Protein AF-0000000078834448 (afdb_homodimer)

Sequence (440 aa):
MPAIDVAEFPAFFRAYRWTNANHASRGYPGDTFPDFPWIQSLEGRGVRIAAKGVITACPTDYLREILAWGAGTNDPRMKFEAGLGNVSLLAIIQQVVAHIYEPRGAIEAALQIPGFGLTYASKLLRFLDPTMHGSLDGRIRAALLKAEMLPKIQDSYASSMIDGYVRFHSLCERLISELESQSIVRPECSMPFAASVTGWRIADVEMALFAWAAKKDLQSMPAIDVAEFPAFFRAYRWTNANHASRGYPGDTFPDFPWIQSLEGRGVRIAAKGVITACPTDYLREILAWGAGTNDPRMKFEAGLGNVSLLAIIQQVVAHIYEPRGAIEAALQIPGFGLTYASKLLRFLDPTMHGSLDGRIRAALLKAEMLPKIQDSYASSMIDGYVRFHSLCERLISELESQSIVRPECSMPFAASVTGWRIADVEMALFAWAAKKDLQS

Structure (mmCIF, N/CA/C/O backbone):
data_AF-0000000078834448-model_v1
#
loop_
_entity.id
_entity.type
_entity.pdbx_description
1 polymer '5-hmdU DNA kinase helical domain-containing protein'
#
loop_
_atom_site.group_PDB
_atom_site.id
_atom_site.type_symbol
_atom_site.label_atom_id
_atom_site.label_alt_id
_atom_site.label_comp_id
_atom_site.label_asym_id
_atom_site.label_entity_id
_atom_site.label_seq_id
_atom_site.pdbx_PDB_ins_code
_atom_site.Cartn_x
_atom_site.Cartn_y
_atom_site.Cartn_z
_atom_site.occupancy
_atom_site.B_iso_or_equiv
_atom_site.auth_seq_id
_atom_site.auth_comp_id
_atom_site.auth_asym_id
_atom_site.auth_atom_id
_atom_site.pdbx_PDB_model_num
ATOM 1 N N . MET A 1 1 ? 14.586 -34.656 -17.797 1 44.59 1 MET A N 1
ATOM 2 C CA . MET A 1 1 ? 15.195 -33.562 -17.047 1 44.59 1 MET A CA 1
ATOM 3 C C . MET A 1 1 ? 14.945 -33.719 -15.555 1 44.59 1 MET A C 1
ATOM 5 O O . MET A 1 1 ? 13.867 -34.156 -15.148 1 44.59 1 MET A O 1
ATOM 9 N N . PRO A 1 2 ? 16.047 -33.625 -14.898 1 54.56 2 PRO A N 1
ATOM 10 C CA . PRO A 1 2 ? 15.992 -34 -13.484 1 54.56 2 PRO A CA 1
ATOM 11 C C . PRO A 1 2 ? 14.914 -33.219 -12.719 1 54.56 2 PRO A C 1
ATOM 13 O O . PRO A 1 2 ? 14.609 -32.062 -13.062 1 54.56 2 PRO A O 1
ATOM 16 N N . ALA A 1 3 ? 14.062 -33.938 -11.836 1 73 3 ALA A N 1
ATOM 17 C CA . ALA A 1 3 ? 13.055 -33.531 -10.859 1 73 3 ALA A CA 1
ATOM 18 C C . ALA A 1 3 ? 13.547 -32.375 -10.008 1 73 3 ALA A C 1
ATOM 20 O O . ALA A 1 3 ? 14.75 -32.156 -9.859 1 73 3 ALA A O 1
ATOM 21 N N . ILE A 1 4 ? 12.812 -31.375 -9.836 1 88.75 4 ILE A N 1
ATOM 22 C CA . ILE A 1 4 ? 13.109 -30.297 -8.898 1 88.75 4 ILE A CA 1
ATOM 23 C C . ILE A 1 4 ? 13.547 -30.891 -7.559 1 88.75 4 ILE A C 1
ATOM 25 O O . ILE A 1 4 ? 12.859 -31.75 -6.992 1 88.75 4 ILE A O 1
ATOM 29 N N . ASP A 1 5 ? 14.82 -30.609 -7.207 1 93.75 5 ASP A N 1
ATOM 30 C CA . ASP A 1 5 ? 15.344 -31.047 -5.918 1 93.75 5 ASP A CA 1
ATOM 31 C C . ASP A 1 5 ? 14.977 -30.047 -4.812 1 93.75 5 ASP A C 1
ATOM 33 O O . ASP A 1 5 ? 15.547 -28.969 -4.734 1 93.75 5 ASP A O 1
ATOM 37 N N . VAL A 1 6 ? 14.125 -30.453 -3.898 1 96.5 6 VAL A N 1
ATOM 38 C CA . VAL A 1 6 ? 13.602 -29.547 -2.881 1 96.5 6 VAL A CA 1
ATOM 39 C C . VAL A 1 6 ? 14.719 -29.156 -1.908 1 96.5 6 VAL A C 1
ATOM 41 O O . VAL A 1 6 ? 14.609 -28.172 -1.189 1 96.5 6 VAL A O 1
ATOM 44 N N . ALA A 1 7 ? 15.773 -29.875 -1.875 1 97.31 7 ALA A N 1
ATOM 45 C CA . ALA A 1 7 ? 16.906 -29.531 -1.021 1 97.31 7 ALA A CA 1
ATOM 46 C C . ALA A 1 7 ? 17.484 -28.172 -1.396 1 97.31 7 ALA A C 1
ATOM 48 O O . ALA A 1 7 ? 18.109 -27.5 -0.565 1 97.31 7 ALA A O 1
ATOM 49 N N . GLU A 1 8 ? 17.203 -27.75 -2.615 1 97.75 8 GLU A N 1
ATOM 50 C CA . GLU A 1 8 ? 17.734 -26.5 -3.115 1 97.75 8 GLU A CA 1
ATOM 51 C C . GLU A 1 8 ? 16.766 -25.344 -2.904 1 97.75 8 GLU A C 1
ATOM 53 O O . GLU A 1 8 ? 17.094 -24.188 -3.164 1 97.75 8 GLU A O 1
ATOM 58 N N . PHE A 1 9 ? 15.617 -25.594 -2.375 1 98.25 9 PHE A N 1
ATOM 59 C CA . PHE A 1 9 ? 14.555 -24.594 -2.303 1 98.25 9 PHE A CA 1
ATOM 60 C C . PHE A 1 9 ? 14.945 -23.453 -1.383 1 98.25 9 PHE A C 1
ATOM 62 O O . PHE A 1 9 ? 14.664 -22.281 -1.676 1 98.25 9 PHE A O 1
ATOM 69 N N . PRO A 1 10 ? 15.602 -23.781 -0.213 1 98.69 10 PRO A N 1
ATOM 70 C CA . PRO A 1 10 ? 16.047 -22.641 0.595 1 98.69 10 PRO A CA 1
ATOM 71 C C . PRO A 1 10 ? 16.969 -21.688 -0.176 1 98.69 10 PRO A C 1
ATOM 73 O O . PRO A 1 10 ? 16.828 -20.469 -0.054 1 98.69 10 PRO A O 1
ATOM 76 N N . ALA A 1 11 ? 17.844 -22.266 -1.011 1 98.5 11 ALA A N 1
ATOM 77 C CA . ALA A 1 11 ? 18.75 -21.438 -1.806 1 98.5 11 ALA A CA 1
ATOM 78 C C . ALA A 1 11 ? 17.984 -20.656 -2.875 1 98.5 11 ALA A C 1
ATOM 80 O O . ALA A 1 11 ? 18.281 -19.484 -3.129 1 98.5 11 ALA A O 1
ATOM 81 N N . PHE A 1 12 ? 17.031 -21.281 -3.498 1 98.31 12 PHE A N 1
ATOM 82 C CA . PHE A 1 12 ? 16.219 -20.625 -4.5 1 98.31 12 PHE A CA 1
ATOM 83 C C . PHE A 1 12 ? 15.391 -19.5 -3.869 1 98.31 12 PHE A C 1
ATOM 85 O O . PHE A 1 12 ? 15.281 -18.406 -4.434 1 98.31 12 PHE A O 1
ATOM 92 N N . PHE A 1 13 ? 14.82 -19.812 -2.701 1 98.62 13 PHE A N 1
ATOM 93 C CA . PHE A 1 13 ? 14.031 -18.797 -2.006 1 98.62 13 PHE A CA 1
ATOM 94 C C . PHE A 1 13 ? 14.867 -17.562 -1.695 1 98.62 13 PHE A C 1
ATOM 96 O O . PHE A 1 13 ? 14.414 -16.438 -1.895 1 98.62 13 PHE A O 1
ATOM 103 N N . ARG A 1 14 ? 16.125 -17.781 -1.328 1 98.62 14 ARG A N 1
ATOM 104 C CA . ARG A 1 14 ? 17.031 -16.688 -0.989 1 98.62 14 ARG A CA 1
ATOM 105 C C . ARG A 1 14 ? 17.438 -15.906 -2.236 1 98.62 14 ARG A C 1
ATOM 107 O O . ARG A 1 14 ? 17.812 -14.734 -2.148 1 98.62 14 ARG A O 1
ATOM 114 N N . ALA A 1 15 ? 17.312 -16.531 -3.387 1 98.31 15 ALA A N 1
ATOM 115 C CA . ALA A 1 15 ? 17.75 -15.922 -4.637 1 98.31 15 ALA A CA 1
ATOM 116 C C . ALA A 1 15 ? 16.625 -15.117 -5.285 1 98.31 15 ALA A C 1
ATOM 118 O O . ALA A 1 15 ? 16.828 -14.445 -6.297 1 98.31 15 ALA A O 1
ATOM 119 N N . TYR A 1 16 ? 15.469 -15.133 -4.719 1 97.88 16 TYR A N 1
ATOM 120 C CA . TYR A 1 16 ? 14.32 -14.445 -5.309 1 97.88 16 TYR A CA 1
ATOM 121 C C . TYR A 1 16 ? 14.562 -12.945 -5.367 1 97.88 16 TYR A C 1
ATOM 123 O O . TYR A 1 16 ? 15 -12.336 -4.387 1 97.88 16 TYR A O 1
ATOM 131 N N . ARG A 1 17 ? 14.289 -12.406 -6.48 1 96.75 17 ARG A N 1
ATOM 132 C CA . ARG A 1 17 ? 14.336 -10.969 -6.723 1 96.75 17 ARG A CA 1
ATOM 133 C C . ARG A 1 17 ? 13.273 -10.555 -7.734 1 96.75 17 ARG A C 1
ATOM 135 O O . ARG A 1 17 ? 13.117 -11.188 -8.781 1 96.75 17 ARG A O 1
ATOM 142 N N . TRP A 1 18 ? 12.562 -9.523 -7.414 1 96 18 TRP A N 1
ATOM 143 C CA . TRP A 1 18 ? 11.594 -8.961 -8.352 1 96 18 TRP A CA 1
ATOM 144 C C . TRP A 1 18 ? 11.531 -7.445 -8.227 1 96 18 TRP A C 1
ATOM 146 O O . TRP A 1 18 ? 11.352 -6.914 -7.129 1 96 18 TRP A O 1
ATOM 156 N N . THR A 1 19 ? 11.758 -6.77 -9.305 1 94.88 19 THR A N 1
ATOM 157 C CA . THR A 1 19 ? 11.648 -5.316 -9.359 1 94.88 19 THR A CA 1
ATOM 158 C C . THR A 1 19 ? 11.203 -4.859 -10.742 1 94.88 19 THR A C 1
ATOM 160 O O . THR A 1 19 ? 11.461 -5.539 -11.742 1 94.88 19 THR A O 1
ATOM 163 N N . ASN A 1 20 ? 10.391 -3.869 -10.797 1 92.31 20 ASN A N 1
ATOM 164 C CA . ASN A 1 20 ? 10.047 -3.178 -12.031 1 92.31 20 ASN A CA 1
ATOM 165 C C . ASN A 1 20 ? 9.906 -1.674 -11.812 1 92.31 20 ASN A C 1
ATOM 167 O O . ASN A 1 20 ? 10.172 -1.174 -10.719 1 92.31 20 ASN A O 1
ATOM 171 N N . ALA A 1 21 ? 9.562 -0.934 -12.805 1 89.56 21 ALA A N 1
ATOM 172 C CA . ALA A 1 21 ? 9.562 0.526 -12.766 1 89.56 21 ALA A CA 1
ATOM 173 C C . ALA A 1 21 ? 8.531 1.048 -11.766 1 89.56 21 ALA A C 1
ATOM 175 O O . ALA A 1 21 ? 8.688 2.137 -11.211 1 89.56 21 ALA A O 1
ATOM 176 N N . ASN A 1 22 ? 7.504 0.253 -11.5 1 93.75 22 ASN A N 1
ATOM 177 C CA . ASN A 1 22 ? 6.43 0.702 -10.625 1 93.75 22 ASN A CA 1
ATOM 178 C C . ASN A 1 22 ? 6.859 0.695 -9.156 1 93.75 22 ASN A C 1
ATOM 180 O O . ASN A 1 22 ? 6.234 1.341 -8.32 1 93.75 22 ASN A O 1
ATOM 184 N N . HIS A 1 23 ? 7.902 -0.05 -8.812 1 94.88 23 HIS A N 1
ATOM 185 C CA . HIS A 1 23 ? 8.406 -0.057 -7.445 1 94.88 23 HIS A CA 1
ATOM 186 C C . HIS A 1 23 ? 8.82 1.343 -7 1 94.88 23 HIS A C 1
ATOM 188 O O . HIS A 1 23 ? 8.289 1.872 -6.023 1 94.88 23 HIS A O 1
ATOM 194 N N . ALA A 1 24 ? 9.602 1.916 -7.82 1 91.56 24 ALA A N 1
ATOM 195 C CA . ALA A 1 24 ? 10.086 3.254 -7.492 1 91.56 24 ALA A CA 1
ATOM 196 C C . ALA A 1 24 ? 8.945 4.266 -7.477 1 91.56 24 ALA A C 1
ATOM 198 O O . ALA A 1 24 ? 8.898 5.145 -6.609 1 91.56 24 ALA A O 1
ATOM 199 N N . SER A 1 25 ? 8.047 4.129 -8.383 1 92.81 25 SER A N 1
ATOM 200 C CA . SER A 1 25 ? 6.938 5.078 -8.484 1 92.81 25 SER A CA 1
ATOM 201 C C . SER A 1 25 ? 6.039 5.012 -7.254 1 92.81 25 SER A C 1
ATOM 203 O O . SER A 1 25 ? 5.387 6 -6.902 1 92.81 25 SER A O 1
ATOM 205 N N . ARG A 1 26 ? 6.066 3.918 -6.578 1 95.06 26 ARG A N 1
ATOM 206 C CA . ARG A 1 26 ? 5.18 3.73 -5.434 1 95.06 26 ARG A CA 1
ATOM 207 C C . ARG A 1 26 ? 5.949 3.828 -4.121 1 95.06 26 ARG A C 1
ATOM 209 O O . ARG A 1 26 ? 5.367 3.691 -3.043 1 95.06 26 ARG A O 1
ATOM 216 N N . GLY A 1 27 ? 7.25 3.994 -4.285 1 94.38 27 GLY A N 1
ATOM 217 C CA . GLY A 1 27 ? 8.078 4.188 -3.104 1 94.38 27 GLY A CA 1
ATOM 218 C C . GLY A 1 27 ? 8.516 2.883 -2.469 1 94.38 27 GLY A C 1
ATOM 219 O O . GLY A 1 27 ? 8.828 2.842 -1.276 1 94.38 27 GLY A O 1
ATOM 220 N N . TYR A 1 28 ? 8.438 1.835 -3.201 1 96.25 28 TYR A N 1
ATOM 221 C CA . TYR A 1 28 ? 8.945 0.553 -2.723 1 96.25 28 TYR A CA 1
ATOM 222 C C . TYR A 1 28 ? 10.32 0.252 -3.314 1 96.25 28 TYR A C 1
ATOM 224 O O . TYR A 1 28 ? 10.57 0.526 -4.488 1 96.25 28 TYR A O 1
ATOM 232 N N . PRO A 1 29 ? 11.211 -0.283 -2.465 1 94.69 29 PRO A N 1
ATOM 233 C CA . PRO A 1 29 ? 12.359 -0.952 -3.086 1 94.69 29 PRO A CA 1
ATOM 234 C C . PRO A 1 29 ? 11.969 -2.254 -3.785 1 94.69 29 PRO A C 1
ATOM 236 O O . PRO A 1 29 ? 10.82 -2.695 -3.688 1 94.69 29 PRO A O 1
ATOM 239 N N . GLY A 1 30 ? 12.875 -2.791 -4.535 1 95.75 30 GLY A N 1
ATOM 240 C CA . GLY A 1 30 ? 12.625 -4.113 -5.082 1 95.75 30 GLY A CA 1
ATOM 241 C C . GLY A 1 30 ? 12.344 -5.16 -4.02 1 95.75 30 GLY A C 1
ATOM 242 O O . GLY A 1 30 ? 12.828 -5.047 -2.893 1 95.75 30 GLY A O 1
ATOM 243 N N . ASP A 1 31 ? 11.492 -6.148 -4.34 1 97.69 31 ASP A N 1
ATOM 244 C CA . ASP A 1 31 ? 11.273 -7.301 -3.471 1 97.69 31 ASP A CA 1
ATOM 245 C C . ASP A 1 31 ? 12.414 -8.305 -3.605 1 97.69 31 ASP A C 1
ATOM 247 O O . ASP A 1 31 ? 12.492 -9.039 -4.594 1 97.69 31 ASP A O 1
ATOM 251 N N . THR A 1 32 ? 13.258 -8.273 -2.604 1 98 32 THR A N 1
ATOM 252 C CA . THR A 1 32 ? 14.438 -9.141 -2.592 1 98 32 THR A CA 1
ATOM 253 C C . THR A 1 32 ? 14.633 -9.766 -1.215 1 98 32 THR A C 1
ATOM 255 O O . THR A 1 32 ? 14.445 -9.109 -0.191 1 98 32 THR A O 1
ATOM 258 N N . PHE A 1 33 ? 14.977 -10.984 -1.191 1 98 33 PHE A N 1
ATOM 259 C CA . PHE A 1 33 ? 15.258 -11.648 0.079 1 98 33 PHE A CA 1
ATOM 260 C C . PHE A 1 33 ? 16.281 -10.859 0.882 1 98 33 PHE A C 1
ATOM 262 O O . PHE A 1 33 ? 17.281 -10.383 0.329 1 98 33 PHE A O 1
ATOM 269 N N . PRO A 1 34 ? 15.922 -10.656 2.154 1 98.19 34 PRO A N 1
ATOM 270 C CA . PRO A 1 34 ? 14.859 -11.25 2.969 1 98.19 34 PRO A CA 1
ATOM 271 C C . PRO A 1 34 ? 13.672 -10.312 3.172 1 98.19 34 PRO A C 1
ATOM 273 O O . PRO A 1 34 ? 12.781 -10.602 3.973 1 98.19 34 PRO A O 1
ATOM 276 N N . ASP A 1 35 ? 13.719 -9.156 2.441 1 97.25 35 ASP A N 1
ATOM 277 C CA . ASP A 1 35 ? 12.664 -8.164 2.604 1 97.25 35 ASP A CA 1
ATOM 278 C C . ASP A 1 35 ? 11.844 -8.016 1.323 1 97.25 35 ASP A C 1
ATOM 280 O O . ASP A 1 35 ? 12.391 -7.715 0.261 1 97.25 35 ASP A O 1
ATOM 284 N N . PHE A 1 36 ? 10.578 -8.18 1.445 1 98.06 36 PHE A N 1
ATOM 285 C CA . PHE A 1 36 ? 9.648 -8.094 0.326 1 98.06 36 PHE A CA 1
ATOM 286 C C . PHE A 1 36 ? 8.547 -7.082 0.615 1 98.06 36 PHE A C 1
ATOM 288 O O . PHE A 1 36 ? 7.371 -7.445 0.703 1 98.06 36 PHE A O 1
ATOM 295 N N . PRO A 1 37 ? 8.969 -5.832 0.661 1 97.38 37 PRO A N 1
ATOM 296 C CA . PRO A 1 37 ? 8.039 -4.867 1.258 1 97.38 37 PRO A CA 1
ATOM 297 C C . PRO A 1 37 ? 6.746 -4.719 0.462 1 97.38 37 PRO A C 1
ATOM 299 O O . PRO A 1 37 ? 5.672 -4.582 1.048 1 97.38 37 PRO A O 1
ATOM 302 N N . TRP A 1 38 ? 6.809 -4.66 -0.896 1 98.31 38 TRP A N 1
ATOM 303 C CA . TRP A 1 38 ? 5.578 -4.508 -1.666 1 98.31 38 TRP A CA 1
ATOM 304 C C . TRP A 1 38 ? 4.734 -5.773 -1.601 1 98.31 38 TRP A C 1
ATOM 306 O O . TRP A 1 38 ? 3.508 -5.707 -1.479 1 98.31 38 TRP A O 1
ATOM 316 N N . ILE A 1 39 ? 5.363 -6.918 -1.636 1 98.62 39 ILE A N 1
ATOM 317 C CA . ILE A 1 39 ? 4.656 -8.188 -1.485 1 98.62 39 ILE A CA 1
ATOM 318 C C . ILE A 1 39 ? 3.961 -8.227 -0.126 1 98.62 39 ILE A C 1
ATOM 320 O O . ILE A 1 39 ? 2.789 -8.602 -0.032 1 98.62 39 ILE A O 1
ATOM 324 N N . GLN A 1 40 ? 4.703 -7.863 0.867 1 97.94 40 GLN A N 1
ATOM 325 C CA . GLN A 1 40 ? 4.152 -7.867 2.219 1 97.94 40 GLN A CA 1
ATOM 326 C C . GLN A 1 40 ? 2.918 -6.977 2.314 1 97.94 40 GLN A C 1
ATOM 328 O O . GLN A 1 40 ? 1.933 -7.344 2.959 1 97.94 40 GLN A O 1
ATOM 333 N N . SER A 1 41 ? 2.998 -5.848 1.702 1 98 41 SER A N 1
ATOM 334 C CA . SER A 1 41 ? 1.866 -4.926 1.691 1 98 41 SER A CA 1
ATOM 335 C C . SER A 1 41 ? 0.663 -5.535 0.981 1 98 41 SER A C 1
ATOM 337 O O . SER A 1 41 ? -0.454 -5.508 1.503 1 98 41 SER A O 1
ATOM 339 N N . LEU A 1 42 ? 0.876 -6.09 -0.168 1 98.5 42 LEU A N 1
ATOM 340 C CA . LEU A 1 42 ? -0.197 -6.676 -0.965 1 98.5 42 LEU A CA 1
ATOM 341 C C . LEU A 1 42 ? -0.799 -7.883 -0.259 1 98.5 42 LEU A C 1
ATOM 343 O O . LEU A 1 42 ? -2.023 -8.031 -0.203 1 98.5 42 LEU A O 1
ATOM 347 N N . GLU A 1 43 ? 0.049 -8.688 0.342 1 98.56 43 GLU A N 1
ATOM 348 C CA . GLU A 1 43 ? -0.439 -9.867 1.046 1 98.56 43 GLU A CA 1
ATOM 349 C C . GLU A 1 43 ? -1.235 -9.484 2.289 1 98.56 43 GLU A C 1
ATOM 351 O O . GLU A 1 43 ? -2.283 -10.07 2.568 1 98.56 43 GLU A O 1
ATOM 356 N N . GLY A 1 44 ? -0.663 -8.586 3.031 1 97.5 44 GLY A N 1
ATOM 357 C CA . GLY A 1 44 ? -1.377 -8.156 4.223 1 97.5 44 GLY A CA 1
ATOM 358 C C . GLY A 1 44 ? -2.793 -7.695 3.938 1 97.5 44 GLY A C 1
ATOM 359 O O . GLY A 1 44 ? -3.732 -8.094 4.629 1 97.5 44 GLY A O 1
ATOM 360 N N . ARG A 1 45 ? -2.98 -6.934 2.971 1 97.88 45 ARG A N 1
ATOM 361 C CA . ARG A 1 45 ? -4.289 -6.418 2.58 1 97.88 45 ARG A CA 1
ATOM 362 C C . ARG A 1 45 ? -5.156 -7.52 1.987 1 97.88 45 ARG A C 1
ATOM 364 O O . ARG A 1 45 ? -6.344 -7.621 2.303 1 97.88 45 ARG A O 1
ATOM 371 N N . GLY A 1 46 ? -4.539 -8.336 1.155 1 98.19 46 GLY A N 1
ATOM 372 C CA . GLY A 1 46 ? -5.281 -9.438 0.556 1 98.19 46 GLY A CA 1
ATOM 373 C C . GLY A 1 46 ? -5.855 -10.398 1.58 1 98.19 46 GLY A C 1
ATOM 374 O O . GLY A 1 46 ? -7.027 -10.766 1.501 1 98.19 46 GLY A O 1
ATOM 375 N N . VAL A 1 47 ? -5.051 -10.742 2.518 1 97.69 47 VAL A N 1
ATOM 376 C CA . VAL A 1 47 ? -5.469 -11.672 3.564 1 97.69 47 VAL A CA 1
ATOM 377 C C . VAL A 1 47 ? -6.637 -11.07 4.348 1 97.69 47 VAL A C 1
ATOM 379 O O . VAL A 1 47 ? -7.586 -11.781 4.695 1 97.69 47 VAL A O 1
ATOM 382 N N . ARG A 1 48 ? -6.613 -9.797 4.578 1 95.44 48 ARG A N 1
ATOM 383 C CA . ARG A 1 48 ? -7.703 -9.133 5.285 1 95.44 48 ARG A CA 1
ATOM 384 C C . ARG A 1 48 ? -8.977 -9.133 4.449 1 95.44 48 ARG A C 1
ATOM 386 O O . ARG A 1 48 ? -10.078 -9.328 4.984 1 95.44 48 ARG A O 1
ATOM 393 N N . ILE A 1 49 ? -8.82 -8.875 3.178 1 96.38 49 ILE A N 1
ATOM 394 C CA . ILE A 1 49 ? -9.961 -8.883 2.271 1 96.38 49 ILE A CA 1
ATOM 395 C C . ILE A 1 49 ? -10.625 -10.258 2.291 1 96.38 49 ILE A C 1
ATOM 397 O O . ILE A 1 49 ? -11.844 -10.359 2.457 1 96.38 49 ILE A O 1
ATOM 401 N N . ALA A 1 50 ? -9.797 -11.258 2.141 1 96.94 50 ALA A N 1
ATOM 402 C CA . ALA A 1 50 ? -10.312 -12.625 2.1 1 96.94 50 ALA A CA 1
ATOM 403 C C . ALA A 1 50 ? -10.953 -13.008 3.432 1 96.94 50 ALA A C 1
ATOM 405 O O . ALA A 1 50 ? -11.969 -13.711 3.459 1 96.94 50 ALA A O 1
ATOM 406 N N . ALA A 1 51 ? -10.414 -12.547 4.5 1 94.38 51 ALA A N 1
ATOM 407 C CA . ALA A 1 51 ? -10.859 -12.914 5.84 1 94.38 51 ALA A CA 1
ATOM 408 C C . ALA A 1 51 ? -12.234 -12.32 6.141 1 94.38 51 ALA A C 1
ATOM 410 O O . ALA A 1 51 ? -12.969 -12.836 6.988 1 94.38 51 ALA A O 1
ATOM 411 N N . LYS A 1 52 ? -12.625 -11.312 5.492 1 91.69 52 LYS A N 1
ATOM 412 C CA . LYS A 1 52 ? -13.93 -10.688 5.711 1 91.69 52 LYS A CA 1
ATOM 413 C C . LYS A 1 52 ? -15.062 -11.602 5.27 1 91.69 52 LYS A C 1
ATOM 415 O O . LYS A 1 52 ? -16.172 -11.531 5.801 1 91.69 52 LYS A O 1
ATOM 420 N N . GLY A 1 53 ? -14.805 -12.328 4.281 1 91.19 53 GLY A N 1
ATOM 421 C CA . GLY A 1 53 ? -15.812 -13.25 3.779 1 91.19 53 GLY A CA 1
ATOM 422 C C . GLY A 1 53 ? -16.812 -12.594 2.859 1 91.19 53 GLY A C 1
ATOM 423 O O . GLY A 1 53 ? -17.188 -13.156 1.826 1 91.19 53 GLY A O 1
ATOM 424 N N . VAL A 1 54 ? -17.266 -11.398 3.297 1 90.5 54 VAL A N 1
ATOM 425 C CA . VAL A 1 54 ? -18.219 -10.641 2.496 1 90.5 54 VAL A CA 1
ATOM 426 C C . VAL A 1 54 ? -17.562 -9.328 2.037 1 90.5 54 VAL A C 1
ATOM 428 O O . VAL A 1 54 ? -17.031 -8.578 2.852 1 90.5 54 VAL A O 1
ATOM 431 N N . ILE A 1 55 ? -17.688 -9.188 0.779 1 90.5 55 ILE A N 1
ATOM 432 C CA . ILE A 1 55 ? -17.109 -7.98 0.187 1 90.5 55 ILE A CA 1
ATOM 433 C C . ILE A 1 55 ? -18.188 -6.918 0.024 1 90.5 55 ILE A C 1
ATOM 435 O O . ILE A 1 55 ? -19.141 -7.098 -0.749 1 90.5 55 ILE A O 1
ATOM 439 N N . THR A 1 56 ? -18.062 -5.836 0.745 1 88.38 56 THR A N 1
ATOM 440 C CA . THR A 1 56 ? -19.094 -4.805 0.706 1 88.38 56 THR A CA 1
ATOM 441 C C . THR A 1 56 ? -18.672 -3.656 -0.21 1 88.38 56 THR A C 1
ATOM 443 O O . THR A 1 56 ? -19.516 -2.871 -0.648 1 88.38 56 THR A O 1
ATOM 446 N N . ALA A 1 57 ? -17.438 -3.537 -0.506 1 90.44 57 ALA A N 1
ATOM 447 C CA . ALA A 1 57 ? -16.906 -2.545 -1.43 1 90.44 57 ALA A CA 1
ATOM 448 C C . ALA A 1 57 ? -15.828 -3.156 -2.322 1 90.44 57 ALA A C 1
ATOM 450 O O . ALA A 1 57 ? -14.984 -3.928 -1.853 1 90.44 57 ALA A O 1
ATOM 451 N N . CYS A 1 58 ? -15.883 -2.82 -3.559 1 91.38 58 CYS A N 1
ATOM 452 C CA . CYS A 1 58 ? -14.984 -3.443 -4.527 1 91.38 58 CYS A CA 1
ATOM 453 C C . CYS A 1 58 ? -13.562 -2.934 -4.359 1 91.38 58 CYS A C 1
ATOM 455 O O . CYS A 1 58 ? -13.32 -1.727 -4.406 1 91.38 58 CYS A O 1
ATOM 457 N N . PRO A 1 59 ? -12.664 -3.834 -4.199 1 95.38 59 PRO A N 1
ATOM 458 C CA . PRO A 1 59 ? -11.273 -3.414 -4.047 1 95.38 59 PRO A CA 1
ATOM 459 C C . PRO A 1 59 ? -10.578 -3.16 -5.387 1 95.38 59 PRO A C 1
ATOM 461 O O . PRO A 1 59 ? -9.531 -3.744 -5.664 1 95.38 59 PRO A O 1
ATOM 464 N N . THR A 1 60 ? -11.062 -2.203 -6.164 1 96 60 THR A N 1
ATOM 465 C CA . THR A 1 60 ? -10.625 -1.951 -7.531 1 96 60 THR A CA 1
ATOM 466 C C . THR A 1 60 ? -9.188 -1.459 -7.559 1 96 60 THR A C 1
ATOM 468 O O . THR A 1 60 ? -8.383 -1.904 -8.383 1 96 60 THR A O 1
ATOM 471 N N . ASP A 1 61 ? -8.859 -0.569 -6.676 1 95.81 61 ASP A N 1
ATOM 472 C CA . ASP A 1 61 ? -7.504 -0.02 -6.648 1 95.81 61 ASP A CA 1
ATOM 473 C C . ASP A 1 61 ? -6.496 -1.062 -6.172 1 95.81 61 ASP A C 1
ATOM 475 O O . ASP A 1 61 ? -5.332 -1.041 -6.574 1 95.81 61 ASP A O 1
ATOM 479 N N . TYR A 1 62 ? -6.996 -1.945 -5.289 1 97.31 62 TYR A N 1
ATOM 480 C CA . TYR A 1 62 ? -6.16 -3.07 -4.883 1 97.31 62 TYR A CA 1
ATOM 481 C C . TYR A 1 62 ? -5.797 -3.941 -6.082 1 97.31 62 TYR A C 1
ATOM 483 O O . TYR A 1 62 ? -4.641 -4.332 -6.242 1 97.31 62 TYR A O 1
ATOM 491 N N . LEU A 1 63 ? -6.746 -4.148 -6.965 1 97.25 63 LEU A N 1
ATOM 492 C CA . LEU A 1 63 ? -6.512 -4.926 -8.18 1 97.25 63 LEU A CA 1
ATOM 493 C C . LEU A 1 63 ? -5.555 -4.195 -9.117 1 97.25 63 LEU A C 1
ATOM 495 O O . LEU A 1 63 ? -4.645 -4.809 -9.68 1 97.25 63 LEU A O 1
ATOM 499 N N . ARG A 1 64 ? -5.75 -2.924 -9.234 1 95.88 64 ARG A N 1
ATOM 500 C CA . ARG A 1 64 ? -4.844 -2.115 -10.039 1 95.88 64 ARG A CA 1
ATOM 501 C C . ARG A 1 64 ? -3.412 -2.217 -9.531 1 95.88 64 ARG A C 1
ATOM 503 O O . ARG A 1 64 ? -2.465 -2.219 -10.32 1 95.88 64 ARG A O 1
ATOM 510 N N . GLU A 1 65 ? -3.316 -2.262 -8.234 1 96.75 65 GLU A N 1
ATOM 511 C CA . GLU A 1 65 ? -1.987 -2.324 -7.637 1 96.75 65 GLU A CA 1
ATOM 512 C C . GLU A 1 65 ? -1.328 -3.676 -7.895 1 96.75 65 GLU A C 1
ATOM 514 O O . GLU A 1 65 ? -0.114 -3.75 -8.102 1 96.75 65 GLU A O 1
ATOM 519 N N . ILE A 1 66 ? -2.096 -4.707 -7.902 1 97.19 66 ILE A N 1
ATOM 520 C CA . ILE A 1 66 ? -1.566 -6.023 -8.242 1 97.19 66 ILE A CA 1
ATOM 521 C C . ILE A 1 66 ? -1.046 -6.016 -9.68 1 97.19 66 ILE A C 1
ATOM 523 O O . ILE A 1 66 ? 0.031 -6.547 -9.953 1 97.19 66 ILE A O 1
ATOM 527 N N . LEU A 1 67 ? -1.784 -5.395 -10.57 1 96.06 67 LEU A N 1
ATOM 528 C CA . LEU A 1 67 ? -1.352 -5.262 -11.961 1 96.06 67 LEU A CA 1
ATOM 529 C C . LEU A 1 67 ? -0.036 -4.496 -12.047 1 96.06 67 LEU A C 1
ATOM 531 O O . LEU A 1 67 ? 0.864 -4.887 -12.797 1 96.06 67 LEU A O 1
ATOM 535 N N . ALA A 1 68 ? 0.053 -3.484 -11.242 1 95.12 68 ALA A N 1
ATOM 536 C CA . ALA A 1 68 ? 1.259 -2.66 -11.25 1 95.12 68 ALA A CA 1
ATOM 537 C C . ALA A 1 68 ? 2.461 -3.443 -10.727 1 95.12 68 ALA A C 1
ATOM 539 O O . ALA A 1 68 ? 3.564 -3.33 -11.273 1 95.12 68 ALA A O 1
ATOM 540 N N . TRP A 1 69 ? 2.238 -4.195 -9.719 1 96.5 69 TRP A N 1
ATOM 541 C CA . TRP A 1 69 ? 3.314 -4.988 -9.133 1 96.5 69 TRP A CA 1
ATOM 542 C C . TRP A 1 69 ? 3.828 -6.027 -10.125 1 96.5 69 TRP A C 1
ATOM 544 O O . TRP A 1 69 ? 5.039 -6.242 -10.234 1 96.5 69 TRP A O 1
ATOM 554 N N . GLY A 1 70 ? 2.869 -6.598 -10.828 1 94.25 70 GLY A N 1
ATOM 555 C CA . GLY A 1 70 ? 3.23 -7.68 -11.727 1 94.25 70 GLY A CA 1
ATOM 556 C C . GLY A 1 70 ? 3.725 -7.195 -13.078 1 94.25 70 GLY A C 1
ATOM 557 O O . GLY A 1 70 ? 4.121 -7.996 -13.922 1 94.25 70 GLY A O 1
ATOM 558 N N . ALA A 1 71 ? 3.568 -5.812 -13.219 1 84.19 71 ALA A N 1
ATOM 559 C CA . ALA A 1 71 ? 3.738 -5.254 -14.555 1 84.19 71 ALA A CA 1
ATOM 560 C C . ALA A 1 71 ? 5.137 -5.535 -15.094 1 84.19 71 ALA A C 1
ATOM 562 O O . ALA A 1 71 ? 6.137 -5.207 -14.445 1 84.19 71 ALA A O 1
ATOM 563 N N . GLY A 1 72 ? 5.098 -6.461 -16.016 1 67.56 72 GLY A N 1
ATOM 564 C CA . GLY A 1 72 ? 6.238 -6.727 -16.875 1 67.56 72 GLY A CA 1
ATOM 565 C C . GLY A 1 72 ? 6.047 -6.23 -18.297 1 67.56 72 GLY A C 1
ATOM 566 O O . GLY A 1 72 ? 5.484 -5.152 -18.516 1 67.56 72 GLY A O 1
ATOM 567 N N . THR A 1 73 ? 6.402 -6.832 -19.188 1 58.72 73 THR A N 1
ATOM 568 C CA . THR A 1 73 ? 6.371 -6.461 -20.609 1 58.72 73 THR A CA 1
ATOM 569 C C . THR A 1 73 ? 4.938 -6.422 -21.125 1 58.72 73 THR A C 1
ATOM 571 O O . THR A 1 73 ? 4.605 -5.605 -21.984 1 58.72 73 THR A O 1
ATOM 574 N N . ASN A 1 74 ? 4.059 -7.215 -20.547 1 62.72 74 ASN A N 1
ATOM 575 C CA . ASN A 1 74 ? 2.65 -7.281 -20.938 1 62.72 74 ASN A CA 1
ATOM 576 C C . ASN A 1 74 ? 1.747 -6.684 -19.859 1 62.72 74 ASN A C 1
ATOM 578 O O . ASN A 1 74 ? 1.412 -7.352 -18.875 1 62.72 74 ASN A O 1
ATOM 582 N N . ASP A 1 75 ? 1.408 -5.465 -20.031 1 68.81 75 ASP A N 1
ATOM 583 C CA . ASP A 1 75 ? 0.616 -4.773 -19.016 1 68.81 75 ASP A CA 1
ATOM 584 C C . ASP A 1 75 ? -0.872 -4.824 -19.359 1 68.81 75 ASP A C 1
ATOM 586 O O . ASP A 1 75 ? -1.314 -4.215 -20.328 1 68.81 75 ASP A O 1
ATOM 590 N N . PRO A 1 76 ? -1.58 -5.648 -18.594 1 81.69 76 PRO A N 1
ATOM 591 C CA . PRO A 1 76 ? -3.004 -5.824 -18.891 1 81.69 76 PRO A CA 1
ATOM 592 C C . PRO A 1 76 ? -3.857 -4.656 -18.406 1 81.69 76 PRO A C 1
ATOM 594 O O . PRO A 1 76 ? -5.086 -4.727 -18.438 1 81.69 76 PRO A O 1
ATOM 597 N N . ARG A 1 77 ? -3.355 -3.561 -18.062 1 87.56 77 ARG A N 1
ATOM 598 C CA . ARG A 1 77 ? -4.066 -2.465 -17.422 1 87.56 77 ARG A CA 1
ATOM 599 C C . ARG A 1 77 ? -5.148 -1.898 -18.328 1 87.56 77 ARG A C 1
ATOM 601 O O . ARG A 1 77 ? -6.262 -1.613 -17.875 1 87.56 77 ARG A O 1
ATOM 608 N N . MET A 1 78 ? -4.805 -1.834 -19.516 1 87.56 78 MET A N 1
ATOM 609 C CA . MET A 1 78 ? -5.762 -1.255 -20.453 1 87.56 78 MET A CA 1
ATOM 610 C C . MET A 1 78 ? -7.012 -2.123 -20.562 1 87.56 78 MET A C 1
ATOM 612 O O . MET A 1 78 ? -8.133 -1.613 -20.516 1 87.56 78 MET A O 1
ATOM 616 N N . LYS A 1 79 ? -6.754 -3.371 -20.734 1 91.25 79 LYS A N 1
ATOM 617 C CA . LYS A 1 79 ? -7.879 -4.301 -20.812 1 91.25 79 LYS A CA 1
ATOM 618 C C . LYS A 1 79 ? -8.68 -4.32 -19.516 1 91.25 79 LYS A C 1
ATOM 620 O O . LYS A 1 79 ? -9.906 -4.438 -19.547 1 91.25 79 LYS A O 1
ATOM 625 N N . PHE A 1 80 ? -8.039 -4.188 -18.438 1 94.94 80 PHE A N 1
ATOM 626 C CA . PHE A 1 80 ? -8.688 -4.137 -17.125 1 94.94 80 PHE A CA 1
ATOM 627 C C . PHE A 1 80 ? -9.609 -2.928 -17.031 1 94.94 80 PHE A C 1
ATOM 629 O O . PHE A 1 80 ? -10.805 -3.07 -16.75 1 94.94 80 PHE A O 1
ATOM 636 N N . GLU A 1 81 ? -9.078 -1.819 -17.406 1 93.88 81 GLU A N 1
ATOM 637 C CA . GLU A 1 81 ? -9.844 -0.578 -17.312 1 93.88 81 GLU A CA 1
ATOM 638 C C . GLU A 1 81 ? -11.016 -0.576 -18.281 1 93.88 81 GLU A C 1
ATOM 640 O O . GLU A 1 81 ? -12.125 -0.176 -17.922 1 93.88 81 GLU A O 1
ATOM 645 N N . ALA A 1 82 ? -10.742 -1.078 -19.406 1 92.25 82 ALA A N 1
ATOM 646 C CA . ALA A 1 82 ? -11.758 -1.072 -20.453 1 92.25 82 ALA A CA 1
ATOM 647 C C . ALA A 1 82 ? -12.914 -2.006 -20.109 1 92.25 82 ALA A C 1
ATOM 649 O O . ALA A 1 82 ? -14.047 -1.771 -20.516 1 92.25 82 ALA A O 1
ATOM 650 N N . GLY A 1 83 ? -12.633 -2.975 -19.312 1 92.81 83 GLY A N 1
ATOM 651 C CA . GLY A 1 83 ? -13.625 -4 -19.031 1 92.81 83 GLY A CA 1
ATOM 652 C C . GLY A 1 83 ? -14.414 -3.742 -17.766 1 92.81 83 GLY A C 1
ATOM 653 O O . GLY A 1 83 ? -15.414 -4.41 -17.5 1 92.81 83 GLY A O 1
ATOM 654 N N . LEU A 1 84 ? -14 -2.822 -16.953 1 90.12 84 LEU A N 1
ATOM 655 C CA . LEU A 1 84 ? -14.602 -2.586 -15.641 1 90.12 84 LEU A CA 1
ATOM 656 C C . LEU A 1 84 ? -16.078 -2.262 -15.766 1 90.12 84 LEU A C 1
ATOM 658 O O . LEU A 1 84 ? -16.891 -2.668 -14.93 1 90.12 84 LEU A O 1
ATOM 662 N N . GLY A 1 85 ? -16.5 -1.572 -16.719 1 87.38 85 GLY A N 1
ATOM 663 C CA . GLY A 1 85 ? -17.891 -1.193 -16.891 1 87.38 85 GLY A CA 1
ATOM 664 C C . GLY A 1 85 ? -18.766 -2.328 -17.406 1 87.38 85 GLY A C 1
ATOM 665 O O . GLY A 1 85 ? -19.984 -2.24 -17.375 1 87.38 85 GLY A O 1
ATOM 666 N N . ASN A 1 86 ? -18.141 -3.461 -17.703 1 88.81 86 ASN A N 1
ATOM 667 C CA . ASN A 1 86 ? -18.859 -4.547 -18.375 1 88.81 86 ASN A CA 1
ATOM 668 C C . ASN A 1 86 ? -19.156 -5.688 -17.406 1 88.81 86 ASN A C 1
ATOM 670 O O . ASN A 1 86 ? -19.812 -6.668 -17.781 1 88.81 86 ASN A O 1
ATOM 674 N N . VAL A 1 87 ? -18.672 -5.516 -16.203 1 89.31 87 VAL A N 1
ATOM 675 C CA . VAL A 1 87 ? -18.875 -6.598 -15.25 1 89.31 87 VAL A CA 1
ATOM 676 C C . VAL A 1 87 ? -19.188 -6.016 -13.875 1 89.31 87 VAL A C 1
ATOM 678 O O . VAL A 1 87 ? -18.953 -4.832 -13.625 1 89.31 87 VAL A O 1
ATOM 681 N N . SER A 1 88 ? -19.828 -6.91 -13.094 1 94 88 SER A N 1
ATOM 682 C CA . SER A 1 88 ? -19.875 -6.609 -11.672 1 94 88 SER A CA 1
ATOM 683 C C . SER A 1 88 ? -18.625 -7.109 -10.953 1 94 88 SER A C 1
ATOM 685 O O . SER A 1 88 ? -18.594 -8.242 -10.469 1 94 88 SER A O 1
ATOM 687 N N . LEU A 1 89 ? -17.688 -6.262 -10.875 1 95.94 89 LEU A N 1
ATOM 688 C CA . LEU A 1 89 ? -16.422 -6.637 -10.266 1 95.94 89 LEU A CA 1
ATOM 689 C C . LEU A 1 89 ? -16.625 -7.098 -8.828 1 95.94 89 LEU A C 1
ATOM 691 O O . LEU A 1 89 ? -15.961 -8.031 -8.367 1 95.94 89 LEU A O 1
ATOM 695 N N . LEU A 1 90 ? -17.547 -6.445 -8.156 1 95.38 90 LEU A N 1
ATOM 696 C CA . LEU A 1 90 ? -17.859 -6.809 -6.777 1 95.38 90 LEU A CA 1
ATOM 697 C C . LEU A 1 90 ? -18.328 -8.258 -6.688 1 95.38 90 LEU A C 1
ATOM 699 O O . LEU A 1 90 ? -17.891 -9 -5.805 1 95.38 90 LEU A O 1
ATOM 703 N N . ALA A 1 91 ? -19.141 -8.617 -7.566 1 96.88 91 ALA A N 1
ATOM 704 C CA . ALA A 1 91 ? -19.656 -9.984 -7.582 1 96.88 91 ALA A CA 1
ATOM 705 C C . ALA A 1 91 ? -18.547 -10.984 -7.879 1 96.88 91 ALA A C 1
ATOM 707 O O . ALA A 1 91 ? -18.5 -12.07 -7.293 1 96.88 91 ALA A O 1
ATOM 708 N N . ILE A 1 92 ? -17.688 -10.609 -8.781 1 98 92 ILE A N 1
ATOM 709 C CA . ILE A 1 92 ? -16.594 -11.5 -9.172 1 98 92 ILE A CA 1
ATOM 710 C C . ILE A 1 92 ? -15.656 -11.703 -7.984 1 98 92 ILE A C 1
ATOM 712 O O . ILE A 1 92 ? -15.312 -12.844 -7.648 1 98 92 ILE A O 1
ATOM 716 N N . ILE A 1 93 ? -15.312 -10.625 -7.316 1 97.81 93 ILE A N 1
ATOM 717 C CA . ILE A 1 93 ? -14.383 -10.719 -6.195 1 97.81 93 ILE A CA 1
ATOM 718 C C . ILE A 1 93 ? -15.031 -11.5 -5.055 1 97.81 93 ILE A C 1
ATOM 720 O O . ILE A 1 93 ? -14.359 -12.273 -4.363 1 97.81 93 ILE A O 1
ATOM 724 N N . GLN A 1 94 ? -16.328 -11.297 -4.879 1 97.94 94 GLN A N 1
ATOM 725 C CA . GLN A 1 94 ? -17.047 -12.078 -3.877 1 97.94 94 GLN A CA 1
ATOM 726 C C . GLN A 1 94 ? -16.938 -13.578 -4.164 1 97.94 94 GLN A C 1
ATOM 728 O O . GLN A 1 94 ? -16.75 -14.383 -3.244 1 97.94 94 GLN A O 1
ATOM 733 N N . GLN A 1 95 ? -17.047 -13.945 -5.402 1 98.25 95 GLN A N 1
ATOM 734 C CA . GLN A 1 95 ? -16.922 -15.344 -5.785 1 98.25 95 GLN A CA 1
ATOM 735 C C . GLN A 1 95 ? -15.5 -15.859 -5.543 1 98.25 95 GLN A C 1
ATOM 737 O O . GLN A 1 95 ? -15.312 -17 -5.109 1 98.25 95 GLN A O 1
ATOM 742 N N . VAL A 1 96 ? -14.523 -15.062 -5.867 1 98.69 96 VAL A N 1
ATOM 743 C CA . VAL A 1 96 ? -13.141 -15.453 -5.617 1 98.69 96 VAL A CA 1
ATOM 744 C C . VAL A 1 96 ? -12.945 -15.75 -4.133 1 98.69 96 VAL A C 1
ATOM 746 O O . VAL A 1 96 ? -12.414 -16.797 -3.77 1 98.69 96 VAL A O 1
ATOM 749 N N . VAL A 1 97 ? -13.43 -14.836 -3.305 1 98.31 97 VAL A N 1
ATOM 750 C CA . VAL A 1 97 ? -13.258 -14.961 -1.859 1 98.31 97 VAL A CA 1
ATOM 751 C C . VAL A 1 97 ? -14.039 -16.172 -1.351 1 98.31 97 VAL A C 1
ATOM 753 O O . VAL A 1 97 ? -13.555 -16.922 -0.504 1 98.31 97 VAL A O 1
ATOM 756 N N . ALA A 1 98 ? -15.195 -16.375 -1.904 1 98.06 98 ALA A N 1
ATOM 757 C CA . ALA A 1 98 ? -16.031 -17.5 -1.485 1 98.06 98 ALA A CA 1
ATOM 758 C C . ALA A 1 98 ? -15.367 -18.828 -1.787 1 98.06 98 ALA A C 1
ATOM 760 O O . ALA A 1 98 ? -15.562 -19.812 -1.063 1 98.06 98 ALA A O 1
ATOM 761 N N . HIS A 1 99 ? -14.539 -18.859 -2.799 1 98.19 99 HIS A N 1
ATOM 762 C CA . HIS A 1 99 ? -13.945 -20.125 -3.244 1 98.19 99 HIS A CA 1
ATOM 763 C C . HIS A 1 99 ? -12.453 -20.172 -2.93 1 98.19 99 HIS A C 1
ATOM 765 O O . HIS A 1 99 ? -11.727 -21.016 -3.463 1 98.19 99 HIS A O 1
ATOM 771 N N . ILE A 1 100 ? -11.977 -19.297 -2.07 1 98.38 100 ILE A N 1
ATOM 772 C CA . ILE A 1 100 ? -10.539 -19.094 -1.917 1 98.38 100 ILE A CA 1
ATOM 773 C C . ILE A 1 100 ? -9.883 -20.391 -1.434 1 98.38 100 ILE A C 1
ATOM 775 O O . ILE A 1 100 ? -8.695 -20.625 -1.695 1 98.38 100 ILE A O 1
ATOM 779 N N . TYR A 1 101 ? -10.672 -21.312 -0.854 1 97.5 101 TYR A N 1
ATOM 780 C CA . TYR A 1 101 ? -10.102 -22.547 -0.33 1 97.5 101 TYR A CA 1
ATOM 781 C C . TYR A 1 101 ? -10.273 -23.703 -1.322 1 97.5 101 TYR A C 1
ATOM 783 O O . TYR A 1 101 ? -9.891 -24.828 -1.041 1 97.5 101 TYR A O 1
ATOM 791 N N . GLU A 1 102 ? -10.828 -23.391 -2.471 1 98 102 GLU A N 1
ATOM 792 C CA . GLU A 1 102 ? -11.008 -24.312 -3.582 1 98 102 GLU A CA 1
ATOM 793 C C . GLU A 1 102 ? -10.305 -23.812 -4.84 1 98 102 GLU A C 1
ATOM 795 O O . GLU A 1 102 ? -10.906 -23.109 -5.652 1 98 102 GLU A O 1
ATOM 800 N N . PRO A 1 103 ? -9.141 -24.328 -5.09 1 98.31 103 PRO A N 1
ATOM 801 C CA . PRO A 1 103 ? -8.297 -23.766 -6.152 1 98.31 103 PRO A CA 1
ATOM 802 C C . PRO A 1 103 ? -9.016 -23.688 -7.496 1 98.31 103 PRO A C 1
ATOM 804 O O . PRO A 1 103 ? -8.898 -22.688 -8.203 1 98.31 103 PRO A O 1
ATOM 807 N N . ARG A 1 104 ? -9.781 -24.703 -7.801 1 98.75 104 ARG A N 1
ATOM 808 C CA . ARG A 1 104 ? -10.484 -24.703 -9.086 1 98.75 104 ARG A CA 1
ATOM 809 C C . ARG A 1 104 ? -11.5 -23.562 -9.148 1 98.75 104 ARG A C 1
ATOM 811 O O . ARG A 1 104 ? -11.5 -22.781 -10.102 1 98.75 104 ARG A O 1
ATOM 818 N N . GLY A 1 105 ? -12.344 -23.5 -8.125 1 98.69 105 GLY A N 1
ATOM 819 C CA . GLY A 1 105 ? -13.352 -22.438 -8.086 1 98.69 105 GLY A CA 1
ATOM 820 C C . GLY A 1 105 ? -12.758 -21.047 -7.996 1 98.69 105 GLY A C 1
ATOM 821 O O . GLY A 1 105 ? -13.273 -20.109 -8.609 1 98.69 105 GLY A O 1
ATOM 822 N N . ALA A 1 106 ? -11.711 -20.906 -7.246 1 98.81 106 ALA A N 1
ATOM 823 C CA . ALA A 1 106 ? -11.07 -19.609 -7.031 1 98.81 106 ALA A CA 1
ATOM 824 C C . ALA A 1 106 ? -10.492 -19.062 -8.336 1 98.81 106 ALA A C 1
ATOM 826 O O . ALA A 1 106 ? -10.719 -17.906 -8.688 1 98.81 106 ALA A O 1
ATOM 827 N N . ILE A 1 107 ? -9.742 -19.938 -9.055 1 98.94 107 ILE A N 1
ATOM 828 C CA . ILE A 1 107 ? -9.094 -19.484 -10.281 1 98.94 107 ILE A CA 1
ATOM 829 C C . ILE A 1 107 ? -10.141 -19.234 -11.359 1 98.94 107 ILE A C 1
ATOM 831 O O . ILE A 1 107 ? -10.008 -18.328 -12.18 1 98.94 107 ILE A O 1
ATOM 835 N N . GLU A 1 108 ? -11.164 -20.031 -11.383 1 98.81 108 GLU A N 1
ATOM 836 C CA . GLU A 1 108 ? -12.266 -19.828 -12.32 1 98.81 108 GLU A CA 1
ATOM 837 C C . GLU A 1 108 ? -12.906 -18.453 -12.133 1 98.81 108 GLU A C 1
ATOM 839 O O . GLU A 1 108 ? -13.164 -17.75 -13.102 1 98.81 108 GLU A O 1
ATOM 844 N N . ALA A 1 109 ? -13.141 -18.141 -10.914 1 98.75 109 ALA A N 1
ATOM 845 C CA . ALA A 1 109 ? -13.734 -16.844 -10.602 1 98.75 109 ALA A CA 1
ATOM 846 C C . ALA A 1 109 ? -12.781 -15.703 -10.953 1 98.75 109 ALA A C 1
ATOM 848 O O . ALA A 1 109 ? -13.188 -14.703 -11.547 1 98.75 109 ALA A O 1
ATOM 849 N N . ALA A 1 110 ? -11.523 -15.852 -10.641 1 98.69 110 ALA A N 1
ATOM 850 C CA . ALA A 1 110 ? -10.531 -14.797 -10.859 1 98.69 110 ALA A CA 1
ATOM 851 C C . ALA A 1 110 ? -10.336 -14.523 -12.344 1 98.69 110 ALA A C 1
ATOM 853 O O . ALA A 1 110 ? -10.07 -13.383 -12.742 1 98.69 110 ALA A O 1
ATOM 854 N N . LEU A 1 111 ? -10.5 -15.5 -13.156 1 98.19 111 LEU A N 1
ATOM 855 C CA . LEU A 1 111 ? -10.312 -15.375 -14.594 1 98.19 111 LEU A CA 1
ATOM 856 C C . LEU A 1 111 ? -11.43 -14.555 -15.227 1 98.19 111 LEU A C 1
ATOM 858 O O . LEU A 1 111 ? -11.328 -14.133 -16.375 1 98.19 111 LEU A O 1
ATOM 862 N N . GLN A 1 112 ? -12.445 -14.273 -14.43 1 97.62 112 GLN A N 1
ATOM 863 C CA . GLN A 1 112 ? -13.547 -13.469 -14.945 1 97.62 112 GLN A CA 1
ATOM 864 C C . GLN A 1 112 ? -13.234 -11.984 -14.836 1 97.62 112 GLN A C 1
ATOM 866 O O . GLN A 1 112 ? -13.953 -11.148 -15.406 1 97.62 112 GLN A O 1
ATOM 871 N N . ILE A 1 113 ? -12.211 -11.656 -14.117 1 97.25 113 ILE A N 1
ATOM 872 C CA . ILE A 1 113 ? -11.828 -10.258 -14.008 1 97.25 113 ILE A CA 1
ATOM 873 C C . ILE A 1 113 ? -11.258 -9.773 -15.336 1 97.25 113 ILE A C 1
ATOM 875 O O . ILE A 1 113 ? -10.305 -10.352 -15.867 1 97.25 113 ILE A O 1
ATOM 879 N N . PRO A 1 114 ? -11.766 -8.68 -15.867 1 95.38 114 PRO A N 1
ATOM 880 C CA . PRO A 1 114 ? -11.258 -8.188 -17.156 1 95.38 114 PRO A CA 1
ATOM 881 C C . PRO A 1 114 ? -9.758 -7.914 -17.125 1 95.38 114 PRO A C 1
ATOM 883 O O . PRO A 1 114 ? -9.25 -7.285 -16.188 1 95.38 114 PRO A O 1
ATOM 886 N N . GLY A 1 115 ? -9.133 -8.477 -18.125 1 92.75 115 GLY A N 1
ATOM 887 C CA . GLY A 1 115 ? -7.703 -8.227 -18.25 1 92.75 115 GLY A CA 1
ATOM 888 C C . GLY A 1 115 ? -6.852 -9.234 -17.5 1 92.75 115 GLY A C 1
ATOM 889 O O . GLY A 1 115 ? -5.648 -9.344 -17.75 1 92.75 115 GLY A O 1
ATOM 890 N N . PHE A 1 116 ? -7.523 -9.953 -16.594 1 94.94 116 PHE A N 1
ATOM 891 C CA . PHE A 1 116 ? -6.77 -10.945 -15.844 1 94.94 116 PHE A CA 1
ATOM 892 C C . PHE A 1 116 ? -6.68 -12.258 -16.609 1 94.94 116 PHE A C 1
ATOM 894 O O . PHE A 1 116 ? -7.664 -12.984 -16.719 1 94.94 116 PHE A O 1
ATOM 901 N N . GLY A 1 117 ? -5.527 -12.438 -17.25 1 94.94 117 GLY A N 1
ATOM 902 C CA . GLY A 1 117 ? -5.227 -13.797 -17.656 1 94.94 117 GLY A CA 1
ATOM 903 C C . GLY A 1 117 ? -4.754 -14.664 -16.5 1 94.94 117 GLY A C 1
ATOM 904 O O . GLY A 1 117 ? -4.879 -14.281 -15.336 1 94.94 117 GLY A O 1
ATOM 905 N N . LEU A 1 118 ? -4.207 -15.773 -16.844 1 96.62 118 LEU A N 1
ATOM 906 C CA . LEU A 1 118 ? -3.824 -16.766 -15.836 1 96.62 118 LEU A CA 1
ATOM 907 C C . LEU A 1 118 ? -2.779 -16.188 -14.891 1 96.62 118 LEU A C 1
ATOM 909 O O . LEU A 1 118 ? -2.844 -16.406 -13.68 1 96.62 118 LEU A O 1
ATOM 913 N N . THR A 1 119 ? -1.863 -15.398 -15.414 1 95.75 119 THR A N 1
ATOM 914 C CA . THR A 1 119 ? -0.79 -14.82 -14.617 1 95.75 119 THR A CA 1
ATOM 915 C C . THR A 1 119 ? -1.355 -13.914 -13.531 1 95.75 119 THR A C 1
ATOM 917 O O . THR A 1 119 ? -1.078 -14.109 -12.344 1 95.75 119 THR A O 1
ATOM 920 N N . TYR A 1 120 ? -2.26 -13.078 -13.875 1 96.44 120 TYR A N 1
ATOM 921 C CA . TYR A 1 120 ? -2.742 -12.086 -12.922 1 96.44 120 TYR A CA 1
ATOM 922 C C . TYR A 1 120 ? -3.869 -12.656 -12.07 1 96.44 120 TYR A C 1
ATOM 924 O O . TYR A 1 120 ? -4.008 -12.297 -10.891 1 96.44 120 TYR A O 1
ATOM 932 N N . ALA A 1 121 ? -4.598 -13.57 -12.633 1 97.88 121 ALA A N 1
ATOM 933 C CA . ALA A 1 121 ? -5.602 -14.258 -11.82 1 97.88 121 ALA A CA 1
ATOM 934 C C . ALA A 1 121 ? -4.945 -15.039 -10.688 1 97.88 121 ALA A C 1
ATOM 936 O O . ALA A 1 121 ? -5.414 -14.992 -9.547 1 97.88 121 ALA A O 1
ATOM 937 N N . SER A 1 122 ? -3.873 -15.688 -11.016 1 98.69 122 SER A N 1
ATOM 938 C CA . SER A 1 122 ? -3.184 -16.469 -10 1 98.69 122 SER A CA 1
ATOM 939 C C . SER A 1 122 ? -2.469 -15.57 -9 1 98.69 122 SER A C 1
ATOM 941 O O . SER A 1 122 ? -2.348 -15.914 -7.82 1 98.69 122 SER A O 1
ATOM 943 N N . LYS A 1 123 ? -2.033 -14.406 -9.43 1 98.12 123 LYS A N 1
ATOM 944 C CA . LYS A 1 123 ? -1.443 -13.43 -8.516 1 98.12 123 LYS A CA 1
ATOM 945 C C . LYS A 1 123 ? -2.467 -12.953 -7.488 1 98.12 123 LYS A C 1
ATOM 947 O O . LYS A 1 123 ? -2.143 -12.789 -6.312 1 98.12 123 LYS A O 1
ATOM 952 N N . LEU A 1 124 ? -3.646 -12.719 -7.98 1 98.69 124 LEU A N 1
ATOM 953 C CA . LEU A 1 124 ? -4.699 -12.32 -7.055 1 98.69 124 LEU A CA 1
ATOM 954 C C . LEU A 1 124 ? -4.902 -13.375 -5.973 1 98.69 124 LEU A C 1
ATOM 956 O O . LEU A 1 124 ? -4.953 -13.047 -4.781 1 98.69 124 LEU A O 1
ATOM 960 N N . LEU A 1 125 ? -4.965 -14.594 -6.367 1 98.94 125 LEU A N 1
ATOM 961 C CA . LEU A 1 125 ? -5.176 -15.672 -5.398 1 98.94 125 LEU A CA 1
ATOM 962 C C . LEU A 1 125 ? -4.02 -15.742 -4.406 1 98.94 125 LEU A C 1
ATOM 964 O O . LEU A 1 125 ? -4.238 -15.875 -3.201 1 98.94 125 LEU A O 1
ATOM 968 N N . ARG A 1 126 ? -2.836 -15.602 -4.98 1 98.81 126 ARG A N 1
ATOM 969 C CA . ARG A 1 126 ? -1.625 -15.641 -4.168 1 98.81 126 ARG A CA 1
ATOM 970 C C . ARG A 1 126 ? -1.656 -14.555 -3.092 1 98.81 126 ARG A C 1
ATOM 972 O O . ARG A 1 126 ? -1.289 -14.812 -1.942 1 98.81 126 ARG A O 1
ATOM 979 N N . PHE A 1 127 ? -2.098 -13.391 -3.434 1 98.81 127 PHE A N 1
ATOM 980 C CA . PHE A 1 127 ? -2.08 -12.281 -2.49 1 98.81 127 PHE A CA 1
ATOM 981 C C . PHE A 1 127 ? -3.248 -12.375 -1.516 1 98.81 127 PHE A C 1
ATOM 983 O O . PHE A 1 127 ? -3.139 -11.953 -0.364 1 98.81 127 PHE A O 1
ATOM 990 N N . LEU A 1 128 ? -4.359 -13.023 -1.924 1 98.75 128 LEU A N 1
ATOM 991 C CA . LEU A 1 128 ? -5.508 -13.188 -1.04 1 98.75 128 LEU A CA 1
ATOM 992 C C . LEU A 1 128 ? -5.23 -14.25 0.016 1 98.75 128 LEU A C 1
ATOM 994 O O . LEU A 1 128 ? -5.703 -14.148 1.15 1 98.75 128 LEU A O 1
ATOM 998 N N . ASP A 1 129 ? -4.48 -15.266 -0.369 1 98.62 129 ASP A N 1
ATOM 999 C CA . ASP A 1 129 ? -4.113 -16.328 0.555 1 98.62 129 ASP A CA 1
ATOM 1000 C C . ASP A 1 129 ? -2.768 -16.953 0.18 1 98.62 129 ASP A C 1
ATOM 1002 O O . ASP A 1 129 ? -2.715 -18.016 -0.438 1 98.62 129 ASP A O 1
ATOM 1006 N N . PRO A 1 130 ? -1.711 -16.391 0.689 1 98.69 130 PRO A N 1
ATOM 1007 C CA . PRO A 1 130 ? -0.37 -16.844 0.314 1 98.69 130 PRO A CA 1
ATOM 1008 C C . PRO A 1 130 ? -0.047 -18.234 0.853 1 98.69 130 PRO A C 1
ATOM 1010 O O . PRO A 1 130 ? 0.88 -18.891 0.368 1 98.69 130 PRO A O 1
ATOM 1013 N N . THR A 1 131 ? -0.768 -18.656 1.871 1 98.12 131 THR A N 1
ATOM 1014 C CA . THR A 1 131 ? -0.54 -20 2.412 1 98.12 131 THR A CA 1
ATOM 1015 C C . THR A 1 131 ? -1.039 -21.062 1.445 1 98.12 131 THR A C 1
ATOM 1017 O O . THR A 1 131 ? -0.426 -22.125 1.313 1 98.12 131 THR A O 1
ATOM 1020 N N . MET A 1 132 ? -2.033 -20.672 0.658 1 97.75 132 MET A N 1
ATOM 1021 C CA . MET A 1 132 ? -2.732 -21.703 -0.119 1 97.75 132 MET A CA 1
ATOM 1022 C C . MET A 1 132 ? -2.473 -21.516 -1.611 1 97.75 132 MET A C 1
ATOM 1024 O O . MET A 1 132 ? -2.719 -22.438 -2.402 1 97.75 132 MET A O 1
ATOM 1028 N N . HIS A 1 133 ? -2.037 -20.391 -1.964 1 98.75 133 HIS A N 1
ATOM 1029 C CA . HIS A 1 133 ? -1.963 -20.141 -3.4 1 98.75 133 HIS A CA 1
ATOM 1030 C C . HIS A 1 133 ? -0.604 -19.578 -3.791 1 98.75 133 HIS A C 1
ATOM 1032 O O . HIS A 1 133 ? 0.048 -18.906 -2.986 1 98.75 133 HIS A O 1
ATOM 1038 N N . GLY A 1 134 ? -0.181 -19.891 -5.035 1 98.69 134 GLY A N 1
ATOM 1039 C CA . GLY A 1 134 ? 0.966 -19.297 -5.703 1 98.69 134 GLY A CA 1
ATOM 1040 C C . GLY A 1 134 ? 0.632 -18.719 -7.066 1 98.69 134 GLY A C 1
ATOM 1041 O O . GLY A 1 134 ? -0.359 -19.125 -7.688 1 98.69 134 GLY A O 1
ATOM 1042 N N . SER A 1 135 ? 1.413 -17.797 -7.457 1 98.44 135 SER A N 1
ATOM 1043 C CA . SER A 1 135 ? 1.256 -17.203 -8.781 1 98.44 135 SER A CA 1
ATOM 1044 C C . SER A 1 135 ? 1.904 -18.078 -9.859 1 98.44 135 SER A C 1
ATOM 1046 O O . SER A 1 135 ? 3.068 -18.453 -9.734 1 98.44 135 SER A O 1
ATOM 1048 N N . LEU A 1 136 ? 1.169 -18.359 -10.859 1 98.06 136 LEU A N 1
ATOM 1049 C CA . LEU A 1 136 ? 1.723 -19.062 -12.016 1 98.06 136 LEU A CA 1
ATOM 1050 C C . LEU A 1 136 ? 2.055 -18.078 -13.133 1 98.06 136 LEU A C 1
ATOM 1052 O O . LEU A 1 136 ? 1.277 -17.922 -14.078 1 98.06 136 LEU A O 1
ATOM 1056 N N . ASP A 1 137 ? 3.221 -17.5 -13.047 1 93.56 137 ASP A N 1
ATOM 1057 C CA . ASP A 1 137 ? 3.613 -16.531 -14.07 1 93.56 137 ASP A CA 1
ATOM 1058 C C . ASP A 1 137 ? 4.215 -17.234 -15.281 1 93.56 137 ASP A C 1
ATOM 1060 O O . ASP A 1 137 ? 4.402 -18.453 -15.273 1 93.56 137 ASP A O 1
ATOM 1064 N N . GLY A 1 138 ? 4.508 -16.5 -16.297 1 92.56 138 GLY A N 1
ATOM 1065 C CA . GLY A 1 138 ? 4.992 -17.047 -17.547 1 92.56 138 GLY A CA 1
ATOM 1066 C C . GLY A 1 138 ? 6.32 -17.781 -17.406 1 92.56 138 GLY A C 1
ATOM 1067 O O . GLY A 1 138 ? 6.539 -18.812 -18.047 1 92.56 138 GLY A O 1
ATOM 1068 N N . ARG A 1 139 ? 7.188 -17.266 -16.531 1 92.62 139 ARG A N 1
ATOM 1069 C CA . ARG A 1 139 ? 8.508 -17.859 -16.344 1 92.62 139 ARG A CA 1
ATOM 1070 C C . ARG A 1 139 ? 8.406 -19.25 -15.711 1 92.62 139 ARG A C 1
ATOM 1072 O O . ARG A 1 139 ? 9.031 -20.203 -16.172 1 92.62 139 ARG A O 1
ATOM 1079 N N . ILE A 1 140 ? 7.648 -19.312 -14.672 1 96.69 140 ILE A N 1
ATOM 1080 C CA . ILE A 1 140 ? 7.457 -20.594 -13.984 1 96.69 140 ILE A CA 1
ATOM 1081 C C . ILE A 1 140 ? 6.777 -21.578 -14.922 1 96.69 140 ILE A C 1
ATOM 1083 O O . ILE A 1 140 ? 7.199 -22.734 -15.023 1 96.69 140 ILE A O 1
ATOM 1087 N N . ARG A 1 141 ? 5.797 -21.094 -15.586 1 96.19 141 ARG A N 1
ATOM 1088 C CA . ARG A 1 141 ? 5.023 -21.922 -16.5 1 96.19 141 ARG A CA 1
ATOM 1089 C C . ARG A 1 141 ? 5.918 -22.531 -17.578 1 96.19 141 ARG A C 1
ATOM 1091 O O . ARG A 1 141 ? 5.855 -23.734 -17.844 1 96.19 141 ARG A O 1
ATOM 1098 N N . ALA A 1 142 ? 6.723 -21.734 -18.156 1 95.5 142 ALA A N 1
ATOM 1099 C CA . ALA A 1 142 ? 7.617 -22.188 -19.234 1 95.5 142 ALA A CA 1
ATOM 1100 C C . ALA A 1 142 ? 8.625 -23.203 -18.719 1 95.5 142 ALA A C 1
ATOM 1102 O O . ALA A 1 142 ? 8.883 -24.219 -19.375 1 95.5 142 ALA A O 1
ATOM 1103 N N . ALA A 1 143 ? 9.195 -22.922 -17.578 1 96.19 143 ALA A N 1
ATOM 1104 C CA . ALA A 1 143 ? 10.203 -23.797 -17.016 1 96.19 143 ALA A CA 1
ATOM 1105 C C . ALA A 1 143 ? 9.602 -25.156 -16.641 1 96.19 143 ALA A C 1
ATOM 1107 O O . ALA A 1 143 ? 10.219 -26.203 -16.859 1 96.19 143 ALA A O 1
ATOM 1108 N N . LEU A 1 144 ? 8.391 -25.141 -16.094 1 96.81 144 LEU A N 1
ATOM 1109 C CA . LEU A 1 144 ? 7.75 -26.375 -15.664 1 96.81 144 LEU A CA 1
ATOM 1110 C C . LEU A 1 144 ? 7.305 -27.203 -16.875 1 96.81 144 LEU A C 1
ATOM 1112 O O . LEU A 1 144 ? 7.312 -28.438 -16.828 1 96.81 144 LEU A O 1
ATOM 1116 N N . LEU A 1 145 ? 6.883 -26.453 -17.938 1 96 145 LEU A N 1
ATOM 1117 C CA . LEU A 1 145 ? 6.57 -27.156 -19.172 1 96 145 LEU A CA 1
ATOM 1118 C C . LEU A 1 145 ? 7.805 -27.859 -19.719 1 96 145 LEU A C 1
ATOM 1120 O O . LEU A 1 145 ? 7.738 -29.047 -20.078 1 96 145 LEU A O 1
ATOM 1124 N N . LYS A 1 146 ? 8.891 -27.141 -19.781 1 94.12 146 LYS A N 1
ATOM 1125 C CA . LYS A 1 146 ? 10.148 -27.703 -20.281 1 94.12 146 LYS A CA 1
ATOM 1126 C C . LYS A 1 146 ? 10.594 -28.906 -19.438 1 94.12 146 LYS A C 1
ATOM 1128 O O . LYS A 1 146 ? 11.172 -29.844 -19.969 1 94.12 146 LYS A O 1
ATOM 1133 N N . ALA A 1 147 ? 10.297 -28.828 -18.188 1 94.06 147 ALA A N 1
ATOM 1134 C CA . ALA A 1 147 ? 10.672 -29.891 -17.266 1 94.06 147 ALA A CA 1
ATOM 1135 C C . ALA A 1 147 ? 9.625 -31 -17.266 1 94.06 147 ALA A C 1
ATOM 1137 O O . ALA A 1 147 ? 9.727 -31.938 -16.469 1 94.06 147 ALA A O 1
ATOM 1138 N N . GLU A 1 148 ? 8.547 -30.859 -18.031 1 93.81 148 GLU A N 1
ATOM 1139 C CA . GLU A 1 148 ? 7.473 -31.828 -18.172 1 93.81 148 GLU A CA 1
AT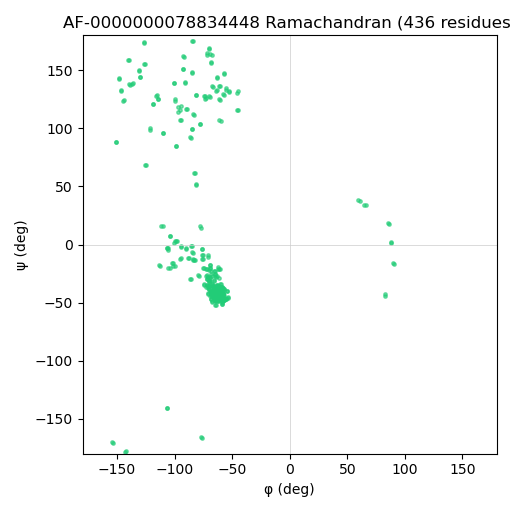OM 1140 C C . GLU A 1 148 ? 6.715 -32.031 -16.859 1 93.81 148 GLU A C 1
ATOM 1142 O O . GLU A 1 148 ? 6.289 -33.125 -16.547 1 93.81 148 GLU A O 1
ATOM 1147 N N . MET A 1 149 ? 6.637 -30.969 -16.156 1 95.31 149 MET A N 1
ATOM 1148 C CA . MET A 1 149 ? 5.945 -31.016 -14.867 1 95.31 149 MET A CA 1
ATOM 1149 C C . MET A 1 149 ? 4.566 -30.359 -14.969 1 95.31 149 MET A C 1
ATOM 1151 O O . MET A 1 149 ? 3.717 -30.578 -14.102 1 95.31 149 MET A O 1
ATOM 1155 N N . LEU A 1 150 ? 4.43 -29.578 -15.945 1 96.31 150 LEU A N 1
ATOM 1156 C CA . LEU A 1 150 ? 3.133 -29 -16.297 1 96.31 150 LEU A CA 1
ATOM 1157 C C . LEU A 1 150 ? 2.844 -29.188 -17.781 1 96.31 150 LEU A C 1
ATOM 1159 O O . LEU A 1 150 ? 3.764 -29.172 -18.609 1 96.31 150 LEU A O 1
ATOM 1163 N N . PRO A 1 151 ? 1.565 -29.422 -18.125 1 95.81 151 PRO A N 1
ATOM 1164 C CA . PRO A 1 151 ? 1.221 -29.438 -19.547 1 95.81 151 PRO A CA 1
ATOM 1165 C C . PRO A 1 151 ? 1.249 -28.062 -20.188 1 95.81 151 PRO A C 1
ATOM 1167 O O . PRO A 1 151 ? 1.296 -27.047 -19.484 1 95.81 151 PRO A O 1
ATOM 1170 N N . LYS A 1 152 ? 1.261 -28.094 -21.484 1 97.06 152 LYS A N 1
ATOM 1171 C CA . LYS A 1 152 ? 1.073 -26.828 -22.172 1 97.06 152 LYS A CA 1
ATOM 1172 C C . LYS A 1 152 ? -0.288 -26.219 -21.844 1 97.06 152 LYS A C 1
ATOM 1174 O O . LYS A 1 152 ? -1.317 -26.891 -21.969 1 97.06 152 LYS A O 1
ATOM 1179 N N . ILE A 1 153 ? -0.23 -25.016 -21.375 1 97.62 153 ILE A N 1
ATOM 1180 C CA . ILE A 1 153 ? -1.457 -24.297 -21.047 1 97.62 153 ILE A CA 1
ATOM 1181 C C . ILE A 1 153 ? -1.819 -23.328 -22.172 1 97.62 153 ILE A C 1
ATOM 1183 O O . ILE A 1 153 ? -1.008 -22.484 -22.562 1 97.62 153 ILE A O 1
ATOM 1187 N N . GLN A 1 154 ? -3.014 -23.5 -22.688 1 96.31 154 GLN A N 1
ATOM 1188 C CA . GLN A 1 154 ? -3.51 -22.625 -23.75 1 96.31 154 GLN A CA 1
ATOM 1189 C C . GLN A 1 154 ? -4.344 -21.484 -23.188 1 96.31 154 GLN A C 1
ATOM 1191 O O . GLN A 1 154 ? -5.453 -21.703 -22.688 1 96.31 154 GLN A O 1
ATOM 1196 N N . ASP A 1 155 ? -3.961 -20.281 -23.391 1 94.12 155 ASP A N 1
ATOM 1197 C CA . ASP A 1 155 ? -4.582 -19.109 -22.766 1 94.12 155 ASP A CA 1
ATOM 1198 C C . ASP A 1 155 ? -5.918 -18.781 -23.438 1 94.12 155 ASP A C 1
ATOM 1200 O O . ASP A 1 155 ? -6.719 -18.016 -22.891 1 94.12 155 ASP A O 1
ATOM 1204 N N . SER A 1 156 ? -6.16 -19.375 -24.547 1 93.31 156 SER A N 1
ATOM 1205 C CA . SER A 1 156 ? -7.395 -19.109 -25.266 1 93.31 156 SER A CA 1
ATOM 1206 C C . SER A 1 156 ? -8.555 -19.938 -24.719 1 93.31 156 SER A C 1
ATOM 1208 O O . SER A 1 156 ? -9.719 -19.656 -25.016 1 93.31 156 SER A O 1
ATOM 1210 N N . TYR A 1 157 ? -8.211 -20.938 -23.891 1 94.5 157 TYR A N 1
ATOM 1211 C CA . TYR A 1 157 ? -9.234 -21.828 -23.359 1 94.5 157 TYR A CA 1
ATOM 1212 C C . TYR A 1 157 ? -9.281 -21.75 -21.844 1 94.5 157 TYR A C 1
ATOM 1214 O O . TYR A 1 157 ? -8.32 -22.109 -21.156 1 94.5 157 TYR A O 1
ATOM 1222 N N . ALA A 1 158 ? -10.414 -21.391 -21.359 1 95.38 158 ALA A N 1
ATOM 1223 C CA . ALA A 1 158 ? -10.586 -21.25 -19.922 1 95.38 158 ALA A CA 1
ATOM 1224 C C . ALA A 1 158 ? -10.312 -22.562 -19.203 1 95.38 158 ALA A C 1
ATOM 1226 O O . ALA A 1 158 ? -9.672 -22.578 -18.141 1 95.38 158 ALA A O 1
ATOM 1227 N N . SER A 1 159 ? -10.773 -23.609 -19.766 1 97.12 159 SER A N 1
ATOM 1228 C CA . SER A 1 159 ? -10.586 -24.922 -19.156 1 97.12 159 SER A CA 1
ATOM 1229 C C . SER A 1 159 ? -9.109 -25.281 -19.047 1 97.12 159 SER A C 1
ATOM 1231 O O . SER A 1 159 ? -8.672 -25.859 -18.047 1 97.12 159 SER A O 1
ATOM 1233 N N . SER A 1 160 ? -8.359 -24.938 -20.062 1 98.06 160 SER A N 1
ATOM 1234 C CA . SER A 1 160 ? -6.922 -25.203 -20.047 1 98.06 160 SER A CA 1
ATOM 1235 C C . SER A 1 160 ? -6.219 -24.406 -18.953 1 98.06 160 SER A C 1
ATOM 1237 O O . SER A 1 160 ? -5.363 -24.938 -18.25 1 98.06 160 SER A O 1
ATOM 1239 N N . MET A 1 161 ? -6.617 -23.203 -18.812 1 98.31 161 MET A N 1
ATOM 1240 C CA . MET A 1 161 ? -6.031 -22.344 -17.781 1 98.31 161 MET A CA 1
ATOM 1241 C C . MET A 1 161 ? -6.375 -22.844 -16.391 1 98.31 161 MET A C 1
ATOM 1243 O O . MET A 1 161 ? -5.508 -22.922 -15.523 1 98.31 161 MET A O 1
ATOM 1247 N N . ILE A 1 162 ? -7.613 -23.203 -16.219 1 98.69 162 ILE A N 1
ATOM 1248 C CA . ILE A 1 162 ? -8.086 -23.672 -14.922 1 98.69 162 ILE A CA 1
ATOM 1249 C C . ILE A 1 162 ? -7.375 -24.969 -14.562 1 98.69 162 ILE A C 1
ATOM 1251 O O . ILE A 1 162 ? -6.824 -25.109 -13.469 1 98.69 162 ILE A O 1
ATOM 1255 N N . ASP A 1 163 ? -7.348 -25.859 -15.523 1 98.5 163 ASP A N 1
ATOM 1256 C CA . ASP A 1 163 ? -6.691 -27.156 -15.289 1 98.5 163 ASP A CA 1
ATOM 1257 C C . ASP A 1 163 ? -5.199 -26.969 -15.023 1 98.5 163 ASP A C 1
ATOM 1259 O O . ASP A 1 163 ? -4.633 -27.625 -14.148 1 98.5 163 ASP A O 1
ATOM 1263 N N . GLY A 1 164 ? -4.617 -26.141 -15.812 1 98.56 164 GLY A N 1
ATOM 1264 C CA . GLY A 1 164 ? -3.205 -25.859 -15.625 1 98.56 164 GLY A CA 1
ATOM 1265 C C . GLY A 1 164 ? -2.887 -25.312 -14.242 1 98.56 164 GLY A C 1
ATOM 1266 O O . GLY A 1 164 ? -1.914 -25.75 -13.617 1 98.56 164 GLY A O 1
ATOM 1267 N N . TYR A 1 165 ? -3.705 -24.453 -13.758 1 98.81 165 TYR A N 1
ATOM 1268 C CA . TYR A 1 165 ? -3.471 -23.875 -12.438 1 98.81 165 TYR A CA 1
ATOM 1269 C C . TYR A 1 165 ? -3.664 -24.922 -11.352 1 98.81 165 TYR A C 1
ATOM 1271 O O . TYR A 1 165 ? -2.904 -24.953 -10.375 1 98.81 165 TYR A O 1
ATOM 1279 N N . VAL A 1 166 ? -4.691 -25.688 -11.469 1 98.75 166 VAL A N 1
ATOM 1280 C CA . VAL A 1 166 ? -4.961 -26.719 -10.469 1 98.75 166 VAL A CA 1
ATOM 1281 C C . VAL A 1 166 ? -3.789 -27.688 -10.398 1 98.75 166 VAL A C 1
ATOM 1283 O O . VAL A 1 166 ? -3.4 -28.125 -9.312 1 98.75 166 VAL A O 1
ATOM 1286 N N . ARG A 1 167 ? -3.209 -28.016 -11.531 1 98.5 167 ARG A N 1
ATOM 1287 C CA . ARG A 1 167 ? -2.043 -28.891 -11.555 1 98.5 167 ARG A CA 1
ATOM 1288 C C . ARG A 1 167 ? -0.839 -28.219 -10.906 1 98.5 167 ARG A C 1
ATOM 1290 O O . ARG A 1 167 ? -0.08 -28.859 -10.18 1 98.5 167 ARG A O 1
ATOM 1297 N N . PHE A 1 168 ? -0.665 -27 -11.234 1 98.75 168 PHE A N 1
ATOM 1298 C CA . PHE A 1 168 ? 0.399 -26.219 -10.602 1 98.75 168 PHE A CA 1
ATOM 1299 C C . PHE A 1 168 ? 0.225 -26.203 -9.086 1 98.75 168 PHE A C 1
ATOM 1301 O O . PHE A 1 168 ? 1.188 -26.406 -8.344 1 98.75 168 PHE A O 1
ATOM 1308 N N . HIS A 1 169 ? -0.996 -25.922 -8.648 1 98.69 169 HIS A N 1
ATOM 1309 C CA . HIS A 1 169 ? -1.323 -25.922 -7.223 1 98.69 169 HIS A CA 1
ATOM 1310 C C . HIS A 1 169 ? -0.971 -27.25 -6.574 1 98.69 169 HIS A C 1
ATOM 1312 O O . HIS A 1 169 ? -0.342 -27.281 -5.512 1 98.69 169 HIS A O 1
ATOM 1318 N N . SER A 1 170 ? -1.344 -28.328 -7.223 1 98.25 170 SER A N 1
ATOM 1319 C CA . SER A 1 170 ? -1.051 -29.656 -6.727 1 98.25 170 SER A CA 1
ATOM 1320 C C . SER A 1 170 ? 0.453 -29.906 -6.645 1 98.25 170 SER A C 1
ATOM 1322 O O . SER A 1 170 ? 0.932 -30.562 -5.719 1 98.25 170 SER A O 1
ATOM 1324 N N . LEU A 1 171 ? 1.117 -29.438 -7.672 1 98.06 171 LEU A N 1
ATOM 1325 C CA . LEU A 1 171 ? 2.572 -29.547 -7.66 1 98.06 171 LEU A CA 1
ATOM 1326 C C . LEU A 1 171 ? 3.158 -28.828 -6.445 1 98.06 171 LEU A C 1
ATOM 1328 O O . LEU A 1 171 ? 4.035 -29.359 -5.766 1 98.06 171 LEU A O 1
ATOM 1332 N N . CYS A 1 172 ? 2.695 -27.656 -6.16 1 98.38 172 CYS A N 1
ATOM 1333 C CA . CYS A 1 172 ? 3.188 -26.891 -5.02 1 98.38 172 CYS A CA 1
ATOM 1334 C C . CYS A 1 172 ? 2.914 -27.609 -3.711 1 98.38 172 CYS A C 1
ATOM 1336 O O . CYS A 1 172 ? 3.77 -27.656 -2.826 1 98.38 172 CYS A O 1
ATOM 1338 N N . GLU A 1 173 ? 1.735 -28.188 -3.613 1 97.81 173 GLU A N 1
ATOM 1339 C CA . GLU A 1 173 ? 1.396 -28.953 -2.422 1 97.81 173 GLU A CA 1
ATOM 1340 C C . GLU A 1 173 ? 2.344 -30.141 -2.244 1 97.81 173 GLU A C 1
ATOM 1342 O O . GLU A 1 173 ? 2.768 -30.438 -1.127 1 97.81 173 GLU A O 1
ATOM 1347 N N . ARG A 1 174 ? 2.625 -30.781 -3.34 1 97.56 174 ARG A N 1
ATOM 1348 C CA . ARG A 1 174 ? 3.539 -31.922 -3.299 1 97.56 174 ARG A CA 1
ATOM 1349 C C . ARG A 1 174 ? 4.934 -31.484 -2.867 1 97.56 174 ARG A C 1
ATOM 1351 O O . ARG A 1 174 ? 5.598 -32.188 -2.098 1 97.56 174 ARG A O 1
ATOM 1358 N N . LEU A 1 175 ? 5.367 -30.406 -3.391 1 97.81 175 LEU A N 1
ATOM 1359 C CA . LEU A 1 175 ? 6.684 -29.875 -3.031 1 97.81 175 LEU A CA 1
ATOM 1360 C C . LEU A 1 175 ? 6.742 -29.531 -1.549 1 97.81 175 LEU A C 1
ATOM 1362 O O . LEU A 1 175 ? 7.746 -29.797 -0.884 1 97.81 175 LEU A O 1
ATOM 1366 N N . ILE A 1 176 ? 5.684 -28.953 -0.996 1 97.94 176 ILE A N 1
ATOM 1367 C CA . ILE A 1 176 ? 5.617 -28.641 0.429 1 97.94 176 ILE A CA 1
ATOM 1368 C C . ILE A 1 176 ? 5.715 -29.938 1.24 1 97.94 176 ILE A C 1
ATOM 1370 O O . ILE A 1 176 ? 6.441 -30 2.234 1 97.94 176 ILE A O 1
ATOM 1374 N N . SER A 1 177 ? 4.988 -30.938 0.783 1 97.31 177 SER A N 1
ATOM 1375 C CA . SER A 1 177 ? 5.023 -32.219 1.461 1 97.31 177 SER A CA 1
ATOM 1376 C C . SER A 1 177 ? 6.434 -32.812 1.474 1 97.31 177 SER A C 1
ATOM 1378 O O . SER A 1 177 ? 6.867 -33.375 2.477 1 97.31 177 SER A O 1
ATOM 1380 N N . GLU A 1 178 ? 7.105 -32.719 0.378 1 97.38 178 GLU A N 1
ATOM 1381 C CA . GLU A 1 178 ? 8.477 -33.188 0.286 1 97.38 178 GLU A CA 1
ATOM 1382 C C . GLU A 1 178 ? 9.406 -32.406 1.21 1 97.38 178 GLU A C 1
ATOM 1384 O O . GLU A 1 178 ? 10.281 -33 1.858 1 97.38 178 GLU A O 1
ATOM 1389 N N . LEU A 1 179 ? 9.234 -31.125 1.269 1 98.31 179 LEU A N 1
ATOM 1390 C CA . LEU A 1 179 ? 10.016 -30.297 2.172 1 98.31 179 LEU A CA 1
ATOM 1391 C C . LEU A 1 179 ? 9.789 -30.703 3.623 1 98.31 179 LEU A C 1
ATOM 1393 O O . LEU A 1 179 ? 10.742 -30.797 4.402 1 98.31 179 LEU A O 1
ATOM 1397 N N . GLU A 1 180 ? 8.586 -30.953 3.949 1 97.56 180 GLU A N 1
ATOM 1398 C CA . GLU A 1 180 ? 8.242 -31.391 5.301 1 97.56 180 GLU A CA 1
ATOM 1399 C C . GLU A 1 180 ? 8.844 -32.75 5.617 1 97.56 180 GLU A C 1
ATOM 1401 O O . GLU A 1 180 ? 9.391 -32.969 6.703 1 97.56 180 GLU A O 1
ATOM 1406 N N . SER A 1 181 ? 8.711 -33.656 4.652 1 97.31 181 SER A N 1
ATOM 1407 C CA . SER A 1 181 ? 9.211 -35 4.863 1 97.31 181 SER A CA 1
ATOM 1408 C C . SER A 1 181 ? 10.719 -35 5.086 1 97.31 181 SER A C 1
ATOM 1410 O O . SER A 1 181 ? 11.25 -35.875 5.797 1 97.31 181 SER A O 1
ATOM 1412 N N . GLN A 1 182 ? 11.352 -34.031 4.512 1 97.69 182 GLN A N 1
ATOM 1413 C CA . GLN A 1 182 ? 12.805 -33.969 4.617 1 97.69 182 GLN A CA 1
ATOM 1414 C C . GLN A 1 182 ? 13.219 -32.969 5.695 1 97.69 182 GLN A C 1
ATOM 1416 O O . GLN A 1 182 ? 14.406 -32.656 5.84 1 97.69 182 GLN A O 1
ATOM 1421 N N . SER A 1 183 ? 12.328 -32.375 6.391 1 97.94 183 SER A N 1
ATOM 1422 C CA . SER A 1 183 ? 12.531 -31.438 7.5 1 97.94 183 SER A CA 1
ATOM 1423 C C . SER A 1 183 ? 13.328 -30.219 7.062 1 97.94 183 SER A C 1
ATOM 1425 O O . SER A 1 183 ? 14.227 -29.781 7.773 1 97.94 183 SER A O 1
ATOM 1427 N N . ILE A 1 184 ? 13.016 -29.797 5.855 1 98.5 184 ILE A N 1
ATOM 1428 C CA . ILE A 1 184 ? 13.664 -28.594 5.34 1 98.5 184 ILE A CA 1
ATOM 1429 C C . ILE A 1 184 ? 12.852 -27.359 5.715 1 98.5 184 ILE A C 1
ATOM 1431 O O . ILE A 1 184 ? 11.742 -27.156 5.207 1 98.5 184 ILE A O 1
ATOM 1435 N N . VAL A 1 185 ? 13.43 -26.5 6.508 1 98.44 185 VAL A N 1
ATOM 1436 C CA . VAL A 1 185 ? 12.719 -25.359 7.086 1 98.44 185 VAL A CA 1
ATOM 1437 C C . VAL A 1 185 ? 12.859 -24.156 6.168 1 98.44 185 VAL A C 1
ATOM 1439 O O . VAL A 1 185 ? 13.922 -23.906 5.598 1 98.44 185 VAL A O 1
ATOM 1442 N N . ARG A 1 186 ? 11.859 -23.422 6 1 98.5 186 ARG A N 1
ATOM 1443 C CA . ARG A 1 186 ? 11.891 -22.188 5.238 1 98.5 186 ARG A CA 1
ATOM 1444 C C . ARG A 1 186 ? 12.859 -21.188 5.855 1 98.5 186 ARG A C 1
ATOM 1446 O O . ARG A 1 186 ? 12.844 -20.969 7.07 1 98.5 186 ARG A O 1
ATOM 1453 N N . PRO A 1 187 ? 13.672 -20.516 5.039 1 98.62 187 PRO A N 1
ATOM 1454 C CA . PRO A 1 187 ? 14.531 -19.469 5.586 1 98.62 187 PRO A CA 1
ATOM 1455 C C . PRO A 1 187 ? 13.742 -18.297 6.191 1 98.62 187 PRO A C 1
ATOM 1457 O O . PRO A 1 187 ? 12.688 -17.938 5.672 1 98.62 187 PRO A O 1
ATOM 1460 N N . GLU A 1 188 ? 14.297 -17.781 7.266 1 97.81 188 GLU A N 1
ATOM 1461 C CA . GLU A 1 188 ? 13.656 -16.641 7.926 1 97.81 188 GLU A CA 1
ATOM 1462 C C . GLU A 1 188 ? 13.688 -15.398 7.043 1 97.81 188 GLU A C 1
ATOM 1464 O O . GLU A 1 188 ? 14.695 -15.117 6.391 1 97.81 188 GLU A O 1
ATOM 1469 N N . CYS A 1 189 ? 12.555 -14.719 6.98 1 97.81 189 CYS A N 1
ATOM 1470 C CA . CYS A 1 189 ? 12.422 -13.461 6.254 1 97.81 189 CYS A CA 1
ATOM 1471 C C . CYS A 1 189 ? 11.305 -12.609 6.84 1 97.81 189 CYS A C 1
ATOM 1473 O O . CYS A 1 189 ? 10.82 -12.883 7.938 1 97.81 189 CYS A O 1
ATOM 1475 N N . SER A 1 190 ? 10.969 -11.539 6.156 1 95.31 190 SER A N 1
ATOM 1476 C CA . SER A 1 190 ? 9.984 -10.578 6.66 1 95.31 190 SER A CA 1
ATOM 1477 C C . SER A 1 190 ? 8.57 -11.125 6.539 1 95.31 190 SER A C 1
ATOM 1479 O O . SER A 1 190 ? 7.629 -10.555 7.09 1 95.31 190 SER A O 1
ATOM 1481 N N . MET A 1 191 ? 8.375 -12.219 5.875 1 96.5 191 MET A N 1
ATOM 1482 C CA . MET A 1 191 ? 7.055 -12.789 5.633 1 96.5 191 MET A CA 1
ATOM 1483 C C . MET A 1 191 ? 6.688 -13.797 6.715 1 96.5 191 MET A C 1
ATOM 1485 O O . MET A 1 191 ? 7.566 -14.445 7.285 1 96.5 191 MET A O 1
ATOM 1489 N N . PRO A 1 192 ? 5.461 -13.977 7 1 95.88 192 PRO A N 1
ATOM 1490 C CA . PRO A 1 192 ? 5.051 -14.945 8.023 1 95.88 192 PRO A CA 1
ATOM 1491 C C . PRO A 1 192 ? 5.301 -16.391 7.605 1 95.88 192 PRO A C 1
ATOM 1493 O O . PRO A 1 192 ? 5.32 -16.703 6.41 1 95.88 192 PRO A O 1
ATOM 1496 N N . PHE A 1 193 ? 5.406 -17.203 8.578 1 95.44 193 PHE A N 1
ATOM 1497 C CA . PHE A 1 193 ? 5.477 -18.641 8.383 1 95.44 193 PHE A CA 1
ATOM 1498 C C . PHE A 1 193 ? 4.082 -19.25 8.273 1 95.44 193 PHE A C 1
ATOM 1500 O O . PHE A 1 193 ? 3.123 -18.703 8.82 1 95.44 193 PHE A O 1
ATOM 1507 N N . ALA A 1 194 ? 4.016 -20.312 7.488 1 94.38 194 ALA A N 1
ATOM 1508 C CA . ALA A 1 194 ? 2.822 -21.141 7.605 1 94.38 194 ALA A CA 1
ATOM 1509 C C . ALA A 1 194 ? 2.791 -21.875 8.953 1 94.38 194 ALA A C 1
ATOM 1511 O O . ALA A 1 194 ? 3.812 -21.969 9.633 1 94.38 194 ALA A O 1
ATOM 1512 N N . ALA A 1 195 ? 1.491 -22.375 9.234 1 90.75 195 ALA A N 1
ATOM 1513 C CA . ALA A 1 195 ? 1.328 -23.156 10.453 1 90.75 195 ALA A CA 1
ATOM 1514 C C . ALA A 1 195 ? 1.776 -24.594 10.25 1 90.75 195 ALA A C 1
ATOM 1516 O O . ALA A 1 195 ? 0.954 -25.516 10.266 1 90.75 195 ALA A O 1
ATOM 1517 N N . SER A 1 196 ? 2.9 -24.891 9.758 1 90.12 196 SER A N 1
ATOM 1518 C CA . SER A 1 196 ? 3.469 -26.219 9.578 1 90.12 196 SER A CA 1
ATOM 1519 C C . SER A 1 196 ? 4.852 -26.328 10.211 1 90.12 196 SER A C 1
ATOM 1521 O O . SER A 1 196 ? 5.434 -25.328 10.609 1 90.12 196 SER A O 1
ATOM 1523 N N . VAL A 1 197 ? 5.371 -27.484 10.227 1 92 197 VAL A N 1
ATOM 1524 C CA . VAL A 1 197 ? 6.621 -27.75 10.93 1 92 197 VAL A CA 1
ATOM 1525 C C . VAL A 1 197 ? 7.777 -27.062 10.211 1 92 197 VAL A C 1
ATOM 1527 O O . VAL A 1 197 ? 8.742 -26.641 10.852 1 92 197 VAL A O 1
ATOM 1530 N N . THR A 1 198 ? 7.656 -26.953 8.898 1 97.44 198 THR A N 1
ATOM 1531 C CA . THR A 1 198 ? 8.781 -26.391 8.164 1 97.44 198 THR A CA 1
ATOM 1532 C C . THR A 1 198 ? 8.516 -24.938 7.797 1 97.44 198 THR A C 1
ATOM 1534 O O . THR A 1 198 ? 9.43 -24.219 7.371 1 97.44 198 THR A O 1
ATOM 1537 N N . GLY A 1 199 ? 7.254 -24.453 7.867 1 98.38 199 GLY A N 1
ATOM 1538 C CA . GLY A 1 199 ? 6.926 -23.031 7.777 1 98.38 199 GLY A CA 1
ATOM 1539 C C . GLY A 1 199 ? 6.719 -22.562 6.352 1 98.38 199 GLY A C 1
ATOM 1540 O O . GLY A 1 199 ? 6.48 -21.375 6.113 1 98.38 199 GLY A O 1
ATOM 1541 N N . TRP A 1 200 ? 6.816 -23.484 5.328 1 98.69 200 TRP A N 1
ATOM 1542 C CA . TRP A 1 200 ? 6.672 -23.094 3.932 1 98.69 200 TRP A CA 1
ATOM 1543 C C . TRP A 1 200 ? 5.215 -22.797 3.6 1 98.69 200 TRP A C 1
ATOM 1545 O O . TRP A 1 200 ? 4.324 -23.578 3.926 1 98.69 200 TRP A O 1
ATOM 1555 N N . ARG A 1 201 ? 5.008 -21.688 3.062 1 98.62 201 ARG A N 1
ATOM 1556 C CA . ARG A 1 201 ? 3.748 -21.391 2.393 1 98.62 201 ARG A CA 1
ATOM 1557 C C . ARG A 1 201 ? 3.824 -21.719 0.906 1 98.62 201 ARG A C 1
ATOM 1559 O O . ARG A 1 201 ? 4.914 -21.797 0.338 1 98.62 201 ARG A O 1
ATOM 1566 N N . ILE A 1 202 ? 2.697 -21.844 0.255 1 98.69 202 ILE A N 1
ATOM 1567 C CA . ILE A 1 202 ? 2.707 -22.094 -1.185 1 98.69 202 ILE A CA 1
ATOM 1568 C C . ILE A 1 202 ? 3.34 -20.906 -1.901 1 98.69 202 ILE A C 1
ATOM 1570 O O . ILE A 1 202 ? 4.082 -21.078 -2.871 1 98.69 202 ILE A O 1
ATOM 1574 N N . ALA A 1 203 ? 3.078 -19.672 -1.41 1 98.81 203 ALA A N 1
ATOM 1575 C CA . ALA A 1 203 ? 3.672 -18.484 -2.006 1 98.81 203 ALA A CA 1
ATOM 1576 C C . ALA A 1 203 ? 5.195 -18.531 -1.923 1 98.81 203 ALA A C 1
ATOM 1578 O O . ALA A 1 203 ? 5.887 -18.047 -2.824 1 98.81 203 ALA A O 1
ATOM 1579 N N . ASP A 1 204 ? 5.699 -19.062 -0.852 1 98.75 204 ASP A N 1
ATOM 1580 C CA . ASP A 1 204 ? 7.145 -19.188 -0.698 1 98.75 204 ASP A CA 1
ATOM 1581 C C . ASP A 1 204 ? 7.719 -20.188 -1.702 1 98.75 204 ASP A C 1
ATOM 1583 O O . ASP A 1 204 ? 8.781 -19.953 -2.283 1 98.75 204 ASP A O 1
ATOM 1587 N N . VAL A 1 205 ? 7.055 -21.281 -1.856 1 98.62 205 VAL A N 1
ATOM 1588 C CA . VAL A 1 205 ? 7.449 -22.281 -2.826 1 98.62 205 VAL A CA 1
ATOM 1589 C C . VAL A 1 205 ? 7.434 -21.688 -4.234 1 98.62 205 VAL A C 1
ATOM 1591 O O . VAL A 1 205 ? 8.352 -21.922 -5.02 1 98.62 205 VAL A O 1
ATOM 1594 N N . GLU A 1 206 ? 6.406 -20.938 -4.527 1 98.62 206 GLU A N 1
ATOM 1595 C CA . GLU A 1 206 ? 6.305 -20.25 -5.809 1 98.62 206 GLU A CA 1
ATOM 1596 C C . GLU A 1 206 ? 7.496 -19.312 -6.027 1 98.62 206 GLU A C 1
ATOM 1598 O O . GLU A 1 206 ? 8.047 -19.25 -7.129 1 98.62 206 GLU A O 1
ATOM 1603 N N . MET A 1 207 ? 7.879 -18.578 -5.012 1 98.44 207 MET A N 1
ATOM 1604 C CA . MET A 1 207 ? 9.023 -17.688 -5.113 1 98.44 207 MET A CA 1
ATOM 1605 C C . MET A 1 207 ? 10.305 -18.469 -5.383 1 98.44 207 MET A C 1
ATOM 1607 O O . MET A 1 207 ? 11.141 -18.047 -6.191 1 98.44 207 MET A O 1
ATOM 1611 N N . ALA A 1 208 ? 10.445 -19.562 -4.746 1 98.5 208 ALA A N 1
ATOM 1612 C CA . ALA A 1 208 ? 11.586 -20.438 -5.008 1 98.5 208 ALA A CA 1
ATOM 1613 C C . ALA A 1 208 ? 11.562 -20.969 -6.438 1 98.5 208 ALA A C 1
ATOM 1615 O O . ALA A 1 208 ? 12.594 -21 -7.113 1 98.5 208 ALA A O 1
ATOM 1616 N N . LEU A 1 209 ? 10.398 -21.359 -6.871 1 98.25 209 LEU A N 1
ATOM 1617 C CA . LEU A 1 209 ? 10.242 -21.844 -8.234 1 98.25 209 LEU A CA 1
ATOM 1618 C C . LEU A 1 209 ? 10.586 -20.75 -9.242 1 98.25 209 LEU A C 1
ATOM 1620 O O . LEU A 1 209 ? 11.125 -21.047 -10.312 1 98.25 209 LEU A O 1
ATOM 1624 N N . PHE A 1 210 ? 10.211 -19.562 -8.914 1 97.88 210 PHE A N 1
ATOM 1625 C CA . PHE A 1 210 ? 10.523 -18.438 -9.781 1 97.88 210 PHE A CA 1
ATOM 1626 C C . PHE A 1 210 ? 12.031 -18.297 -9.977 1 97.88 210 PHE A C 1
ATOM 1628 O O . PHE A 1 210 ? 12.508 -18.109 -11.102 1 97.88 210 PHE A O 1
ATOM 1635 N N . ALA A 1 211 ? 12.742 -18.391 -8.891 1 97.44 211 ALA A N 1
ATOM 1636 C CA . ALA A 1 211 ? 14.203 -18.312 -8.945 1 97.44 211 ALA A CA 1
ATOM 1637 C C . ALA A 1 211 ? 14.789 -19.531 -9.656 1 97.44 211 ALA A C 1
ATOM 1639 O O . ALA A 1 211 ? 15.75 -19.406 -10.414 1 97.44 211 ALA A O 1
ATOM 1640 N N . TRP A 1 212 ? 14.234 -20.672 -9.359 1 97.06 212 TRP A N 1
ATOM 1641 C CA . TRP A 1 212 ? 14.625 -21.891 -10.055 1 97.06 212 TRP A CA 1
ATOM 1642 C C . TRP A 1 212 ? 14.461 -21.734 -11.562 1 97.06 212 TRP A C 1
ATOM 1644 O O . TRP A 1 212 ? 15.359 -22.094 -12.336 1 97.06 212 TRP A O 1
ATOM 1654 N N . ALA A 1 213 ? 13.344 -21.219 -11.977 1 96.44 213 ALA A N 1
ATOM 1655 C CA . ALA A 1 213 ? 13.047 -21.016 -13.391 1 96.44 213 ALA A CA 1
ATOM 1656 C C . ALA A 1 213 ? 14.031 -20.031 -14.023 1 96.44 213 ALA A C 1
ATOM 1658 O O . ALA A 1 213 ? 14.43 -20.203 -15.18 1 96.44 213 ALA A O 1
ATOM 1659 N N . ALA A 1 214 ? 14.383 -19.016 -13.305 1 93.06 214 ALA A N 1
ATOM 1660 C CA . ALA A 1 214 ? 15.344 -18.016 -13.789 1 93.06 214 ALA A CA 1
ATOM 1661 C C . ALA A 1 214 ? 16.703 -18.656 -14.055 1 93.06 214 ALA A C 1
ATOM 1663 O O . ALA A 1 214 ? 17.375 -18.328 -15.031 1 93.06 214 ALA A O 1
ATOM 1664 N N . LYS A 1 215 ? 17.078 -19.516 -13.211 1 89.44 215 LYS A N 1
ATOM 1665 C CA . LYS A 1 215 ? 18.344 -20.234 -13.359 1 89.44 215 LYS A CA 1
ATOM 1666 C C . LYS A 1 215 ? 18.312 -21.156 -14.578 1 89.44 215 LYS A C 1
ATOM 1668 O O . LYS A 1 215 ? 19.297 -21.266 -15.297 1 89.44 215 LYS A O 1
ATOM 1673 N N . LYS A 1 216 ? 17.25 -21.703 -14.836 1 85 216 LYS A N 1
ATOM 1674 C CA . LYS A 1 216 ? 17.109 -22.625 -15.961 1 85 216 LYS A CA 1
ATOM 1675 C C . LYS A 1 216 ? 17.125 -21.859 -17.297 1 85 216 LYS A C 1
ATOM 1677 O O . LYS A 1 216 ? 17.594 -22.391 -18.297 1 85 216 LYS A O 1
ATOM 1682 N N . ASP A 1 217 ? 16.547 -20.703 -17.297 1 80.31 217 ASP A N 1
ATOM 1683 C CA . ASP A 1 217 ? 16.531 -19.859 -18.5 1 80.31 217 ASP A CA 1
ATOM 1684 C C . ASP A 1 217 ? 17.953 -19.438 -18.875 1 80.31 217 ASP A C 1
ATOM 1686 O O . ASP A 1 217 ? 18.281 -19.344 -20.062 1 80.31 217 ASP A O 1
ATOM 1690 N N . LEU A 1 218 ? 18.672 -19.234 -17.828 1 71.81 218 LEU A N 1
ATOM 1691 C CA . LEU A 1 218 ? 20.047 -18.828 -18.078 1 71.81 218 LEU A CA 1
ATOM 1692 C C . LEU A 1 218 ? 20.875 -20 -18.594 1 71.81 218 LEU A C 1
ATOM 1694 O O . LEU A 1 218 ? 21.859 -19.797 -19.312 1 71.81 218 LEU A O 1
ATOM 1698 N N . GLN A 1 219 ? 20.531 -21.141 -18.266 1 68.75 219 GLN A N 1
ATOM 1699 C CA . GLN A 1 219 ? 21.297 -22.328 -18.656 1 68.75 219 GLN A CA 1
ATOM 1700 C C . GLN A 1 219 ? 20.844 -22.828 -20.016 1 68.75 219 GLN A C 1
ATOM 1702 O O . GLN A 1 219 ? 21.547 -23.641 -20.641 1 68.75 219 GLN A O 1
ATOM 1707 N N . SER A 1 220 ? 19.75 -22.328 -20.531 1 64.19 220 SER A N 1
ATOM 1708 C CA . SER A 1 220 ? 19.297 -22.766 -21.844 1 64.19 220 SER A CA 1
ATOM 1709 C C . SER A 1 220 ? 19.734 -21.781 -22.938 1 64.19 220 SER A C 1
ATOM 1711 O O . SER A 1 220 ? 20.047 -22.172 -24.047 1 64.19 220 SER A O 1
ATOM 1713 N N . M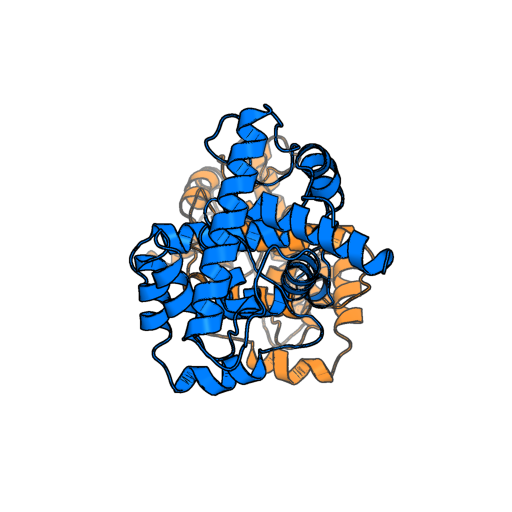ET B 1 1 ? -10.102 31.453 25.031 1 44.5 1 MET B N 1
ATOM 1714 C CA . MET B 1 1 ? -10.43 30.047 24.922 1 44.5 1 MET B CA 1
ATOM 1715 C C . MET B 1 1 ? -9.281 29.172 25.438 1 44.5 1 MET B C 1
ATOM 1717 O O . MET B 1 1 ? -8.117 29.5 25.234 1 44.5 1 MET B O 1
ATOM 1721 N N . PRO B 1 2 ? -9.719 28.312 26.312 1 54.72 2 PRO B N 1
ATOM 1722 C CA . PRO B 1 2 ? -8.703 27.594 27.078 1 54.72 2 PRO B CA 1
ATOM 1723 C C . PRO B 1 2 ? -7.688 26.859 26.188 1 54.72 2 PRO B C 1
ATOM 1725 O O . PRO B 1 2 ? -8.031 26.422 25.094 1 54.72 2 PRO B O 1
ATOM 1728 N N . ALA B 1 3 ? -6.297 27 26.484 1 73.31 3 ALA B N 1
ATOM 1729 C CA . ALA B 1 3 ? -5.078 26.391 25.969 1 73.31 3 ALA B CA 1
ATOM 1730 C C . ALA B 1 3 ? -5.238 24.875 25.844 1 73.31 3 ALA B C 1
ATOM 1732 O O . ALA B 1 3 ? -6.07 24.281 26.531 1 73.31 3 ALA B O 1
ATOM 1733 N N . ILE B 1 4 ? -4.934 24.312 24.781 1 88.94 4 ILE B N 1
ATOM 1734 C CA . I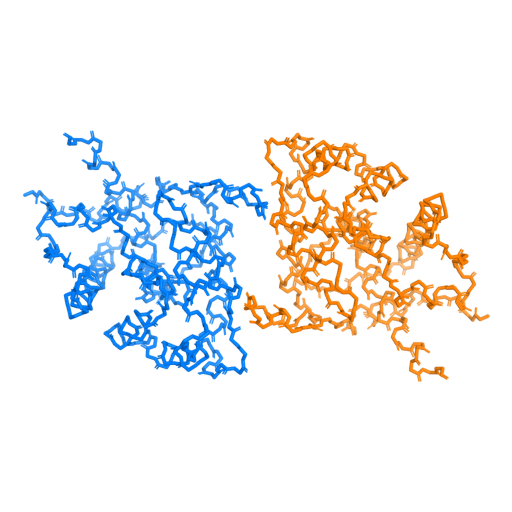LE B 1 4 ? -4.875 22.875 24.625 1 88.94 4 ILE B CA 1
ATOM 1735 C C . ILE B 1 4 ? -4.152 22.25 25.828 1 88.94 4 ILE B C 1
ATOM 1737 O O . ILE B 1 4 ? -3.045 22.672 26.172 1 88.94 4 ILE B O 1
ATOM 1741 N N . ASP B 1 5 ? -4.91 21.438 26.609 1 93.62 5 ASP B N 1
ATOM 1742 C CA . ASP B 1 5 ? -4.324 20.719 27.734 1 93.62 5 ASP B CA 1
ATOM 1743 C C . ASP B 1 5 ? -3.666 19.422 27.266 1 93.62 5 ASP B C 1
ATOM 1745 O O . ASP B 1 5 ? -4.352 18.453 26.922 1 93.62 5 ASP B O 1
ATOM 1749 N N . VAL B 1 6 ? -2.355 19.359 27.344 1 96.56 6 VAL B N 1
ATOM 1750 C CA . VAL B 1 6 ? -1.612 18.234 26.797 1 96.56 6 VAL B CA 1
ATOM 1751 C C . VAL B 1 6 ? -1.896 16.984 27.641 1 96.56 6 VAL B C 1
ATOM 1753 O O . VAL B 1 6 ? -1.667 15.859 27.172 1 96.56 6 VAL B O 1
ATOM 1756 N N . ALA B 1 7 ? -2.4 17.141 28.812 1 97.25 7 ALA B N 1
ATOM 1757 C CA . ALA B 1 7 ? -2.762 16 29.641 1 97.25 7 ALA B CA 1
ATOM 1758 C C . ALA B 1 7 ? -3.82 15.133 28.953 1 97.25 7 ALA B C 1
ATOM 1760 O O . ALA B 1 7 ? -3.934 13.938 29.234 1 97.25 7 ALA B O 1
ATOM 1761 N N . GLU B 1 8 ? -4.527 15.742 28 1 97.69 8 GLU B N 1
ATOM 1762 C CA . GLU B 1 8 ? -5.609 15.039 27.312 1 97.69 8 GLU B CA 1
ATOM 1763 C C . GLU B 1 8 ? -5.125 14.414 26.016 1 97.69 8 GLU B C 1
ATOM 1765 O O . GLU B 1 8 ? -5.875 13.688 25.359 1 97.69 8 GLU B O 1
ATOM 1770 N N . PHE B 1 9 ? -3.902 14.562 25.656 1 98.25 9 PHE B N 1
ATOM 1771 C CA . PHE B 1 9 ? -3.402 14.156 24.359 1 98.25 9 PHE B CA 1
ATOM 1772 C C . PHE B 1 9 ? -3.443 12.641 24.219 1 98.25 9 PHE B C 1
ATOM 1774 O O . PHE B 1 9 ? -3.777 12.125 23.141 1 98.25 9 PHE B O 1
ATOM 1781 N N . PRO B 1 10 ? -3.053 11.906 25.312 1 98.69 10 PRO B N 1
ATOM 1782 C CA . PRO B 1 10 ? -3.195 10.453 25.156 1 98.69 10 PRO B CA 1
ATOM 1783 C C . PRO B 1 10 ? -4.621 10.031 24.812 1 98.69 10 PRO B C 1
ATOM 1785 O O . PRO B 1 10 ? -4.82 9.156 23.969 1 98.69 10 PRO B O 1
ATOM 1788 N N . ALA B 1 11 ? -5.613 10.695 25.422 1 98.5 11 ALA B N 1
ATOM 1789 C CA . ALA B 1 11 ? -7.012 10.375 25.125 1 98.5 11 ALA B CA 1
ATOM 1790 C C . ALA B 1 11 ? -7.391 10.781 23.703 1 98.5 11 ALA B C 1
ATOM 1792 O O . ALA B 1 11 ? -8.109 10.055 23.016 1 98.5 11 ALA B O 1
ATOM 1793 N N . PHE B 1 12 ? -6.93 11.93 23.281 1 98.31 12 PHE B N 1
ATOM 1794 C CA . PHE B 1 12 ? -7.188 12.383 21.906 1 98.31 12 PHE B CA 1
ATOM 1795 C C . PHE B 1 12 ? -6.539 11.445 20.891 1 98.31 12 PHE B C 1
ATOM 1797 O O . PHE B 1 12 ? -7.152 11.102 19.891 1 98.31 12 PHE B O 1
ATOM 1804 N N . PHE B 1 13 ? -5.297 11.055 21.203 1 98.62 13 PHE B N 1
ATOM 1805 C CA . PHE B 1 13 ? -4.594 10.148 20.297 1 98.62 13 PHE B CA 1
ATOM 1806 C C . PHE B 1 13 ? -5.355 8.836 20.141 1 98.62 13 PHE B C 1
ATOM 1808 O O . PHE B 1 13 ? -5.5 8.328 19.031 1 98.62 13 PHE B O 1
ATOM 1815 N N . ARG B 1 14 ? -5.953 8.367 21.234 1 98.62 14 ARG B N 1
ATOM 1816 C CA . ARG B 1 14 ? -6.707 7.113 21.219 1 98.62 14 ARG B CA 1
ATOM 1817 C C . ARG B 1 14 ? -8.031 7.277 20.469 1 98.62 14 ARG B C 1
ATOM 1819 O O . ARG B 1 14 ? -8.586 6.301 19.969 1 98.62 14 ARG B O 1
ATOM 1826 N N . ALA B 1 15 ? -8.469 8.5 20.359 1 98.31 15 ALA B N 1
ATOM 1827 C CA . ALA B 1 15 ? -9.766 8.773 19.734 1 98.31 15 ALA B CA 1
ATOM 1828 C C . ALA B 1 15 ? -9.625 8.992 18.234 1 98.31 15 ALA B C 1
ATOM 1830 O O . ALA B 1 15 ? -10.617 9.141 17.531 1 98.31 15 ALA B O 1
ATOM 1831 N N . TYR B 1 16 ? -8.445 8.984 17.719 1 97.88 16 TYR B N 1
ATOM 1832 C CA . TYR B 1 16 ? -8.219 9.25 16.312 1 97.88 16 TYR B CA 1
ATOM 1833 C C . TYR B 1 16 ? -8.875 8.18 15.438 1 97.88 16 TYR B C 1
ATOM 1835 O O . TYR B 1 16 ? -8.734 6.984 15.703 1 97.88 16 TYR B O 1
ATOM 1843 N N . ARG B 1 17 ? -9.555 8.641 14.477 1 96.81 17 ARG B N 1
ATOM 1844 C CA . ARG B 1 17 ? -10.18 7.801 13.461 1 96.81 17 ARG B CA 1
ATOM 1845 C C . ARG B 1 17 ? -10.203 8.508 12.109 1 96.81 17 ARG B C 1
ATOM 1847 O O . ARG B 1 17 ? -10.57 9.688 12.023 1 96.81 17 ARG B O 1
ATOM 1854 N N . TRP B 1 18 ? -9.805 7.824 11.102 1 96 18 TRP B N 1
ATOM 1855 C CA . TRP B 1 18 ? -9.898 8.359 9.742 1 96 18 TRP B CA 1
ATOM 1856 C C . TRP B 1 18 ? -10.234 7.254 8.75 1 96 18 TRP B C 1
ATOM 1858 O O . TRP B 1 18 ? -9.578 6.215 8.719 1 96 18 TRP B O 1
ATOM 1868 N N . THR B 1 19 ? -11.289 7.434 8.016 1 94.81 19 THR B N 1
ATOM 1869 C CA . THR B 1 19 ? -11.68 6.512 6.957 1 94.81 19 THR B CA 1
ATOM 1870 C C . THR B 1 19 ? -12.383 7.258 5.824 1 94.81 19 THR B C 1
ATOM 1872 O O . THR B 1 19 ? -12.984 8.312 6.047 1 94.81 19 THR B O 1
ATOM 1875 N N . ASN B 1 20 ? -12.148 6.848 4.637 1 92.31 20 ASN B N 1
ATOM 1876 C CA . ASN B 1 20 ? -12.898 7.305 3.475 1 92.31 20 ASN B CA 1
ATOM 1877 C C . ASN B 1 20 ? -13.117 6.176 2.471 1 92.31 20 ASN B C 1
ATOM 1879 O O . ASN B 1 20 ? -12.766 5.023 2.738 1 92.31 20 ASN B O 1
ATOM 1883 N N . ALA B 1 21 ? -13.742 6.441 1.375 1 89.56 21 ALA B N 1
ATOM 1884 C CA . ALA B 1 21 ? -14.164 5.422 0.42 1 89.56 21 ALA B CA 1
ATOM 1885 C C . ALA B 1 21 ? -12.961 4.715 -0.198 1 89.56 21 ALA B C 1
ATOM 1887 O O . ALA B 1 21 ? -13.055 3.555 -0.606 1 89.56 21 ALA B O 1
ATOM 1888 N N . ASN B 1 22 ? -11.82 5.391 -0.222 1 93.75 22 ASN B N 1
ATOM 1889 C CA . ASN B 1 22 ? -10.641 4.824 -0.863 1 93.75 22 ASN B CA 1
ATOM 1890 C C . ASN B 1 22 ? -10.008 3.729 -0.009 1 93.75 22 ASN B C 1
ATOM 1892 O O . ASN B 1 22 ? -9.227 2.92 -0.51 1 93.75 22 ASN B O 1
ATOM 1896 N N . HIS B 1 23 ? -10.289 3.691 1.29 1 94.81 23 HIS B N 1
ATOM 1897 C CA . HIS B 1 23 ? -9.766 2.637 2.152 1 94.81 23 HIS B CA 1
ATOM 1898 C C . HIS B 1 23 ? -10.203 1.259 1.664 1 94.81 23 HIS B C 1
ATOM 1900 O O . HIS B 1 23 ? -9.367 0.411 1.354 1 94.81 23 HIS B O 1
ATOM 1906 N N . ALA B 1 24 ? -11.461 1.171 1.466 1 91.69 24 ALA B N 1
ATOM 1907 C CA . ALA B 1 24 ? -12 -0.11 1.021 1 91.69 24 ALA B CA 1
ATOM 1908 C C . ALA B 1 24 ? -11.492 -0.467 -0.372 1 91.69 24 ALA B C 1
ATOM 1910 O O . ALA B 1 24 ? -11.164 -1.626 -0.644 1 91.69 24 ALA B O 1
ATOM 1911 N N . SER B 1 25 ? -11.391 0.498 -1.219 1 92.94 25 SER B N 1
ATOM 1912 C CA . SER B 1 25 ? -10.969 0.252 -2.592 1 92.94 25 SER B CA 1
ATOM 1913 C C . SER B 1 25 ? -9.523 -0.243 -2.643 1 92.94 25 SER B C 1
ATOM 1915 O O . SER B 1 25 ? -9.141 -0.958 -3.57 1 92.94 25 SER B O 1
ATOM 1917 N N . ARG B 1 26 ? -8.773 0.048 -1.639 1 95.19 26 ARG B N 1
ATOM 1918 C CA . ARG B 1 26 ? -7.355 -0.309 -1.639 1 95.19 26 ARG B CA 1
ATOM 1919 C C . ARG B 1 26 ? -7.086 -1.477 -0.695 1 95.19 26 ARG B C 1
ATOM 1921 O O . ARG B 1 26 ? -5.945 -1.917 -0.555 1 95.19 26 ARG B O 1
ATOM 1928 N N . GLY B 1 27 ? -8.156 -1.875 -0.035 1 94.38 27 GLY B N 1
ATOM 1929 C CA . GLY B 1 27 ? -8.039 -3.041 0.826 1 94.38 27 GLY B CA 1
ATOM 1930 C C . GLY B 1 27 ? -7.551 -2.705 2.223 1 94.38 27 GLY B C 1
ATOM 1931 O O . GLY B 1 27 ? -6.996 -3.561 2.914 1 94.38 27 GLY B O 1
ATOM 1932 N N . TYR B 1 28 ? -7.648 -1.479 2.582 1 96.25 28 TYR B N 1
ATOM 1933 C CA . TYR B 1 28 ? -7.305 -1.072 3.941 1 96.25 28 TYR B CA 1
ATOM 1934 C C . TYR B 1 28 ? -8.562 -0.894 4.789 1 96.25 28 TYR B C 1
ATOM 1936 O O . TYR B 1 28 ? -9.57 -0.376 4.309 1 96.25 28 TYR B O 1
ATOM 1944 N N . PRO B 1 29 ? -8.484 -1.367 6.051 1 94.5 29 PRO B N 1
ATOM 1945 C CA . PRO B 1 29 ? -9.484 -0.849 6.984 1 94.5 29 PRO B CA 1
ATOM 1946 C C . PRO B 1 29 ? -9.266 0.624 7.328 1 94.5 29 PRO B C 1
ATOM 1948 O O . PRO B 1 29 ? -8.258 1.212 6.926 1 94.5 29 PRO B O 1
ATOM 1951 N N . GLY B 1 30 ? -10.234 1.215 7.953 1 95.75 30 GLY B N 1
ATOM 1952 C CA . GLY B 1 30 ? -10.008 2.561 8.453 1 95.75 30 GLY B CA 1
ATOM 1953 C C . GLY B 1 30 ? -8.82 2.656 9.391 1 95.75 30 GLY B C 1
ATOM 1954 O O . GLY B 1 30 ? -8.477 1.688 10.07 1 95.75 30 GLY B O 1
ATOM 1955 N N . ASP B 1 31 ? -8.109 3.797 9.383 1 97.69 31 ASP B N 1
ATOM 1956 C CA . ASP B 1 31 ? -7.059 4.078 10.352 1 97.69 31 ASP B CA 1
ATOM 1957 C C . ASP B 1 31 ? -7.645 4.508 11.695 1 97.69 31 ASP B C 1
ATOM 1959 O O . ASP B 1 31 ? -8.117 5.641 11.836 1 97.69 31 ASP B O 1
ATOM 1963 N N . THR B 1 32 ? -7.605 3.576 12.602 1 98 32 THR B N 1
ATOM 1964 C CA . THR B 1 32 ? -8.172 3.795 13.93 1 98 32 THR B CA 1
ATOM 1965 C C . THR B 1 32 ? -7.238 3.256 15.016 1 98 32 THR B C 1
ATOM 1967 O O . THR B 1 32 ? -6.648 2.184 14.859 1 98 32 THR B O 1
ATOM 1970 N N . PHE B 1 33 ? -7.094 3.977 16.047 1 97.94 33 PHE B N 1
ATOM 1971 C CA . PHE B 1 33 ? -6.273 3.504 17.156 1 97.94 33 PHE B CA 1
ATOM 1972 C C . PHE B 1 33 ? -6.719 2.119 17.609 1 97.94 33 PHE B C 1
ATOM 1974 O O . PHE B 1 33 ? -7.918 1.848 17.719 1 97.94 33 PHE B O 1
ATOM 1981 N N . PRO B 1 34 ? -5.715 1.241 17.75 1 98.12 34 PRO B N 1
ATOM 1982 C CA . PRO B 1 34 ? -4.262 1.438 17.781 1 98.12 34 PRO B CA 1
ATOM 1983 C C . PRO B 1 34 ? -3.58 1.019 16.484 1 98.12 34 PRO B C 1
ATOM 1985 O O . PRO B 1 34 ? -2.35 0.969 16.406 1 98.12 34 PRO B O 1
ATOM 1988 N N . ASP B 1 35 ? -4.441 0.69 15.461 1 97.19 35 ASP B N 1
ATOM 1989 C CA . ASP B 1 35 ? -3.893 0.226 14.195 1 97.19 35 ASP B CA 1
ATOM 1990 C C . ASP B 1 35 ? -4.18 1.224 13.07 1 97.19 35 ASP B C 1
ATOM 1992 O O . ASP B 1 35 ? -5.336 1.549 12.805 1 97.19 35 ASP B O 1
ATOM 1996 N N . PHE B 1 36 ? -3.156 1.646 12.414 1 98.06 36 PHE B N 1
ATOM 1997 C CA . PHE B 1 36 ? -3.242 2.611 11.328 1 98.06 36 PHE B CA 1
ATOM 1998 C C . PHE B 1 36 ? -2.586 2.061 10.062 1 98.06 36 PHE B C 1
ATOM 2000 O O . PHE B 1 36 ? -1.593 2.611 9.586 1 98.06 36 PHE B O 1
ATOM 2007 N N . PRO B 1 37 ? -3.234 1.051 9.516 1 97.31 37 PRO B N 1
ATOM 2008 C CA . PRO B 1 37 ? -2.496 0.275 8.516 1 97.31 37 PRO B CA 1
ATOM 2009 C C . PRO B 1 37 ? -2.131 1.097 7.281 1 97.31 37 PRO B C 1
ATOM 2011 O O . PRO B 1 37 ? -1.036 0.94 6.73 1 97.31 37 PRO B O 1
ATOM 2014 N N . TRP B 1 38 ? -3.055 1.939 6.762 1 98.31 38 TRP B N 1
ATOM 2015 C CA . TRP B 1 38 ? -2.723 2.719 5.574 1 98.31 38 TRP B CA 1
ATOM 2016 C C . TRP B 1 38 ? -1.699 3.801 5.902 1 98.31 38 TRP B C 1
ATOM 2018 O O . TRP B 1 38 ? -0.775 4.047 5.125 1 98.31 38 TRP B O 1
ATOM 2028 N N . ILE B 1 39 ? -1.818 4.414 7.047 1 98.62 39 ILE B N 1
ATOM 2029 C CA . ILE B 1 39 ? -0.835 5.395 7.496 1 98.62 39 ILE B CA 1
ATOM 2030 C C . ILE B 1 39 ? 0.536 4.734 7.613 1 98.62 39 ILE B C 1
ATOM 2032 O O . ILE B 1 39 ? 1.539 5.285 7.156 1 98.62 39 ILE B O 1
ATOM 2036 N N . GLN B 1 40 ? 0.535 3.594 8.234 1 97.94 40 GLN B N 1
ATOM 2037 C CA . GLN B 1 40 ? 1.786 2.867 8.422 1 97.94 40 GLN B CA 1
ATOM 2038 C C . GLN B 1 40 ? 2.451 2.57 7.078 1 97.94 40 GLN B C 1
ATOM 2040 O O . GLN B 1 40 ? 3.672 2.691 6.945 1 97.94 40 GLN B O 1
ATOM 2045 N N . SER B 1 41 ? 1.665 2.18 6.137 1 98 41 SER B N 1
ATOM 2046 C CA . SER B 1 41 ? 2.178 1.898 4.801 1 98 41 SER B CA 1
ATOM 2047 C C . SER B 1 41 ? 2.764 3.152 4.16 1 98 41 SER B C 1
ATOM 2049 O O . SER B 1 41 ? 3.877 3.123 3.631 1 98 41 SER B O 1
ATOM 2051 N N . LEU B 1 42 ? 2.045 4.23 4.211 1 98.5 42 LEU B N 1
ATOM 2052 C CA . LEU B 1 42 ? 2.475 5.488 3.602 1 98.5 42 LEU B CA 1
ATOM 2053 C C . LEU B 1 42 ? 3.717 6.031 4.297 1 98.5 42 LEU B C 1
ATOM 2055 O O . LEU B 1 42 ? 4.66 6.473 3.637 1 98.5 42 LEU B O 1
ATOM 2059 N N . GLU B 1 43 ? 3.744 5.918 5.609 1 98.56 43 GLU B N 1
ATOM 2060 C CA . GLU B 1 43 ? 4.895 6.41 6.359 1 98.56 43 GLU B CA 1
ATOM 2061 C C . GLU B 1 43 ? 6.137 5.562 6.086 1 98.56 43 GLU B C 1
ATOM 2063 O O . GLU B 1 43 ? 7.234 6.098 5.918 1 98.56 43 GLU B O 1
ATOM 2068 N N . GLY B 1 44 ? 5.93 4.285 6.148 1 97.5 44 GLY B N 1
ATOM 2069 C CA . GLY B 1 44 ? 7.062 3.42 5.875 1 97.5 44 GLY B CA 1
ATOM 2070 C C . GLY B 1 44 ? 7.742 3.723 4.551 1 97.5 44 GLY B C 1
ATOM 2071 O O . GLY B 1 44 ? 8.969 3.826 4.488 1 97.5 44 GLY B O 1
ATOM 2072 N N . ARG B 1 45 ? 7.031 3.893 3.547 1 97.94 45 ARG B N 1
ATOM 2073 C CA . ARG B 1 45 ? 7.551 4.191 2.217 1 97.94 45 ARG B CA 1
ATOM 2074 C C . ARG B 1 45 ? 8.117 5.605 2.158 1 97.94 45 ARG B C 1
ATOM 2076 O O . ARG B 1 45 ? 9.188 5.828 1.586 1 97.94 45 ARG B O 1
ATOM 2083 N N . GLY B 1 46 ? 7.402 6.531 2.773 1 98.19 46 GLY B N 1
ATOM 2084 C CA . GLY B 1 46 ? 7.875 7.906 2.793 1 98.19 46 GLY B CA 1
ATOM 2085 C C . GLY B 1 46 ? 9.227 8.062 3.463 1 98.19 46 GLY B C 1
ATOM 2086 O O . GLY B 1 46 ? 10.117 8.719 2.926 1 98.19 46 GLY B O 1
ATOM 2087 N N . VAL B 1 47 ? 9.359 7.438 4.566 1 97.75 47 VAL B N 1
ATOM 2088 C CA . VAL B 1 47 ? 10.609 7.504 5.324 1 97.75 47 VAL B CA 1
ATOM 2089 C C . VAL B 1 47 ? 11.75 6.93 4.492 1 97.75 47 VAL B C 1
ATOM 2091 O O . VAL B 1 47 ? 12.859 7.469 4.492 1 97.75 47 VAL B O 1
ATOM 2094 N N . ARG B 1 48 ? 11.484 5.898 3.752 1 95.56 48 ARG B N 1
ATOM 2095 C CA . ARG B 1 48 ? 12.508 5.305 2.896 1 95.56 48 ARG B CA 1
ATOM 2096 C C . ARG B 1 48 ? 12.883 6.246 1.755 1 95.56 48 ARG B C 1
ATOM 2098 O O . ARG B 1 48 ? 14.055 6.355 1.393 1 95.56 48 ARG B O 1
ATOM 2105 N N . ILE B 1 49 ? 11.883 6.855 1.189 1 96.44 49 ILE B N 1
ATOM 2106 C CA . ILE B 1 49 ? 12.117 7.809 0.111 1 96.44 49 ILE B CA 1
ATOM 2107 C C . ILE B 1 49 ? 13.016 8.938 0.607 1 96.44 49 ILE B C 1
ATOM 2109 O O . ILE B 1 49 ? 14.016 9.273 -0.034 1 96.44 49 ILE B O 1
ATOM 2113 N N . ALA B 1 50 ? 12.648 9.477 1.728 1 96.94 50 ALA B N 1
ATOM 2114 C CA . ALA B 1 50 ? 13.398 10.594 2.285 1 96.94 50 ALA B CA 1
ATOM 2115 C C . ALA B 1 50 ? 14.82 10.172 2.654 1 96.94 50 ALA B C 1
ATOM 2117 O O . ALA B 1 50 ? 15.766 10.938 2.477 1 96.94 50 ALA B O 1
ATOM 2118 N N . ALA B 1 51 ? 14.977 8.992 3.125 1 94.44 51 ALA B N 1
ATOM 2119 C CA . ALA B 1 51 ? 16.266 8.484 3.611 1 94.44 51 ALA B CA 1
ATOM 2120 C C . ALA B 1 51 ? 17.25 8.297 2.461 1 94.44 51 ALA B C 1
ATOM 2122 O O . ALA B 1 51 ? 18.453 8.312 2.668 1 94.44 51 ALA B O 1
ATOM 2123 N N . LYS B 1 52 ? 16.797 8.148 1.295 1 91.81 52 LYS B N 1
ATOM 2124 C CA . LYS B 1 52 ? 17.672 7.969 0.136 1 91.81 52 LYS B CA 1
ATOM 2125 C C . LYS B 1 52 ? 18.469 9.234 -0.157 1 91.81 52 LYS B C 1
ATOM 2127 O O . LYS B 1 52 ? 19.562 9.172 -0.699 1 91.81 52 LYS B O 1
ATOM 2132 N N . GLY B 1 53 ? 17.859 10.312 0.093 1 91.19 53 GLY B N 1
ATOM 2133 C CA . GLY B 1 53 ? 18.531 11.586 -0.133 1 91.19 53 GLY B CA 1
ATOM 2134 C C . GLY B 1 53 ? 18.469 12.047 -1.576 1 91.19 53 GLY B C 1
ATOM 2135 O O . GLY B 1 53 ? 18.234 13.227 -1.846 1 91.19 53 GLY B O 1
ATOM 2136 N N . VAL B 1 54 ? 18.688 11.07 -2.486 1 90.62 54 VAL B N 1
ATOM 2137 C CA . VAL B 1 54 ? 18.625 11.367 -3.914 1 90.62 54 VAL B CA 1
ATOM 2138 C C . VAL B 1 54 ? 17.484 10.586 -4.551 1 90.62 54 VAL B C 1
ATOM 2140 O O . VAL B 1 54 ? 17.391 9.367 -4.395 1 90.62 54 VAL B O 1
ATOM 2143 N N . ILE B 1 55 ? 16.719 11.359 -5.215 1 90.69 55 ILE B N 1
ATOM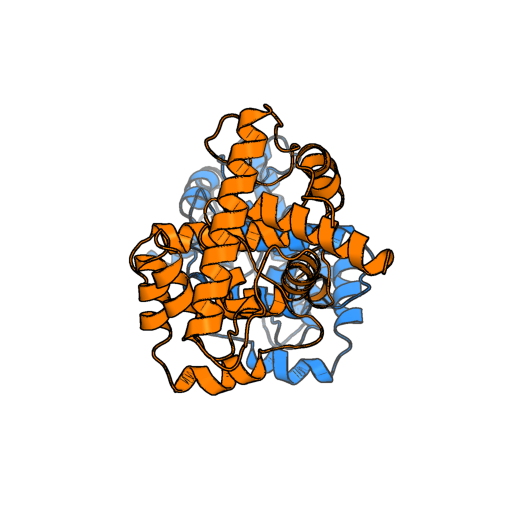 2144 C CA . ILE B 1 55 ? 15.57 10.75 -5.879 1 90.69 55 ILE B CA 1
ATOM 2145 C C . ILE B 1 55 ? 15.922 10.445 -7.336 1 90.69 55 ILE B C 1
ATOM 2147 O O . ILE B 1 55 ? 16.172 11.359 -8.125 1 90.69 55 ILE B O 1
ATOM 2151 N N . THR B 1 56 ? 15.938 9.18 -7.68 1 88.44 56 THR B N 1
ATOM 2152 C CA . THR B 1 56 ? 16.328 8.805 -9.031 1 88.44 56 THR B CA 1
ATOM 2153 C C . THR B 1 56 ? 15.109 8.492 -9.883 1 88.44 56 THR B C 1
ATOM 2155 O O . THR B 1 56 ? 15.188 8.477 -11.117 1 88.44 56 THR B O 1
ATOM 2158 N N . ALA B 1 57 ? 14.008 8.242 -9.297 1 90.19 57 ALA B N 1
ATOM 2159 C CA . ALA B 1 57 ? 12.734 8.008 -9.969 1 90.19 57 ALA B CA 1
ATOM 2160 C C . ALA B 1 57 ? 11.594 8.688 -9.227 1 90.19 57 ALA B C 1
ATOM 2162 O O . ALA B 1 57 ? 11.531 8.656 -7.992 1 90.19 57 ALA B O 1
ATOM 2163 N N . CYS B 1 58 ? 10.734 9.281 -9.969 1 91.25 58 CYS B N 1
ATOM 2164 C CA . CYS B 1 58 ? 9.68 10.086 -9.367 1 91.25 58 CYS B CA 1
ATOM 2165 C C . CYS B 1 58 ? 8.617 9.195 -8.727 1 91.25 58 CYS B C 1
ATOM 2167 O O . CYS B 1 58 ? 8.047 8.328 -9.383 1 91.25 58 CYS B O 1
ATOM 2169 N N . PRO B 1 59 ? 8.375 9.445 -7.496 1 95.25 59 PRO B N 1
ATOM 2170 C CA . PRO B 1 59 ? 7.355 8.641 -6.82 1 95.25 59 PRO B CA 1
ATOM 2171 C C . PRO B 1 59 ? 5.938 9.141 -7.078 1 95.25 59 PRO B C 1
ATOM 2173 O O . PRO B 1 59 ? 5.188 9.398 -6.133 1 95.25 59 PRO B O 1
ATOM 2176 N N . THR B 1 60 ? 5.5 9.141 -8.328 1 95.94 60 THR B N 1
ATOM 2177 C CA . THR B 1 60 ? 4.242 9.734 -8.758 1 95.94 60 THR B CA 1
ATOM 2178 C C . THR B 1 60 ? 3.055 8.977 -8.172 1 95.94 60 THR B C 1
ATOM 2180 O O . THR B 1 60 ? 2.1 9.594 -7.691 1 95.94 60 THR B O 1
ATOM 2183 N N . ASP B 1 61 ? 3.102 7.695 -8.203 1 95.75 61 ASP B N 1
ATOM 2184 C CA . ASP B 1 61 ? 1.993 6.895 -7.691 1 95.75 61 ASP B CA 1
ATOM 2185 C C . ASP B 1 61 ? 1.903 6.984 -6.172 1 95.75 61 ASP B C 1
ATOM 2187 O O . ASP B 1 61 ? 0.814 6.891 -5.602 1 95.75 61 ASP B O 1
ATOM 2191 N N . TYR B 1 62 ? 3.092 7.156 -5.559 1 97.31 62 TYR B N 1
ATOM 2192 C CA . TYR B 1 62 ? 3.1 7.406 -4.121 1 97.31 62 TYR B CA 1
ATOM 2193 C C . TYR B 1 62 ? 2.342 8.688 -3.787 1 97.31 62 TYR B C 1
ATOM 2195 O O . TYR B 1 62 ? 1.538 8.711 -2.852 1 97.31 62 TYR B O 1
ATOM 2203 N N . LEU B 1 63 ? 2.514 9.703 -4.598 1 97.31 63 LEU B N 1
ATOM 2204 C CA . LEU B 1 63 ? 1.811 10.969 -4.41 1 97.31 63 LEU B CA 1
ATOM 2205 C C . LEU B 1 63 ? 0.315 10.797 -4.652 1 97.31 63 LEU B C 1
ATOM 2207 O O . LEU B 1 63 ? -0.504 11.312 -3.891 1 97.31 63 LEU B O 1
ATOM 2211 N N . ARG B 1 64 ? -0.017 10.055 -5.672 1 95.88 64 ARG B N 1
ATOM 2212 C CA . ARG B 1 64 ? -1.419 9.766 -5.949 1 95.88 64 ARG B CA 1
ATOM 2213 C C . ARG B 1 64 ? -2.076 9.062 -4.766 1 95.88 64 ARG B C 1
ATOM 2215 O O . ARG B 1 64 ? -3.25 9.297 -4.469 1 95.88 64 ARG B O 1
ATOM 2222 N N . GLU B 1 65 ? -1.295 8.227 -4.156 1 96.69 65 GLU B N 1
ATOM 2223 C CA . GLU B 1 65 ? -1.835 7.469 -3.031 1 96.69 65 GLU B CA 1
ATOM 2224 C C . GLU B 1 65 ? -2.061 8.367 -1.818 1 96.69 65 GLU B C 1
ATOM 2226 O O . GLU B 1 65 ? -3.027 8.188 -1.075 1 96.69 65 GLU B O 1
ATOM 2231 N N . ILE B 1 66 ? -1.21 9.305 -1.633 1 97.19 66 ILE B N 1
ATOM 2232 C CA . ILE B 1 66 ? -1.406 10.273 -0.558 1 97.19 66 ILE B CA 1
ATOM 2233 C C . ILE B 1 66 ? -2.693 11.062 -0.798 1 97.19 66 ILE B C 1
ATOM 2235 O O . ILE B 1 66 ? -3.475 11.281 0.13 1 97.19 66 ILE B O 1
ATOM 2239 N N . LEU B 1 67 ? -2.93 11.445 -2.043 1 96.12 67 LEU B N 1
ATOM 2240 C CA . LEU B 1 67 ? -4.164 12.141 -2.4 1 96.12 67 LEU B CA 1
ATOM 2241 C C . LEU B 1 67 ? -5.383 11.273 -2.102 1 96.12 67 LEU B C 1
ATOM 2243 O O . LEU B 1 67 ? -6.379 11.758 -1.564 1 96.12 67 LEU B O 1
ATOM 2247 N N . ALA B 1 68 ? -5.242 10.016 -2.396 1 95.06 68 ALA B N 1
ATOM 2248 C CA . ALA B 1 68 ? -6.348 9.086 -2.174 1 95.06 68 ALA B CA 1
ATOM 2249 C C . ALA B 1 68 ? -6.629 8.922 -0.684 1 95.06 68 ALA B C 1
ATOM 2251 O O . ALA B 1 68 ? -7.789 8.867 -0.267 1 95.06 68 ALA B O 1
ATOM 2252 N N . TRP B 1 69 ? -5.602 8.828 0.068 1 96.5 69 TRP B N 1
ATOM 2253 C CA . TRP B 1 69 ? -5.75 8.664 1.51 1 96.5 69 TRP B CA 1
ATOM 2254 C C . TRP B 1 69 ? -6.43 9.875 2.135 1 96.5 69 TRP B C 1
ATOM 2256 O O . TRP B 1 69 ? -7.293 9.727 3.006 1 96.5 69 TRP B O 1
ATOM 2266 N N . GLY B 1 70 ? -6.027 11.023 1.618 1 94.31 70 GLY B N 1
ATOM 2267 C CA . GLY B 1 70 ? -6.527 12.25 2.211 1 94.31 70 GLY B CA 1
ATOM 2268 C C . GLY B 1 70 ? -7.879 12.672 1.662 1 94.31 70 GLY B C 1
ATOM 2269 O O . GLY B 1 70 ? -8.453 13.664 2.107 1 94.31 70 GLY B O 1
ATOM 2270 N N . ALA B 1 71 ? -8.289 11.875 0.614 1 84.44 71 ALA B N 1
ATOM 2271 C CA . ALA B 1 71 ? -9.422 12.336 -0.176 1 84.44 71 ALA B CA 1
ATOM 2272 C C . ALA B 1 71 ? -10.672 12.461 0.687 1 84.44 71 ALA B C 1
ATOM 2274 O O . ALA B 1 71 ? -11.062 11.516 1.374 1 84.44 71 ALA B O 1
ATOM 2275 N N . GLY B 1 72 ? -10.945 13.703 0.886 1 68 72 GLY B N 1
ATOM 2276 C CA . GLY B 1 72 ? -12.227 14.102 1.444 1 68 72 GLY B CA 1
ATOM 2277 C C . GLY B 1 72 ? -13.156 14.734 0.423 1 68 72 GLY B C 1
ATOM 2278 O O . GLY B 1 72 ? -13.219 14.289 -0.726 1 68 72 GLY B O 1
ATOM 2279 N N . THR B 1 73 ? -13.812 15.633 0.695 1 59.09 73 THR B N 1
ATOM 2280 C CA . THR B 1 73 ? -14.805 16.297 -0.141 1 59.09 73 THR B CA 1
ATOM 2281 C C . THR B 1 73 ? -14.125 17.047 -1.283 1 59.09 73 THR B C 1
ATOM 2283 O O . THR B 1 73 ? -14.688 17.156 -2.377 1 59.09 73 THR B O 1
ATOM 2286 N N . ASN B 1 74 ? -12.906 17.484 -1.086 1 62.53 74 ASN B N 1
ATOM 2287 C CA . ASN B 1 74 ? -12.141 18.219 -2.088 1 62.53 74 ASN B CA 1
ATOM 2288 C C . ASN B 1 74 ? -10.984 17.375 -2.635 1 62.53 74 ASN B C 1
ATOM 2290 O O . ASN B 1 74 ? -9.906 17.344 -2.043 1 62.53 74 ASN B O 1
ATOM 2294 N N . ASP B 1 75 ? -11.242 16.766 -3.725 1 69.12 75 ASP B N 1
ATOM 2295 C CA . ASP B 1 75 ? -10.242 15.859 -4.293 1 69.12 75 ASP B CA 1
ATOM 2296 C C . ASP B 1 75 ? -9.383 16.578 -5.328 1 69.12 75 ASP B C 1
ATOM 2298 O O . ASP B 1 75 ? -9.867 16.953 -6.398 1 69.12 75 ASP B O 1
ATOM 2302 N N . PRO B 1 76 ? -8.125 16.844 -4.922 1 81.19 76 PRO B N 1
ATOM 2303 C CA . PRO B 1 76 ? -7.25 17.594 -5.824 1 81.19 76 PRO B CA 1
ATOM 2304 C C . PRO B 1 76 ? -6.68 16.719 -6.949 1 81.19 76 PRO B C 1
ATOM 2306 O O . PRO B 1 76 ? -5.812 17.172 -7.699 1 81.19 76 PRO B O 1
ATOM 2309 N N . ARG B 1 77 ? -7.16 15.609 -7.23 1 87.56 77 ARG B N 1
ATOM 2310 C CA . ARG B 1 77 ? -6.57 14.641 -8.156 1 87.56 77 ARG B CA 1
ATOM 2311 C C . ARG B 1 77 ? -6.551 15.188 -9.578 1 87.56 77 ARG B C 1
ATOM 2313 O O . ARG B 1 77 ? -5.562 15.023 -10.297 1 87.56 77 ARG B O 1
ATOM 2320 N N . MET B 1 78 ? -7.566 15.812 -9.875 1 87.5 78 MET B N 1
ATOM 2321 C CA . MET B 1 78 ? -7.66 16.328 -11.234 1 87.5 78 MET B CA 1
ATOM 2322 C C . MET B 1 78 ? -6.582 17.375 -11.5 1 87.5 78 MET B C 1
ATOM 2324 O O . MET B 1 78 ? -5.91 17.328 -12.531 1 87.5 78 MET B O 1
ATOM 2328 N N . LYS B 1 79 ? -6.48 18.266 -10.578 1 91.19 79 LYS B N 1
ATOM 2329 C CA . LYS B 1 79 ? -5.461 19.312 -10.711 1 91.19 79 LYS B CA 1
ATOM 2330 C C . LYS B 1 79 ? -4.059 18.703 -10.695 1 91.19 79 LYS B C 1
ATOM 2332 O O . LYS B 1 79 ? -3.17 19.172 -11.414 1 91.19 79 LYS B O 1
ATOM 2337 N N . PHE B 1 80 ? -3.867 17.688 -9.945 1 94.94 80 PHE B N 1
ATOM 2338 C CA . PHE B 1 80 ? -2.592 16.984 -9.875 1 94.94 80 PHE B CA 1
ATOM 2339 C C . PHE B 1 80 ? -2.234 16.359 -11.219 1 94.94 80 PHE B C 1
ATOM 2341 O O . PHE B 1 80 ? -1.164 16.641 -11.766 1 94.94 80 PHE B O 1
ATOM 2348 N N . GLU B 1 81 ? -3.189 15.711 -11.773 1 93.88 81 GLU B N 1
ATOM 2349 C CA . GLU B 1 81 ? -2.961 15.023 -13.039 1 93.88 81 GLU B CA 1
ATOM 2350 C C . GLU B 1 81 ? -2.738 16.016 -14.172 1 93.88 81 GLU B C 1
ATOM 2352 O O . GLU B 1 81 ? -1.845 15.836 -15 1 93.88 81 GLU B O 1
ATOM 2357 N N . ALA B 1 82 ? -3.502 17.016 -14.109 1 92.19 82 ALA B N 1
ATOM 2358 C CA . ALA B 1 82 ? -3.449 18.016 -15.172 1 92.19 82 ALA B CA 1
ATOM 2359 C C . ALA B 1 82 ? -2.123 18.766 -15.148 1 92.19 82 ALA B C 1
ATOM 2361 O O . ALA B 1 82 ? -1.642 19.219 -16.188 1 92.19 82 ALA B O 1
ATOM 2362 N N . GLY B 1 83 ? -1.522 18.844 -14 1 92.69 83 GLY B N 1
ATOM 2363 C CA . GLY B 1 83 ? -0.327 19.656 -13.852 1 92.69 83 GLY B CA 1
ATOM 2364 C C . GLY B 1 83 ? 0.958 18.875 -14.023 1 92.69 83 GLY B C 1
ATOM 2365 O O . GLY B 1 83 ? 2.039 19.453 -14.125 1 92.69 83 GLY B O 1
ATOM 2366 N N . LEU B 1 84 ? 0.908 17.562 -14.047 1 90.06 84 LEU B N 1
ATOM 2367 C CA . LEU B 1 84 ? 2.09 16.703 -14.078 1 90.06 84 LEU B CA 1
ATOM 2368 C C . LEU B 1 84 ? 2.953 17.016 -15.297 1 90.06 84 LEU B C 1
ATOM 2370 O O . LEU B 1 84 ? 4.184 16.969 -15.219 1 90.06 84 LEU B O 1
ATOM 2374 N N . GLY B 1 85 ? 2.434 17.312 -16.391 1 87.25 85 GLY B N 1
ATOM 2375 C CA . GLY B 1 85 ? 3.191 17.594 -17.594 1 87.25 85 GLY B CA 1
ATOM 2376 C C . GLY B 1 85 ? 3.826 18.969 -17.609 1 87.25 85 GLY B C 1
ATOM 2377 O O . GLY B 1 85 ? 4.688 19.25 -18.438 1 87.25 85 GLY B O 1
ATOM 2378 N N . ASN B 1 86 ? 3.541 19.75 -16.578 1 88.75 86 ASN B N 1
ATOM 2379 C CA . ASN B 1 86 ? 3.957 21.156 -16.578 1 88.75 86 ASN B CA 1
ATOM 2380 C C . ASN B 1 86 ? 5.141 21.391 -15.648 1 88.75 86 ASN B C 1
ATOM 2382 O O . ASN B 1 86 ? 5.664 22.5 -15.562 1 88.75 86 ASN B O 1
ATOM 2386 N N . VAL B 1 87 ? 5.492 20.344 -14.969 1 89 87 VAL B N 1
ATOM 2387 C CA . VAL B 1 87 ? 6.57 20.516 -14 1 89 87 VAL B CA 1
ATOM 2388 C C . VAL B 1 87 ? 7.496 19.297 -14.039 1 89 87 VAL B C 1
ATOM 2390 O O . VAL B 1 87 ? 7.129 18.25 -14.57 1 89 87 VAL B O 1
ATOM 2393 N N . SER B 1 88 ? 8.695 19.594 -13.547 1 93.94 88 SER B N 1
ATOM 2394 C CA . SER B 1 88 ? 9.547 18.453 -13.211 1 93.94 88 SER B CA 1
ATOM 2395 C C . SER B 1 88 ? 9.266 17.953 -11.797 1 93.94 88 SER B C 1
ATOM 2397 O O . SER B 1 88 ? 9.891 18.406 -10.836 1 93.94 88 SER B O 1
ATOM 2399 N N . LEU B 1 89 ? 8.406 17.031 -11.727 1 95.88 89 LEU B N 1
ATOM 2400 C CA . LEU B 1 89 ? 8.016 16.5 -10.422 1 95.88 89 LEU B CA 1
ATOM 2401 C C . LEU B 1 89 ? 9.219 15.922 -9.68 1 95.88 89 LEU B C 1
ATOM 2403 O O . LEU B 1 89 ? 9.32 16.062 -8.461 1 95.88 89 LEU B O 1
ATOM 2407 N N . LEU B 1 90 ? 10.094 15.32 -10.438 1 95.31 90 LEU B N 1
ATOM 2408 C CA . LEU B 1 90 ? 11.305 14.758 -9.859 1 95.31 90 LEU B CA 1
ATOM 2409 C C . LEU B 1 90 ? 12.125 15.836 -9.164 1 95.31 90 LEU B C 1
ATOM 2411 O O . LEU B 1 90 ? 12.617 15.625 -8.047 1 95.31 90 LEU B O 1
ATOM 2415 N N . ALA B 1 91 ? 12.258 16.922 -9.797 1 96.88 91 ALA B N 1
ATOM 2416 C CA . ALA B 1 91 ? 13.031 18.031 -9.227 1 96.88 91 ALA B CA 1
ATOM 2417 C C . ALA B 1 91 ? 12.352 18.578 -7.973 1 96.88 91 ALA B C 1
ATOM 2419 O O . ALA B 1 91 ? 13.023 18.922 -6.996 1 96.88 91 ALA B O 1
ATOM 2420 N N . ILE B 1 92 ? 11.062 18.656 -8.031 1 98 92 ILE B N 1
ATOM 2421 C CA . ILE B 1 92 ? 10.32 19.188 -6.898 1 98 92 ILE B CA 1
ATOM 2422 C C . ILE B 1 92 ? 10.469 18.266 -5.691 1 98 92 ILE B C 1
ATOM 2424 O O . ILE B 1 92 ? 10.773 18.719 -4.586 1 98 92 ILE B O 1
ATOM 2428 N N . ILE B 1 93 ? 10.32 16.969 -5.926 1 97.81 93 ILE B N 1
ATOM 2429 C CA . ILE B 1 93 ? 10.406 16.016 -4.832 1 97.81 93 ILE B CA 1
ATOM 2430 C C . ILE B 1 93 ? 11.828 15.992 -4.277 1 97.81 93 ILE B C 1
ATOM 2432 O O . ILE B 1 93 ? 12.031 15.867 -3.066 1 97.81 93 ILE B O 1
ATOM 2436 N N . GLN B 1 94 ? 12.805 16.141 -5.16 1 97.94 94 GLN B N 1
ATOM 2437 C CA . GLN B 1 94 ? 14.188 16.234 -4.707 1 97.94 94 GLN B CA 1
ATOM 2438 C C . GLN B 1 94 ? 14.375 17.406 -3.76 1 97.94 94 GLN B C 1
ATOM 2440 O O . GLN B 1 94 ? 15.078 17.297 -2.756 1 97.94 94 GLN B O 1
ATOM 2445 N N . GLN B 1 95 ? 13.766 18.5 -4.082 1 98.25 95 GLN B N 1
ATOM 2446 C CA . GLN B 1 95 ? 13.859 19.672 -3.225 1 98.25 95 GLN B CA 1
ATOM 2447 C C . GLN B 1 95 ? 13.164 19.438 -1.887 1 98.25 95 GLN B C 1
ATOM 2449 O O . GLN B 1 95 ? 13.648 19.891 -0.843 1 98.25 95 GLN B O 1
ATOM 2454 N N . VAL B 1 96 ? 12.016 18.828 -1.915 1 98.69 96 VAL B N 1
ATOM 2455 C CA . VAL B 1 96 ? 11.312 18.516 -0.677 1 98.69 96 VAL B CA 1
ATOM 2456 C C . VAL B 1 96 ? 12.211 17.672 0.231 1 98.69 96 VAL B C 1
ATOM 2458 O O . VAL B 1 96 ? 12.383 18 1.41 1 98.69 96 VAL B O 1
ATOM 2461 N N . VAL B 1 97 ? 12.812 16.641 -0.351 1 98.25 97 VAL B N 1
ATOM 2462 C CA . VAL B 1 97 ? 13.648 15.719 0.406 1 98.25 97 VAL B CA 1
ATOM 2463 C C . VAL B 1 97 ? 14.898 16.438 0.909 1 98.25 97 VAL B C 1
ATOM 2465 O O . VAL B 1 97 ? 15.32 16.25 2.053 1 98.25 97 VAL B O 1
ATOM 2468 N N . ALA B 1 98 ? 15.43 17.312 0.088 1 98.06 98 ALA B N 1
ATOM 2469 C CA . ALA B 1 98 ? 16.625 18.047 0.454 1 98.06 98 ALA B CA 1
ATOM 2470 C C . ALA B 1 98 ? 16.359 18.969 1.648 1 98.06 98 ALA B C 1
ATOM 2472 O O . ALA B 1 98 ? 17.266 19.219 2.455 1 98.06 98 ALA B O 1
ATOM 2473 N N . HIS B 1 99 ? 15.133 19.391 1.809 1 98.19 99 HIS B N 1
ATOM 2474 C CA . HIS B 1 99 ? 14.812 20.375 2.842 1 98.19 99 HIS B CA 1
ATOM 2475 C C . HIS B 1 99 ? 13.969 19.75 3.947 1 98.19 99 HIS B C 1
ATOM 2477 O O . HIS B 1 99 ? 13.367 20.453 4.754 1 98.19 99 HIS B O 1
ATOM 2483 N N . ILE B 1 100 ? 13.922 18.438 4.016 1 98.38 100 ILE B N 1
ATOM 2484 C CA . ILE B 1 100 ? 12.938 17.75 4.852 1 98.38 100 ILE B CA 1
ATOM 2485 C C . ILE B 1 100 ? 13.164 18.125 6.316 1 98.38 100 ILE B C 1
ATOM 2487 O O . ILE B 1 100 ? 12.227 18.094 7.121 1 98.38 100 ILE B O 1
ATOM 2491 N N . TYR B 1 101 ? 14.375 18.609 6.672 1 97.44 101 TYR B N 1
ATOM 2492 C CA . TYR B 1 101 ? 14.672 18.938 8.062 1 97.44 101 TYR B CA 1
ATOM 2493 C C . TYR B 1 101 ? 14.508 20.438 8.312 1 97.44 101 TYR B C 1
ATOM 2495 O O . TYR B 1 101 ? 14.758 20.906 9.43 1 97.44 101 TYR B O 1
ATOM 2503 N N . GLU B 1 102 ? 14.078 21.156 7.297 1 98 102 GLU B N 1
ATOM 2504 C CA . GLU B 1 102 ? 13.781 22.578 7.363 1 98 1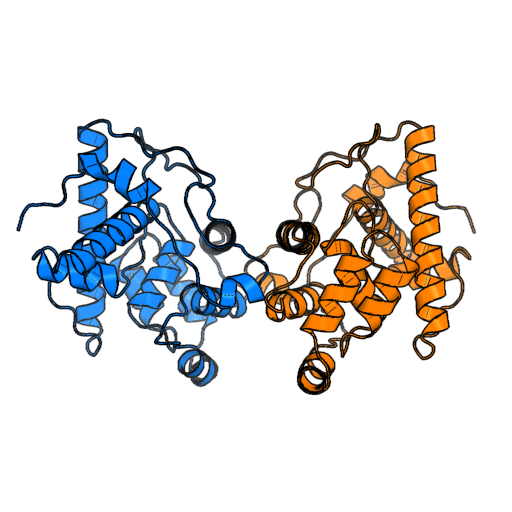02 GLU B CA 1
ATOM 2505 C C . GLU B 1 102 ? 12.328 22.859 6.984 1 98 102 GLU B C 1
ATOM 2507 O O . GLU B 1 102 ? 12.023 23.094 5.812 1 98 102 GLU B O 1
ATOM 2512 N N . PRO B 1 103 ? 11.492 23.047 7.965 1 98.31 103 PRO B N 1
ATOM 2513 C CA . PRO B 1 103 ? 10.055 23.109 7.715 1 98.31 103 PRO B CA 1
ATOM 2514 C C . PRO B 1 103 ? 9.68 24.156 6.668 1 98.31 103 PRO B C 1
ATOM 2516 O O . PRO B 1 103 ? 8.836 23.891 5.809 1 98.31 103 PRO B O 1
ATOM 2519 N N . ARG B 1 104 ? 10.344 25.281 6.727 1 98.75 104 ARG B N 1
ATOM 2520 C CA . ARG B 1 104 ? 10.023 26.344 5.773 1 98.75 104 ARG B CA 1
ATOM 2521 C C . ARG B 1 104 ? 10.359 25.906 4.348 1 98.75 104 ARG B C 1
ATOM 2523 O O . ARG B 1 104 ? 9.523 26 3.451 1 98.75 104 ARG B O 1
ATOM 2530 N N . GLY B 1 105 ? 11.594 25.438 4.172 1 98.69 105 GLY B N 1
ATOM 2531 C CA . GLY B 1 105 ? 12.016 25 2.852 1 98.69 105 GLY B CA 1
ATOM 2532 C C . GLY B 1 105 ? 11.234 23.797 2.342 1 98.69 105 GLY B C 1
ATOM 2533 O O . GLY B 1 105 ? 10.922 23.719 1.153 1 98.69 105 GLY B O 1
ATOM 2534 N N . ALA B 1 106 ? 10.922 22.891 3.217 1 98.81 106 ALA B N 1
ATOM 2535 C CA . ALA B 1 106 ? 10.211 21.672 2.848 1 98.81 106 ALA B CA 1
ATOM 2536 C C . ALA B 1 106 ? 8.805 21.984 2.344 1 98.81 106 ALA B C 1
ATOM 2538 O O . ALA B 1 106 ? 8.391 21.484 1.291 1 98.81 106 ALA B O 1
ATOM 2539 N N . ILE B 1 107 ? 8.07 22.828 3.111 1 98.88 107 ILE B N 1
ATOM 2540 C CA . ILE B 1 107 ? 6.691 23.125 2.738 1 98.88 107 ILE B CA 1
ATOM 2541 C C . ILE B 1 107 ? 6.676 23.984 1.481 1 98.88 107 ILE B C 1
ATOM 2543 O O . ILE B 1 107 ? 5.777 23.859 0.646 1 98.88 107 ILE B O 1
ATOM 2547 N N . GLU B 1 108 ? 7.637 24.859 1.352 1 98.81 108 GLU B N 1
ATOM 2548 C CA . GLU B 1 108 ? 7.754 25.672 0.146 1 98.81 108 GLU B CA 1
ATOM 2549 C C . GLU B 1 108 ? 7.918 24.797 -1.096 1 98.81 108 GLU B C 1
ATOM 2551 O O . GLU B 1 108 ? 7.266 25.031 -2.115 1 98.81 108 GLU B O 1
ATOM 2556 N N . ALA B 1 109 ? 8.766 23.844 -0.981 1 98.75 109 ALA B N 1
ATOM 2557 C CA . ALA B 1 109 ? 8.992 22.938 -2.096 1 98.75 109 ALA B CA 1
ATOM 2558 C C . ALA B 1 109 ? 7.746 22.094 -2.379 1 98.75 109 ALA B C 1
ATOM 2560 O O . ALA B 1 109 ? 7.355 21.938 -3.537 1 98.75 109 ALA B O 1
ATOM 2561 N N . ALA B 1 110 ? 7.094 21.609 -1.359 1 98.69 110 ALA B N 1
ATOM 2562 C CA . ALA B 1 110 ? 5.938 20.719 -1.509 1 98.69 110 ALA B CA 1
ATOM 2563 C C . ALA B 1 110 ? 4.77 21.453 -2.16 1 98.69 110 ALA B C 1
ATOM 2565 O O . ALA B 1 110 ? 3.988 20.859 -2.902 1 98.69 110 ALA B O 1
ATOM 2566 N N . LEU B 1 111 ? 4.66 22.719 -1.932 1 98.19 111 LEU B N 1
ATOM 2567 C CA . LEU B 1 111 ? 3.568 23.531 -2.461 1 98.19 111 LEU B CA 1
ATOM 2568 C C . LEU B 1 111 ? 3.715 23.719 -3.965 1 98.19 111 LEU B C 1
ATOM 2570 O O . LEU B 1 111 ? 2.777 24.172 -4.633 1 98.19 111 LEU B O 1
ATOM 2574 N N . GLN B 1 112 ? 4.859 23.328 -4.488 1 97.62 112 GLN B N 1
ATOM 2575 C CA . GLN B 1 112 ? 5.07 23.438 -5.926 1 97.62 112 GLN B CA 1
ATOM 2576 C C . GLN B 1 112 ? 4.469 22.266 -6.676 1 97.62 112 GLN B C 1
ATOM 2578 O O . GLN B 1 112 ? 4.359 22.281 -7.902 1 97.62 112 GLN B O 1
ATOM 2583 N N . ILE B 1 113 ? 4.105 21.234 -5.945 1 97.25 113 ILE B N 1
ATOM 2584 C CA . ILE B 1 113 ? 3.477 20.094 -6.582 1 97.25 113 ILE B CA 1
ATOM 2585 C C . ILE B 1 113 ? 2.078 20.469 -7.066 1 97.25 113 ILE B C 1
ATOM 2587 O O . ILE B 1 113 ? 1.245 20.922 -6.281 1 97.25 113 ILE B O 1
ATOM 2591 N N . PRO B 1 114 ? 1.771 20.234 -8.32 1 95.38 114 PRO B N 1
ATOM 2592 C CA . PRO B 1 114 ? 0.442 20.578 -8.828 1 95.38 114 PRO B CA 1
ATOM 2593 C C . PRO B 1 114 ? -0.683 19.906 -8.047 1 95.38 114 PRO B C 1
ATOM 2595 O O . PRO B 1 114 ? -0.622 18.703 -7.77 1 95.38 114 PRO B O 1
ATOM 2598 N N . GLY B 1 115 ? -1.598 20.766 -7.66 1 92.69 115 GLY B N 1
ATOM 2599 C CA . GLY B 1 115 ? -2.76 20.234 -6.965 1 92.69 115 GLY B CA 1
ATOM 2600 C C . GLY B 1 115 ? -2.58 20.172 -5.461 1 92.69 115 GLY B C 1
ATOM 2601 O O . GLY B 1 115 ? -3.553 20.016 -4.719 1 92.69 115 GLY B O 1
ATOM 2602 N N . PHE B 1 116 ? -1.319 20.266 -5.055 1 95 116 PHE B N 1
ATOM 2603 C CA . PHE B 1 116 ? -1.072 20.219 -3.617 1 95 116 PHE B CA 1
ATOM 2604 C C . PHE B 1 116 ? -1.229 21.609 -2.998 1 95 116 PHE B C 1
ATOM 2606 O O . PHE B 1 116 ? -0.365 22.469 -3.166 1 95 116 PHE B O 1
ATOM 2613 N N . GLY B 1 117 ? -2.404 21.812 -2.404 1 94.94 117 GLY B N 1
ATOM 2614 C CA . GLY B 1 117 ? -2.459 22.922 -1.468 1 94.94 117 GLY B CA 1
ATOM 2615 C C . GLY B 1 117 ? -1.805 22.609 -0.135 1 94.94 117 GLY B C 1
ATOM 2616 O O . GLY B 1 117 ? -1.087 21.625 -0.006 1 94.94 117 GLY B O 1
ATOM 2617 N N . LEU B 1 118 ? -2.078 23.453 0.811 1 96.62 118 LEU B N 1
ATOM 2618 C CA . LEU B 1 118 ? -1.412 23.344 2.104 1 96.62 118 LEU B CA 1
ATOM 2619 C C . LEU B 1 118 ? -1.715 22 2.762 1 96.62 118 LEU B C 1
ATOM 2621 O O . LEU B 1 118 ? -0.826 21.375 3.346 1 96.62 118 LEU B O 1
ATOM 2625 N N . THR B 1 119 ? -2.934 21.531 2.625 1 95.81 119 THR B N 1
ATOM 2626 C CA . THR B 1 119 ? -3.355 20.281 3.242 1 95.81 119 THR B CA 1
ATOM 2627 C C . THR B 1 119 ? -2.535 19.109 2.707 1 95.81 119 THR B C 1
ATOM 2629 O O . THR B 1 119 ? -1.916 18.375 3.479 1 95.81 119 THR B O 1
ATOM 2632 N N . TYR B 1 120 ? -2.373 19.031 1.439 1 96.5 120 TYR B N 1
ATOM 2633 C CA . TYR B 1 120 ? -1.722 17.875 0.848 1 96.5 120 TYR B CA 1
ATOM 2634 C C . TYR B 1 120 ? -0.207 18.031 0.846 1 96.5 120 TYR B C 1
ATOM 2636 O O . TYR B 1 120 ? 0.531 17.062 0.98 1 96.5 120 TYR B O 1
ATOM 2644 N N . ALA B 1 121 ? 0.218 19.266 0.77 1 97.88 121 ALA B N 1
ATOM 2645 C CA . ALA B 1 121 ? 1.651 19.5 0.908 1 97.88 121 ALA B CA 1
ATOM 2646 C C . ALA B 1 121 ? 2.148 19.094 2.289 1 97.88 121 ALA B C 1
ATOM 2648 O O . ALA B 1 121 ? 3.195 18.453 2.41 1 97.88 121 ALA B O 1
ATOM 2649 N N . SER B 1 122 ? 1.378 19.438 3.275 1 98.69 122 SER B N 1
ATOM 2650 C CA . SER B 1 122 ? 1.777 19.094 4.637 1 98.69 122 SER B CA 1
ATOM 2651 C C . SER B 1 122 ? 1.64 17.594 4.887 1 98.69 122 SER B C 1
ATOM 2653 O O . SER B 1 122 ? 2.408 17.016 5.656 1 98.69 122 SER B O 1
ATOM 2655 N N . LYS B 1 123 ? 0.707 16.938 4.219 1 98.12 123 LYS B N 1
ATOM 2656 C CA . LYS B 1 123 ? 0.584 15.484 4.312 1 98.12 123 LYS B CA 1
ATOM 2657 C C . LYS B 1 123 ? 1.819 14.789 3.748 1 98.12 123 LYS B C 1
ATOM 2659 O O . LYS B 1 123 ? 2.291 13.797 4.309 1 98.12 123 LYS B O 1
ATOM 2664 N N . LEU B 1 124 ? 2.26 15.312 2.65 1 98.69 124 LEU B N 1
ATOM 2665 C CA . LEU B 1 124 ? 3.475 14.742 2.076 1 98.69 124 LEU B CA 1
ATOM 2666 C C . LEU B 1 124 ? 4.629 14.812 3.07 1 98.69 124 LEU B C 1
ATOM 2668 O O . LEU B 1 124 ? 5.328 13.82 3.289 1 98.69 124 LEU B O 1
ATOM 2672 N N . LEU B 1 125 ? 4.793 15.945 3.686 1 98.94 125 LEU B N 1
ATOM 2673 C CA . LEU B 1 125 ? 5.883 16.109 4.641 1 98.94 125 LEU B CA 1
ATOM 2674 C C . LEU B 1 125 ? 5.719 15.148 5.82 1 98.94 125 LEU B C 1
ATOM 2676 O O . LEU B 1 125 ? 6.688 14.516 6.246 1 98.94 125 LEU B O 1
ATOM 2680 N N . ARG B 1 126 ? 4.473 15.07 6.25 1 98.88 126 ARG B N 1
ATOM 2681 C CA . ARG B 1 126 ? 4.148 14.188 7.367 1 98.88 126 ARG B CA 1
ATOM 2682 C C . ARG B 1 126 ? 4.539 12.75 7.055 1 98.88 126 ARG B C 1
ATOM 2684 O O . ARG B 1 126 ? 5.102 12.055 7.906 1 98.88 126 ARG B O 1
ATOM 2691 N N . PHE B 1 127 ? 4.277 12.297 5.871 1 98.81 127 PHE B N 1
ATOM 2692 C CA . PHE B 1 127 ? 4.535 10.898 5.52 1 98.81 127 PHE B CA 1
ATOM 2693 C C . PHE B 1 127 ? 6.012 10.68 5.227 1 98.81 127 PHE B C 1
ATOM 2695 O O . PHE B 1 127 ? 6.547 9.594 5.469 1 98.81 127 PHE B O 1
ATOM 2702 N N . LEU B 1 128 ? 6.727 11.742 4.773 1 98.75 128 LEU B N 1
ATOM 2703 C CA . LEU B 1 128 ? 8.156 11.617 4.5 1 98.75 128 LEU B CA 1
ATOM 2704 C C . LEU B 1 128 ? 8.953 11.562 5.797 1 98.75 128 LEU B C 1
ATOM 2706 O O . LEU B 1 128 ? 9.984 10.891 5.871 1 98.75 128 LEU B O 1
ATOM 2710 N N . ASP B 1 129 ? 8.477 12.289 6.805 1 98.62 129 ASP B N 1
ATOM 2711 C CA . ASP B 1 129 ? 9.133 12.305 8.109 1 98.62 129 ASP B CA 1
ATOM 2712 C C . ASP B 1 129 ? 8.133 12.562 9.227 1 98.62 129 ASP B C 1
ATOM 2714 O O . ASP B 1 129 ? 8.016 13.68 9.727 1 98.62 129 ASP B O 1
ATOM 2718 N N . PRO B 1 130 ? 7.543 11.508 9.727 1 98.69 130 PRO B N 1
ATOM 2719 C CA . PRO B 1 130 ? 6.492 11.656 10.727 1 98.69 130 PRO B CA 1
ATOM 2720 C C . PRO B 1 130 ? 7.023 12.156 12.07 1 98.69 130 PRO B C 1
ATOM 2722 O O . PRO B 1 130 ? 6.258 12.641 12.906 1 98.69 130 PRO B O 1
ATOM 2725 N N . THR B 1 131 ? 8.305 12 12.305 1 98.12 131 THR B N 1
ATOM 2726 C CA . THR B 1 131 ? 8.891 12.484 13.547 1 98.12 131 THR B CA 1
ATOM 2727 C C . THR B 1 131 ? 8.953 14.008 13.562 1 98.12 131 THR B C 1
ATOM 2729 O O . THR B 1 131 ? 8.766 14.633 14.602 1 98.12 131 THR B O 1
ATOM 2732 N N . MET B 1 132 ? 9.047 14.57 12.359 1 97.75 132 MET B N 1
ATOM 2733 C CA . MET B 1 132 ? 9.352 15.992 12.281 1 97.75 132 MET B CA 1
ATOM 2734 C C . MET B 1 132 ? 8.164 16.781 11.742 1 97.75 132 MET B C 1
ATOM 2736 O O . MET B 1 132 ? 8.102 18 11.875 1 97.75 132 MET B O 1
ATOM 2740 N N . HIS B 1 133 ? 7.289 16.109 11.117 1 98.75 133 HIS B N 1
ATOM 2741 C CA . HIS B 1 133 ? 6.242 16.859 10.438 1 98.75 133 HIS B CA 1
ATOM 2742 C C . HIS B 1 133 ? 4.859 16.312 10.773 1 98.75 133 HIS B C 1
ATOM 2744 O O . HIS B 1 133 ? 4.711 15.125 11.055 1 98.75 133 HIS B O 1
ATOM 2750 N N . GLY B 1 134 ? 3.859 17.219 10.758 1 98.75 134 GLY B N 1
ATOM 2751 C CA . GLY B 1 134 ? 2.443 16.906 10.836 1 98.75 134 GLY B CA 1
ATOM 2752 C C . GLY B 1 134 ? 1.634 17.516 9.711 1 98.75 134 GLY B C 1
ATOM 2753 O O . GLY B 1 134 ? 2.061 18.5 9.094 1 98.75 134 GLY B O 1
ATOM 2754 N N . SER B 1 135 ? 0.541 16.906 9.43 1 98.44 135 SER B N 1
ATOM 2755 C CA . SER B 1 135 ? -0.372 17.422 8.414 1 98.44 135 SER B CA 1
ATOM 2756 C C . SER B 1 135 ? -1.255 18.531 8.984 1 98.44 135 SER B C 1
ATOM 2758 O O . SER B 1 135 ? -1.876 18.359 10.031 1 98.44 135 SER B O 1
ATOM 2760 N N . LEU B 1 136 ? -1.294 19.625 8.32 1 98.06 136 LEU B N 1
ATOM 2761 C CA . LEU B 1 136 ? -2.215 20.688 8.68 1 98.06 136 LEU B CA 1
ATOM 2762 C C . LEU B 1 136 ? -3.457 20.672 7.797 1 98.06 136 LEU B C 1
ATOM 2764 O O . LEU B 1 136 ? -3.547 21.406 6.82 1 98.06 136 LEU B O 1
ATOM 2768 N N . ASP B 1 137 ? -4.406 19.859 8.195 1 93.62 137 ASP B N 1
ATOM 2769 C CA . ASP B 1 137 ? -5.629 19.75 7.402 1 93.62 137 ASP B CA 1
ATOM 2770 C C . ASP B 1 137 ? -6.617 20.859 7.77 1 93.62 137 ASP B C 1
ATOM 2772 O O . ASP B 1 137 ? -6.375 21.641 8.695 1 93.62 137 ASP B O 1
ATOM 2776 N N . GLY B 1 138 ? -7.699 20.922 7.062 1 92.62 138 GLY B N 1
ATOM 2777 C CA . GLY B 1 138 ? -8.672 21.984 7.25 1 92.62 138 GLY B CA 1
ATOM 2778 C C . GLY B 1 138 ? -9.305 21.984 8.633 1 92.62 138 GLY B C 1
ATOM 2779 O O . GLY B 1 138 ? -9.562 23.047 9.203 1 92.62 138 GLY B O 1
ATOM 2780 N N . ARG B 1 139 ? -9.516 20.812 9.195 1 92.69 139 ARG B N 1
ATOM 2781 C CA . ARG B 1 139 ? -10.148 20.688 10.5 1 92.69 139 ARG B CA 1
ATOM 2782 C C . ARG B 1 139 ? -9.25 21.25 11.602 1 92.69 139 ARG B C 1
ATOM 2784 O O . ARG B 1 139 ? -9.703 22.016 12.445 1 92.69 139 ARG B O 1
ATOM 2791 N N . ILE B 1 140 ? -8.023 20.828 11.57 1 96.75 140 ILE B N 1
ATOM 2792 C CA . ILE B 1 140 ? -7.062 21.312 12.562 1 96.75 140 ILE B CA 1
ATOM 2793 C C . ILE B 1 140 ? -6.879 22.812 12.414 1 96.75 140 ILE B C 1
ATOM 2795 O O . ILE B 1 140 ? -6.895 23.547 13.406 1 96.75 140 ILE B O 1
ATOM 2799 N N . ARG B 1 141 ? -6.762 23.219 11.211 1 96.19 141 ARG B N 1
ATOM 2800 C CA . ARG B 1 141 ? -6.555 24.625 10.906 1 96.19 141 ARG B CA 1
ATOM 2801 C C . ARG B 1 141 ? -7.688 25.484 11.461 1 96.19 141 ARG B C 1
ATOM 2803 O O . ARG B 1 141 ? -7.445 26.5 12.117 1 96.19 141 ARG B O 1
ATOM 2810 N N . ALA B 1 142 ? -8.859 25.094 11.227 1 95.5 142 ALA B N 1
ATOM 2811 C CA . ALA B 1 142 ? -10.039 25.828 11.672 1 95.5 142 ALA B CA 1
ATOM 2812 C C . ALA B 1 142 ? -10.117 25.875 13.195 1 95.5 142 ALA B C 1
ATOM 2814 O O . ALA B 1 142 ? -10.414 26.922 13.773 1 95.5 142 ALA B O 1
ATOM 2815 N N . ALA B 1 143 ? -9.883 24.75 13.805 1 96.25 143 ALA B N 1
ATOM 2816 C CA . ALA B 1 143 ? -9.969 24.672 15.266 1 96.25 143 ALA B CA 1
ATOM 2817 C C . ALA B 1 143 ? -8.898 25.531 15.922 1 96.25 143 ALA B C 1
ATOM 2819 O O . ALA B 1 143 ? -9.156 26.203 16.922 1 96.25 143 ALA B O 1
ATOM 2820 N N . LEU B 1 144 ? -7.703 25.531 15.352 1 96.88 144 LEU B N 1
ATOM 2821 C CA . LEU B 1 144 ? -6.602 26.297 15.93 1 96.88 144 LEU B CA 1
ATOM 2822 C C . LEU B 1 144 ? -6.812 27.781 15.719 1 96.88 144 LEU B C 1
ATOM 2824 O O . LEU B 1 144 ? -6.41 28.594 16.562 1 96.88 144 LEU B O 1
ATOM 2828 N N . LEU B 1 145 ? -7.418 28.109 14.539 1 96.06 145 LEU B N 1
ATOM 2829 C CA . LEU B 1 145 ? -7.781 29.5 14.32 1 96.06 145 LEU B CA 1
ATOM 2830 C C . LEU B 1 145 ? -8.789 29.969 15.359 1 96.06 145 LEU B C 1
ATOM 2832 O O . LEU B 1 145 ? -8.609 31.031 15.961 1 96.06 145 LEU B O 1
ATOM 2836 N N . LYS B 1 146 ? -9.805 29.188 15.57 1 94.19 146 LYS B N 1
ATOM 2837 C CA . LYS B 1 146 ? -10.836 29.516 16.547 1 94.19 146 LYS B CA 1
ATOM 2838 C C . LYS B 1 146 ? -10.258 29.641 17.938 1 94.19 146 LYS B C 1
ATOM 2840 O O . LYS B 1 146 ? -10.711 30.469 18.75 1 94.19 146 LYS B O 1
ATOM 2845 N N . ALA B 1 147 ? -9.281 28.859 18.188 1 94.12 147 ALA B N 1
ATOM 2846 C CA . ALA B 1 147 ? -8.641 28.859 19.5 1 94.12 147 ALA B CA 1
ATOM 2847 C C . ALA B 1 147 ? -7.555 29.938 19.578 1 94.12 147 ALA B C 1
ATOM 2849 O O . ALA B 1 147 ? -6.832 30.031 20.562 1 94.12 147 ALA B O 1
ATOM 2850 N N . GLU B 1 148 ? -7.32 30.672 18.5 1 93.88 148 GLU B N 1
ATOM 2851 C CA . GLU B 1 148 ? -6.363 31.766 18.406 1 93.88 148 GLU B CA 1
ATOM 2852 C C . GLU B 1 148 ? -4.93 31.266 18.547 1 93.88 148 GLU B C 1
ATOM 2854 O O . GLU B 1 148 ? -4.09 31.938 19.141 1 93.88 148 GLU B O 1
ATOM 2859 N N . MET B 1 149 ? -4.723 30.109 18.062 1 95.25 149 MET B N 1
ATOM 2860 C CA . MET B 1 149 ? -3.395 29.5 18.156 1 95.25 149 MET B CA 1
ATOM 2861 C C . MET B 1 149 ? -2.682 29.531 16.812 1 95.25 149 MET B C 1
ATOM 2863 O O . MET B 1 149 ? -1.464 29.375 16.75 1 95.25 149 MET B O 1
ATOM 2867 N N . LEU B 1 150 ? -3.465 29.672 15.82 1 96.31 150 LEU B N 1
ATOM 2868 C CA . LEU B 1 150 ? -2.943 29.906 14.477 1 96.31 150 LEU B CA 1
ATOM 2869 C C . LEU B 1 150 ? -3.635 31.109 13.828 1 96.31 150 LEU B C 1
ATOM 2871 O O . LEU B 1 150 ? -4.816 31.359 14.07 1 96.31 150 LEU B O 1
ATOM 2875 N N . PRO B 1 151 ? -2.859 31.891 13.031 1 95.75 151 PRO B N 1
ATOM 2876 C CA . PRO B 1 151 ? -3.518 32.938 12.266 1 95.75 151 PRO B CA 1
ATOM 2877 C C . PRO B 1 151 ? -4.363 32.406 11.109 1 95.75 151 PRO B C 1
ATOM 2879 O O . PRO B 1 151 ? -4.238 31.234 10.742 1 95.75 151 PRO B O 1
ATOM 2882 N N . LYS B 1 152 ? -5.203 33.281 10.656 1 97.06 152 LYS B N 1
ATOM 2883 C CA . LYS B 1 152 ? -5.898 32.938 9.422 1 97.06 152 LYS B CA 1
ATOM 2884 C C . LYS B 1 152 ? -4.914 32.719 8.273 1 97.06 152 LYS B C 1
ATOM 2886 O O . LYS B 1 152 ? -4.07 33.562 8.008 1 97.06 152 LYS B O 1
ATOM 2891 N N . ILE B 1 153 ? -5.02 31.562 7.688 1 97.62 153 ILE B N 1
ATOM 2892 C CA . ILE B 1 153 ? -4.152 31.219 6.566 1 97.62 153 ILE B CA 1
ATOM 2893 C C . ILE B 1 153 ? -4.91 31.422 5.254 1 97.62 153 ILE B C 1
ATOM 2895 O O . ILE B 1 153 ? -5.992 30.859 5.062 1 97.62 153 ILE B O 1
ATOM 2899 N N . GLN B 1 154 ? -4.32 32.219 4.391 1 96.44 154 GLN B N 1
ATOM 2900 C CA . GLN B 1 154 ? -4.91 32.5 3.082 1 96.44 154 GLN B CA 1
ATOM 2901 C C . GLN B 1 154 ? -4.301 31.594 2.014 1 96.44 154 GLN B C 1
ATOM 2903 O O . GLN B 1 154 ? -3.131 31.75 1.654 1 96.44 154 GLN B O 1
ATOM 2908 N N . ASP B 1 155 ? -5.082 30.75 1.368 1 94.12 155 ASP B N 1
ATOM 2909 C CA . ASP B 1 155 ? -4.602 29.734 0.441 1 94.12 155 ASP B CA 1
ATOM 2910 C C . ASP B 1 155 ? -4.184 30.359 -0.89 1 94.12 155 ASP B C 1
ATOM 2912 O O . ASP B 1 155 ? -3.498 29.719 -1.691 1 94.12 155 ASP B O 1
ATOM 2916 N N . SER B 1 156 ? -4.527 31.578 -1.09 1 93.25 156 SER B N 1
ATOM 2917 C CA . SER B 1 156 ? -4.195 32.25 -2.34 1 93.25 156 SER B CA 1
ATOM 2918 C C . SER B 1 156 ? -2.775 32.812 -2.309 1 93.25 156 SER B C 1
ATOM 2920 O O . SER B 1 156 ? -2.223 33.156 -3.348 1 93.25 156 SER B O 1
ATOM 2922 N N . TYR B 1 157 ? -2.195 32.844 -1.101 1 94.62 157 TYR B N 1
ATOM 2923 C CA . TYR B 1 157 ? -0.862 33.438 -0.948 1 94.62 157 TYR B CA 1
ATOM 2924 C C . TYR B 1 157 ? 0.121 32.375 -0.433 1 94.62 157 TYR B C 1
ATOM 2926 O O . TYR B 1 157 ? -0.006 31.906 0.697 1 94.62 157 TYR B O 1
ATOM 2934 N N . ALA B 1 158 ? 1.122 32.156 -1.197 1 95.5 158 ALA B N 1
ATOM 2935 C CA . ALA B 1 158 ? 2.125 31.156 -0.837 1 95.5 158 ALA B CA 1
ATOM 2936 C C . ALA B 1 158 ? 2.791 31.5 0.492 1 95.5 158 ALA B C 1
ATOM 2938 O O . ALA B 1 158 ? 3.025 30.609 1.324 1 95.5 158 ALA B O 1
ATOM 2939 N N . SER B 1 159 ? 3.072 32.75 0.643 1 97.12 159 SER B N 1
ATOM 2940 C CA . SER B 1 159 ? 3.732 33.188 1.87 1 97.12 159 SER B CA 1
ATOM 2941 C C . SER B 1 159 ? 2.861 32.906 3.092 1 97.12 159 SER B C 1
ATOM 2943 O O . SER B 1 159 ? 3.367 32.531 4.148 1 97.12 159 SER B O 1
ATOM 2945 N N . SER B 1 160 ? 1.586 33.125 2.957 1 98.12 160 SER B N 1
ATOM 2946 C CA . SER B 1 160 ? 0.659 32.875 4.055 1 98.12 160 SER B CA 1
ATOM 2947 C C . SER B 1 160 ? 0.616 31.375 4.406 1 98.12 160 SER B C 1
ATOM 2949 O O . SER B 1 160 ? 0.623 31.016 5.586 1 98.12 160 SER B O 1
ATOM 2951 N N . MET B 1 161 ? 0.618 30.562 3.42 1 98.31 161 MET B N 1
ATOM 2952 C CA . MET B 1 161 ? 0.6 29.109 3.633 1 98.31 161 MET B CA 1
ATOM 2953 C C . MET B 1 161 ? 1.89 28.641 4.297 1 98.31 161 MET B C 1
ATOM 2955 O O . MET B 1 161 ? 1.853 27.859 5.246 1 98.31 161 MET B O 1
ATOM 2959 N N . ILE B 1 162 ? 2.973 29.156 3.807 1 98.69 162 ILE B N 1
ATOM 2960 C CA . ILE B 1 162 ? 4.277 28.766 4.332 1 98.69 162 ILE B CA 1
ATOM 2961 C C . ILE B 1 162 ? 4.395 29.219 5.793 1 98.69 162 ILE B C 1
ATOM 2963 O O . ILE B 1 162 ? 4.746 28.406 6.66 1 98.69 162 ILE B O 1
ATOM 2967 N N . ASP B 1 163 ? 4.031 30.453 6.027 1 98.44 163 ASP B N 1
ATOM 2968 C CA . ASP B 1 163 ? 4.102 30.984 7.387 1 98.44 163 ASP B CA 1
ATOM 2969 C C . ASP B 1 163 ? 3.16 30.219 8.32 1 98.44 163 ASP B C 1
ATOM 2971 O O . ASP B 1 163 ? 3.514 29.922 9.461 1 98.44 163 ASP B O 1
ATOM 2975 N N . GLY B 1 164 ? 2 30 7.844 1 98.5 164 GLY B N 1
ATOM 2976 C CA . GLY B 1 164 ? 1.032 29.25 8.625 1 98.5 164 GLY B CA 1
ATOM 2977 C C . GLY B 1 164 ? 1.527 27.875 9.016 1 98.5 164 GLY B C 1
ATOM 2978 O O . GLY B 1 164 ? 1.366 27.453 10.164 1 98.5 164 GLY B O 1
ATOM 2979 N N . TYR B 1 165 ? 2.148 27.188 8.094 1 98.81 165 TYR B N 1
ATOM 2980 C CA . TYR B 1 165 ? 2.652 25.844 8.383 1 98.81 165 TYR B CA 1
ATOM 2981 C C . TYR B 1 165 ? 3.799 25.906 9.383 1 98.81 165 TYR B C 1
ATOM 2983 O O . TYR B 1 165 ? 3.893 25.062 10.281 1 98.81 165 TYR B O 1
ATOM 2991 N N . VAL B 1 166 ? 4.691 26.844 9.195 1 98.75 166 VAL B N 1
ATOM 2992 C CA . VAL B 1 166 ? 5.832 26.953 10.102 1 98.75 166 VAL B CA 1
ATOM 2993 C C . VAL B 1 166 ? 5.34 27.234 11.516 1 98.75 166 VAL B C 1
ATOM 2995 O O . VAL B 1 166 ? 5.891 26.703 12.484 1 98.75 166 VAL B O 1
ATOM 2998 N N . ARG B 1 167 ? 4.301 28.016 11.648 1 98.5 167 ARG B N 1
ATOM 2999 C CA . ARG B 1 167 ? 3.719 28.281 12.961 1 98.5 167 ARG B CA 1
ATOM 3000 C C . ARG B 1 167 ? 3.08 27.016 13.539 1 98.5 167 ARG B C 1
ATOM 3002 O O . ARG B 1 167 ? 3.199 26.75 14.734 1 98.5 167 ARG B O 1
ATOM 3009 N N . PHE B 1 168 ? 2.377 26.344 12.727 1 98.75 168 PHE B N 1
ATOM 3010 C CA . PHE B 1 168 ? 1.797 25.078 13.148 1 98.75 168 PHE B CA 1
ATOM 3011 C C . PHE B 1 168 ? 2.883 24.109 13.617 1 98.75 168 PHE B C 1
ATOM 3013 O O . PHE B 1 168 ? 2.736 23.469 14.656 1 98.75 168 PHE B O 1
ATOM 3020 N N . HIS B 1 169 ? 3.939 24 12.82 1 98.69 169 HIS B N 1
ATOM 3021 C CA . HIS B 1 169 ? 5.078 23.156 13.164 1 98.69 169 HIS B CA 1
ATOM 3022 C C . HIS B 1 169 ? 5.648 23.531 14.531 1 98.69 169 HIS B C 1
ATOM 3024 O O . HIS B 1 169 ? 5.887 22.672 15.367 1 98.69 169 HIS B O 1
ATOM 3030 N N . SER B 1 170 ? 5.828 24.828 14.734 1 98.25 170 SER B N 1
ATOM 3031 C CA . SER B 1 170 ? 6.344 25.328 16 1 98.25 170 SER B CA 1
ATOM 3032 C C . SER B 1 170 ? 5.406 24.984 17.156 1 98.25 170 SER B C 1
ATOM 3034 O O . SER B 1 170 ? 5.855 24.672 18.266 1 98.25 170 SER B O 1
ATOM 3036 N N . LEU B 1 171 ? 4.133 25.125 16.875 1 98.06 171 LEU B N 1
ATOM 3037 C CA . LEU B 1 171 ? 3.143 24.75 17.875 1 98.06 171 LEU B CA 1
ATOM 3038 C C . LEU B 1 171 ? 3.287 23.281 18.25 1 98.06 171 LEU B C 1
ATOM 3040 O O . LEU B 1 171 ? 3.264 22.938 19.438 1 98.06 171 LEU B O 1
ATOM 3044 N N . CYS B 1 172 ? 3.445 22.406 17.297 1 98.38 172 CYS B N 1
ATOM 3045 C CA . CYS B 1 172 ? 3.594 20.984 17.547 1 98.38 172 CYS B CA 1
ATOM 3046 C C . CYS B 1 172 ? 4.844 20.703 18.375 1 98.38 172 CYS B C 1
ATOM 3048 O O . CYS B 1 172 ? 4.812 19.891 19.297 1 98.38 172 CYS B O 1
ATOM 3050 N N . GLU B 1 173 ? 5.91 21.391 18.031 1 97.75 173 GLU B N 1
ATOM 3051 C CA . GLU B 1 173 ? 7.145 21.234 18.797 1 97.75 173 GLU B CA 1
ATOM 3052 C C . GLU B 1 173 ? 6.945 21.641 20.25 1 97.75 173 GLU B C 1
ATOM 3054 O O . GLU B 1 173 ? 7.449 20.969 21.156 1 97.75 173 GLU B O 1
ATOM 3059 N N . ARG B 1 174 ? 6.242 22.719 20.422 1 97.62 174 ARG B N 1
ATOM 3060 C CA . ARG B 1 174 ? 5.965 23.188 21.781 1 97.62 174 ARG B CA 1
ATOM 3061 C C . ARG B 1 174 ? 5.121 22.188 22.547 1 97.62 174 ARG B C 1
ATOM 3063 O O . ARG B 1 174 ? 5.352 21.953 23.734 1 97.62 174 ARG B O 1
ATOM 3070 N N . LEU B 1 175 ? 4.152 21.656 21.906 1 97.81 175 LEU B N 1
ATOM 3071 C CA . LEU B 1 175 ? 3.295 20.656 22.547 1 97.81 175 LEU B CA 1
ATOM 3072 C C . LEU B 1 175 ? 4.094 19.422 22.938 1 97.81 175 LEU B C 1
ATOM 3074 O O . LEU B 1 175 ? 3.889 18.859 24.016 1 97.81 175 LEU B O 1
ATOM 3078 N N . ILE B 1 176 ? 5.016 18.969 22.094 1 97.94 176 ILE B N 1
ATOM 3079 C CA . ILE B 1 176 ? 5.879 17.844 22.406 1 97.94 176 ILE B CA 1
ATOM 3080 C C . ILE B 1 176 ? 6.723 18.156 23.641 1 97.94 176 ILE B C 1
ATOM 3082 O O . ILE B 1 176 ? 6.859 17.328 24.547 1 97.94 176 ILE B O 1
ATOM 3086 N N . SER B 1 177 ? 7.254 19.375 23.672 1 97.25 177 SER B N 1
ATOM 3087 C CA . SER B 1 177 ? 8.055 19.812 24.812 1 97.25 177 SER B CA 1
ATOM 3088 C C . SER B 1 177 ? 7.246 19.766 26.094 1 97.25 177 SER B C 1
ATOM 3090 O O . SER B 1 177 ? 7.754 19.359 27.141 1 97.25 177 SER B O 1
ATOM 3092 N N . GLU B 1 178 ? 6.031 20.203 26.031 1 97.38 178 GLU B N 1
ATOM 3093 C CA . GLU B 1 178 ? 5.152 20.188 27.188 1 97.38 178 GLU B CA 1
ATOM 3094 C C . GLU B 1 178 ? 4.852 18.766 27.641 1 97.38 178 GLU B C 1
ATOM 3096 O O . GLU B 1 178 ? 4.832 18.469 28.828 1 97.38 178 GLU B O 1
ATOM 3101 N N . LEU B 1 179 ? 4.625 17.906 26.688 1 98.25 179 LEU B N 1
ATOM 3102 C CA . LEU B 1 179 ? 4.395 16.484 26.984 1 98.25 179 LEU B CA 1
ATOM 3103 C C . LEU B 1 179 ? 5.605 15.883 27.688 1 98.25 179 LEU B C 1
ATOM 3105 O O . LEU B 1 179 ? 5.453 15.141 28.672 1 98.25 179 LEU B O 1
ATOM 3109 N N . GLU B 1 180 ? 6.738 16.203 27.219 1 97.5 180 GLU B N 1
ATOM 3110 C CA . GLU B 1 180 ? 7.977 15.711 27.812 1 97.5 180 GLU B CA 1
ATOM 3111 C C . GLU B 1 180 ? 8.172 16.25 29.219 1 97.5 180 GLU B C 1
ATOM 3113 O O . GLU B 1 180 ? 8.531 15.508 30.141 1 97.5 180 GLU B O 1
ATOM 3118 N N . SER B 1 181 ? 7.91 17.562 29.344 1 97.31 181 SER B N 1
ATOM 3119 C CA . SER B 1 181 ? 8.102 18.188 30.641 1 97.31 181 SER B CA 1
ATOM 3120 C C . SER B 1 181 ? 7.172 17.594 31.688 1 97.31 181 SER B C 1
ATOM 3122 O O . SER B 1 181 ? 7.516 17.547 32.875 1 97.31 181 SER B O 1
ATOM 3124 N N . GLN B 1 182 ? 6.078 17.094 31.25 1 97.62 182 GLN B N 1
ATOM 3125 C CA . GLN B 1 182 ? 5.094 16.531 32.156 1 97.62 182 GLN B CA 1
ATOM 3126 C C . GLN B 1 182 ? 5.184 15.008 32.188 1 97.62 182 GLN B C 1
ATOM 3128 O O . GLN B 1 182 ? 4.352 14.344 32.812 1 97.62 182 GLN B O 1
ATOM 3133 N N . SER B 1 183 ? 6.082 14.414 31.484 1 97.94 183 SER B N 1
ATOM 3134 C CA . SER B 1 183 ? 6.371 12.984 31.453 1 97.94 183 SER B CA 1
A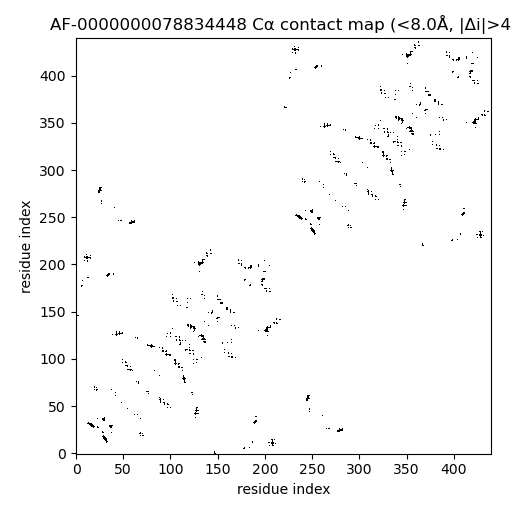TOM 3135 C C . SER B 1 183 ? 5.156 12.195 30.969 1 97.94 183 SER B C 1
ATOM 3137 O O . SER B 1 183 ? 4.836 11.141 31.531 1 97.94 183 SER B O 1
ATOM 3139 N N . ILE B 1 184 ? 4.48 12.797 30.016 1 98.44 184 ILE B N 1
ATOM 3140 C CA . ILE B 1 184 ? 3.328 12.117 29.438 1 98.44 184 ILE B CA 1
ATOM 3141 C C . ILE B 1 184 ? 3.775 11.266 28.25 1 98.44 184 ILE B C 1
ATOM 3143 O O . ILE B 1 184 ? 4.176 11.797 27.203 1 98.44 184 ILE B O 1
ATOM 3147 N N . VAL B 1 185 ? 3.607 9.977 28.359 1 98.44 185 VAL B N 1
ATOM 3148 C CA . VAL B 1 185 ? 4.129 9.031 27.391 1 98.44 185 VAL B CA 1
ATOM 3149 C C . VAL B 1 185 ? 3.08 8.766 26.312 1 98.44 185 VAL B C 1
ATOM 3151 O O . VAL B 1 185 ? 1.89 8.656 26.609 1 98.44 185 VAL B O 1
ATOM 3154 N N . ARG B 1 186 ? 3.457 8.688 25.125 1 98.5 186 ARG B N 1
ATOM 3155 C CA . ARG B 1 186 ? 2.576 8.336 24.016 1 98.5 186 ARG B CA 1
ATOM 3156 C C . ARG B 1 186 ? 1.98 6.941 24.219 1 98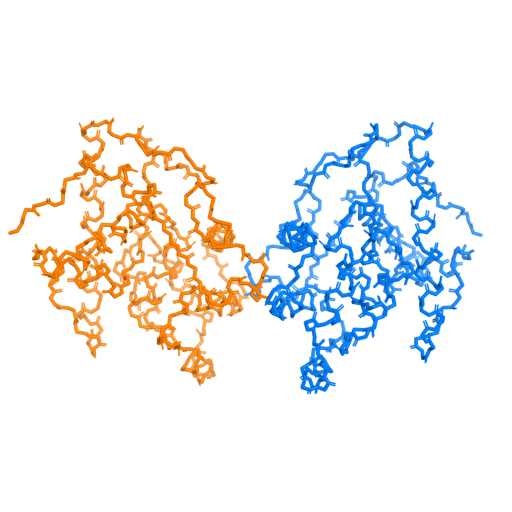.5 186 ARG B C 1
ATOM 3158 O O . ARG B 1 186 ? 2.699 5.992 24.531 1 98.5 186 ARG B O 1
ATOM 3165 N N . PRO B 1 187 ? 0.683 6.781 23.969 1 98.62 187 PRO B N 1
ATOM 3166 C CA . PRO B 1 187 ? 0.1 5.441 24.047 1 98.62 187 PRO B CA 1
ATOM 3167 C C . PRO B 1 187 ? 0.695 4.484 23.016 1 98.62 187 PRO B C 1
ATOM 3169 O O . PRO B 1 187 ? 0.997 4.895 21.891 1 98.62 187 PRO B O 1
ATOM 3172 N N . GLU B 1 188 ? 0.824 3.244 23.438 1 97.75 188 GLU B N 1
ATOM 3173 C CA . GLU B 1 188 ? 1.356 2.227 22.531 1 97.75 188 GLU B CA 1
ATOM 3174 C C . GLU B 1 188 ? 0.396 1.951 21.391 1 97.75 188 GLU B C 1
ATOM 3176 O O . GLU B 1 188 ? -0.819 1.886 21.578 1 97.75 188 GLU B O 1
ATOM 3181 N N . CYS B 1 189 ? 0.96 1.854 20.188 1 97.75 189 CYS B N 1
ATOM 3182 C CA . CYS B 1 189 ? 0.211 1.512 18.984 1 97.75 189 CYS B CA 1
ATOM 3183 C C . CYS B 1 189 ? 1.119 0.877 17.938 1 97.75 189 CYS B C 1
ATOM 3185 O O . CYS B 1 189 ? 2.244 0.479 18.25 1 97.75 189 CYS B O 1
ATOM 3187 N N . SER B 1 190 ? 0.605 0.714 16.734 1 95.38 190 SER B N 1
ATOM 3188 C CA . SER B 1 190 ? 1.33 0.026 15.672 1 95.38 190 SER B CA 1
ATOM 3189 C C . SER B 1 190 ? 2.424 0.912 15.086 1 95.38 190 SER B C 1
ATOM 3191 O O . SER B 1 190 ? 3.266 0.442 14.32 1 95.38 190 SER B O 1
ATOM 3193 N N . MET B 1 191 ? 2.465 2.168 15.438 1 96.5 191 MET B N 1
ATOM 3194 C CA . MET B 1 191 ? 3.418 3.121 14.875 1 96.5 191 MET B CA 1
ATOM 3195 C C . MET B 1 191 ? 4.676 3.205 15.734 1 96.5 191 MET B C 1
ATOM 3197 O O . MET B 1 191 ? 4.617 3.004 16.953 1 96.5 191 MET B O 1
ATOM 3201 N N . PRO B 1 192 ? 5.789 3.51 15.18 1 95.88 192 PRO B N 1
ATOM 3202 C CA . PRO B 1 192 ? 7.027 3.623 15.953 1 95.88 192 PRO B CA 1
ATOM 3203 C C . PRO B 1 192 ? 7.02 4.812 16.906 1 95.88 192 PRO B C 1
ATOM 3205 O O . PRO B 1 192 ? 6.328 5.805 16.656 1 95.88 192 PRO B O 1
ATOM 3208 N N . PHE B 1 193 ? 7.801 4.691 17.891 1 95.25 193 PHE B N 1
ATOM 3209 C CA . PHE B 1 193 ? 8.05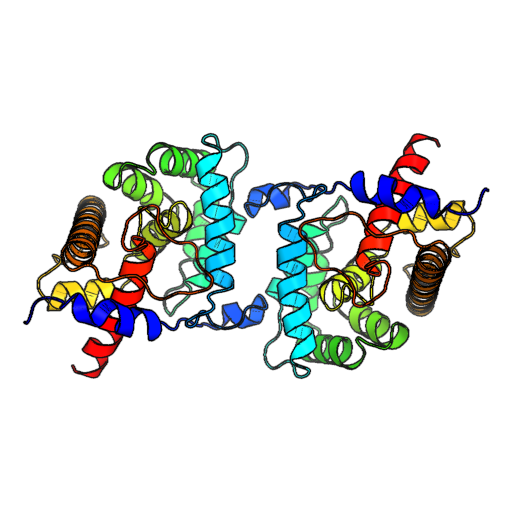5 5.789 18.828 1 95.25 193 PHE B CA 1
ATOM 3210 C C . PHE B 1 193 ? 9.156 6.703 18.297 1 95.25 193 PHE B C 1
ATOM 3212 O O . PHE B 1 193 ? 10.023 6.262 17.531 1 95.25 193 PHE B O 1
ATOM 3219 N N . ALA B 1 194 ? 9.008 7.969 18.641 1 94 194 ALA B N 1
ATOM 3220 C CA . ALA B 1 194 ? 10.18 8.828 18.5 1 94 194 ALA B CA 1
ATOM 3221 C C . ALA B 1 194 ? 11.281 8.438 19.484 1 94 194 ALA B C 1
ATOM 3223 O O . ALA B 1 194 ? 11.023 7.746 20.469 1 94 194 ALA B O 1
ATOM 3224 N N . ALA B 1 195 ? 12.523 8.984 19.094 1 90.88 195 ALA B N 1
ATOM 3225 C CA . ALA B 1 195 ? 13.648 8.75 19.984 1 90.88 195 ALA B CA 1
ATOM 3226 C C . ALA B 1 195 ? 13.648 9.742 21.141 1 90.88 195 ALA B C 1
ATOM 3228 O O . ALA B 1 195 ? 14.523 10.609 21.234 1 90.88 195 ALA B O 1
ATOM 3229 N N . SER B 1 196 ? 12.641 9.93 21.875 1 90.06 196 SER B N 1
ATOM 3230 C CA . SER B 1 196 ? 12.523 10.797 23.047 1 90.06 196 SER B CA 1
ATOM 3231 C C . SER B 1 196 ? 11.992 10.023 24.25 1 90.06 196 SER B C 1
ATOM 3233 O O . SER B 1 196 ? 11.539 8.891 24.109 1 90.06 196 SER B O 1
ATOM 3235 N N . VAL B 1 197 ? 11.969 10.656 25.344 1 91.94 197 VAL B N 1
ATOM 3236 C CA . VAL B 1 197 ? 11.617 10 26.594 1 91.94 197 VAL B CA 1
ATOM 3237 C C . VAL B 1 197 ? 10.133 9.648 26.594 1 91.94 197 VAL B C 1
ATOM 3239 O O . VAL B 1 197 ? 9.734 8.625 27.156 1 91.94 197 VAL B O 1
ATOM 3242 N N . THR B 1 198 ? 9.344 10.477 25.922 1 97.38 198 THR B N 1
ATOM 3243 C CA . THR B 1 198 ? 7.91 10.234 25.984 1 97.38 198 THR B CA 1
ATOM 3244 C C . THR B 1 198 ? 7.422 9.555 24.703 1 97.38 198 THR B C 1
ATOM 3246 O O . THR B 1 198 ? 6.293 9.062 24.641 1 97.38 198 THR B O 1
ATOM 3249 N N . GLY B 1 199 ? 8.211 9.562 23.609 1 98.31 199 GLY B N 1
ATOM 3250 C CA . GLY B 1 199 ? 7.953 8.758 22.438 1 98.31 199 GLY B CA 1
ATOM 3251 C C . GLY B 1 199 ? 7.047 9.438 21.422 1 98.31 199 GLY B C 1
ATOM 3252 O O . GLY B 1 199 ? 6.699 8.852 20.391 1 98.31 199 GLY B O 1
ATOM 3253 N N . TRP B 1 200 ? 6.605 10.711 21.688 1 98.69 200 TRP B N 1
ATOM 3254 C CA . TRP B 1 200 ? 5.695 11.406 20.781 1 98.69 200 TRP B CA 1
ATOM 3255 C C . TRP B 1 200 ? 6.422 11.867 19.531 1 98.69 200 TRP B C 1
ATOM 3257 O O . TRP B 1 200 ? 7.492 12.477 19.609 1 98.69 200 TRP B O 1
ATOM 3267 N N . ARG B 1 201 ? 5.902 11.523 18.453 1 98.62 201 ARG B N 1
ATOM 3268 C CA . ARG B 1 201 ? 6.277 12.141 17.188 1 98.62 201 ARG B CA 1
ATOM 3269 C C . ARG B 1 201 ? 5.371 13.32 16.859 1 98.62 201 ARG B C 1
ATOM 3271 O O . ARG B 1 201 ? 4.262 13.43 17.391 1 98.62 201 ARG B O 1
ATOM 3278 N N . ILE B 1 202 ? 5.801 14.195 15.977 1 98.69 202 ILE B N 1
ATOM 3279 C CA . ILE B 1 202 ? 4.945 15.305 15.578 1 98.69 202 ILE B CA 1
ATOM 3280 C C . ILE B 1 202 ? 3.682 14.773 14.906 1 98.69 202 ILE B C 1
ATOM 3282 O O . ILE B 1 202 ? 2.59 15.305 15.109 1 98.69 202 ILE B O 1
ATOM 3286 N N . ALA B 1 203 ? 3.814 13.68 14.117 1 98.81 203 ALA B N 1
ATOM 3287 C CA . ALA B 1 203 ? 2.652 13.078 13.469 1 98.81 203 ALA B CA 1
ATOM 3288 C C . ALA B 1 203 ? 1.642 12.586 14.508 1 98.81 203 ALA B C 1
ATOM 3290 O O . ALA B 1 203 ? 0.432 12.641 14.273 1 98.81 203 ALA B O 1
ATOM 3291 N N . ASP B 1 204 ? 2.127 12.102 15.609 1 98.75 204 ASP B N 1
ATOM 3292 C CA . ASP B 1 204 ? 1.242 11.641 16.672 1 98.75 204 ASP B CA 1
ATOM 3293 C C . ASP B 1 204 ? 0.495 12.812 17.312 1 98.75 204 ASP B C 1
ATOM 3295 O O . ASP B 1 204 ? -0.699 12.719 17.594 1 98.75 204 ASP B O 1
ATOM 3299 N N . VAL B 1 205 ? 1.19 13.859 17.547 1 98.62 205 VAL B N 1
ATOM 3300 C CA . VAL B 1 205 ? 0.597 15.078 18.094 1 98.62 205 VAL B CA 1
ATOM 3301 C C . VAL B 1 205 ? -0.471 15.602 17.141 1 98.62 205 VAL B C 1
ATOM 3303 O O . VAL B 1 205 ? -1.559 15.992 17.562 1 98.62 205 VAL B O 1
ATOM 3306 N N . GLU B 1 206 ? -0.162 15.609 15.859 1 98.69 206 GLU B N 1
ATOM 3307 C CA . GLU B 1 206 ? -1.118 16.016 14.836 1 98.69 206 GLU B CA 1
ATOM 3308 C C . GLU B 1 206 ? -2.381 15.156 14.891 1 98.69 206 GLU B C 1
ATOM 3310 O O . GLU B 1 206 ? -3.492 15.672 14.75 1 98.69 206 GLU B O 1
ATOM 3315 N N . MET B 1 207 ? -2.221 13.852 15.039 1 98.5 207 MET B N 1
ATOM 3316 C CA . MET B 1 207 ? -3.371 12.953 15.133 1 98.5 207 MET B CA 1
ATOM 3317 C C . MET B 1 207 ? -4.211 13.281 16.359 1 98.5 207 MET B C 1
ATOM 3319 O O . MET B 1 207 ? -5.441 13.266 16.297 1 98.5 207 MET B O 1
ATOM 3323 N N . ALA B 1 208 ? -3.576 13.578 17.438 1 98.5 208 ALA B N 1
ATOM 3324 C CA . ALA B 1 208 ? -4.285 14 18.641 1 98.5 208 ALA B CA 1
ATOM 3325 C C . ALA B 1 208 ? -5.023 15.32 18.422 1 98.5 208 ALA B C 1
ATOM 3327 O O . ALA B 1 208 ? -6.172 15.477 18.828 1 98.5 208 ALA B O 1
ATOM 3328 N N . LEU B 1 209 ? -4.355 16.219 17.75 1 98.25 209 LEU B N 1
ATOM 3329 C CA . LEU B 1 209 ? -4.973 17.5 17.438 1 98.25 209 LEU B CA 1
ATOM 3330 C C . LEU B 1 209 ? -6.191 17.328 16.547 1 98.25 209 LEU B C 1
ATOM 3332 O O . LEU B 1 209 ? -7.172 18.062 16.656 1 98.25 209 LEU B O 1
ATOM 3336 N N . PHE B 1 210 ? -6.078 16.391 15.641 1 97.94 210 PHE B N 1
ATOM 3337 C CA . PHE B 1 210 ? -7.195 16.109 14.75 1 97.94 210 PHE B CA 1
ATOM 3338 C C . PHE B 1 210 ? -8.43 15.68 15.547 1 97.94 210 PHE B C 1
ATOM 3340 O O . PHE B 1 210 ? -9.539 16.156 15.281 1 97.94 210 PHE B O 1
ATOM 3347 N N . ALA B 1 211 ? -8.219 14.812 16.484 1 97.44 211 ALA B N 1
ATOM 3348 C CA . ALA B 1 211 ? -9.305 14.352 17.344 1 97.44 211 ALA B CA 1
ATOM 3349 C C . ALA B 1 211 ? -9.805 15.477 18.25 1 97.44 211 ALA B C 1
ATOM 3351 O O . ALA B 1 211 ? -11.008 15.602 18.484 1 97.44 211 ALA B O 1
ATOM 3352 N N . TRP B 1 212 ? -8.883 16.234 18.766 1 97.06 212 TRP B N 1
ATOM 3353 C CA . TRP B 1 212 ? -9.234 17.406 19.547 1 97.06 212 TRP B CA 1
ATOM 3354 C C . TRP B 1 212 ? -10.125 18.344 18.75 1 97.06 212 TRP B C 1
ATOM 3356 O O . TRP B 1 212 ? -11.148 18.828 19.25 1 97.06 212 TRP B O 1
ATOM 3366 N N . ALA B 1 213 ? -9.758 18.609 17.531 1 96.44 213 ALA B N 1
ATOM 3367 C CA . ALA B 1 213 ? -10.508 19.5 16.656 1 96.44 213 ALA B CA 1
ATOM 3368 C C . ALA B 1 213 ? -11.906 18.953 16.391 1 96.44 213 ALA B C 1
ATOM 3370 O O . ALA B 1 213 ? -12.875 19.719 16.297 1 96.44 213 ALA B O 1
ATOM 3371 N N . ALA B 1 214 ? -12 17.656 16.203 1 93 214 ALA B N 1
ATOM 3372 C CA . ALA B 1 214 ? -13.289 17.016 15.969 1 93 214 ALA B CA 1
ATOM 3373 C C . ALA B 1 214 ? -14.227 17.203 17.156 1 93 214 ALA B C 1
ATOM 3375 O O . ALA B 1 214 ? -15.43 17.422 16.984 1 93 214 ALA B O 1
ATOM 3376 N N . LYS B 1 215 ? -13.695 17.125 18.281 1 89.19 215 LYS B N 1
ATOM 3377 C CA . LYS B 1 215 ? -14.477 17.328 19.5 1 89.19 215 LYS B CA 1
ATOM 3378 C C . LYS B 1 215 ? -14.953 18.766 19.625 1 89.19 215 LYS B C 1
ATOM 3380 O O . LYS B 1 215 ? -16.078 19.031 20.062 1 89.19 215 LYS B O 1
ATOM 3385 N N . LYS B 1 216 ? -14.203 19.641 19.219 1 84.5 216 LYS B N 1
ATOM 3386 C CA . LYS B 1 216 ? -14.555 21.062 19.281 1 84.5 216 LYS B CA 1
ATOM 3387 C C . LYS B 1 216 ? -15.641 21.406 18.281 1 84.5 216 LYS B C 1
ATOM 3389 O O . LYS B 1 216 ? -16.469 22.297 18.531 1 84.5 216 LYS B O 1
ATOM 3394 N N . ASP B 1 217 ? -15.578 20.781 17.125 1 79.94 217 ASP B N 1
ATOM 3395 C CA . ASP B 1 217 ? -16.594 21 16.094 1 79.94 217 ASP B CA 1
ATOM 3396 C C . ASP B 1 217 ? -17.969 20.531 16.578 1 79.94 217 ASP B C 1
ATOM 3398 O O . ASP B 1 217 ? -18.984 21.141 16.25 1 79.94 217 ASP B O 1
ATOM 3402 N N . LEU B 1 218 ? -17.875 19.469 17.297 1 71.69 218 LEU B N 1
ATOM 3403 C CA . LEU B 1 218 ? -19.125 18.938 17.812 1 71.69 218 LEU B CA 1
ATOM 3404 C C . LEU B 1 218 ? -19.703 19.812 18.922 1 71.69 218 LEU B C 1
ATOM 3406 O O . LEU B 1 218 ? -20.922 19.859 19.125 1 71.69 218 LEU B O 1
ATOM 3410 N N . GLN B 1 219 ? -18.906 20.5 19.578 1 68.44 219 GLN B N 1
ATOM 3411 C CA . GLN B 1 219 ? -19.344 21.344 20.703 1 68.44 219 GLN B CA 1
ATOM 3412 C C . GLN B 1 219 ? -19.75 22.734 20.219 1 68.44 219 GLN B C 1
ATOM 3414 O O . GLN B 1 219 ? -20.406 23.469 20.953 1 68.44 219 GLN B O 1
ATOM 3419 N N . SER B 1 220 ? -19.438 23.047 18.969 1 64 220 SER B N 1
ATOM 3420 C CA . SER B 1 220 ? -19.828 24.359 18.469 1 64 220 SER B CA 1
ATOM 3421 C C . SER B 1 220 ? -21.125 24.281 17.672 1 64 220 SER B C 1
ATOM 3423 O O . SER B 1 220 ? -21.938 25.203 17.688 1 64 220 SER B O 1
#

Foldseek 3Di:
DDDPDLVCLLVLLQQFWADDPVCVVVVHDTQHPQRGPLLQVLLVVLQVCLVVLADPDAPLVSLVSLLSRVDDPDRLVVQQVVCPVVDDNRVLVSQLSNCLQPLLSNLLSLCPRGSDFLQSSQSSSCSNPVQQGAGDDPLLLVQCVVVVQFPDADRVDSVSSSVRRVSVSVVLVVSVVVCVVVLAAHDDHPDFFDPDSRRDGSHSSNSSSNSVSVVVVVVD/DDDPDLVCLLVLLQQFWDDDPVCVVVVHDTQHPQRGPLLQVLLVVLQVCLVVLADPDAPLVSLVSLLSRVDDPDRLVVQQVVCPVVDDNRVLVSQLSNCLQPLLSNLLSLCPRGSDFLQSSQSSSCSNPVQQGAGDDPLLLVLCVVVVQFPDADRVDSVSSSVRRVSVSVVLVVSVVVCVVVQAAHDDHPDFFDPDSRRDGSHSSNSSSNSVSVVVVVVD

Solvent-accessible surface area (backbone atoms only — not comparable to full-atom values): 22928 Å² total; per-residue (Å²): 113,87,73,88,60,67,86,47,38,54,61,22,37,57,58,26,69,50,74,48,77,53,30,40,20,50,40,34,67,58,30,31,60,55,45,37,62,55,57,50,54,48,29,56,26,23,37,51,56,41,68,57,60,64,72,89,57,53,41,57,54,37,53,53,48,51,51,45,72,65,39,58,94,74,63,44,58,61,49,26,62,70,33,53,86,77,50,62,61,50,59,39,54,35,43,21,44,69,21,62,89,34,64,58,55,17,46,53,30,31,47,66,40,51,50,26,46,64,42,52,18,25,39,50,45,16,27,32,36,34,63,79,22,42,49,53,37,71,60,40,49,51,42,32,35,76,53,67,73,40,75,90,62,44,87,89,35,70,65,39,42,40,52,45,48,44,50,50,50,51,50,47,54,50,51,51,50,52,28,48,75,66,67,48,58,53,71,86,51,75,63,82,65,35,100,52,95,25,26,65,22,30,34,52,52,36,40,12,42,45,31,48,27,52,55,50,61,72,74,103,114,87,73,87,60,66,87,47,36,56,60,23,38,55,59,24,69,51,74,48,77,51,29,42,20,50,40,34,65,57,31,32,61,54,44,36,63,55,58,49,52,49,28,55,26,24,36,54,57,41,69,58,59,65,72,88,55,52,41,57,54,36,53,52,46,52,50,47,71,65,40,58,94,74,64,46,59,61,50,27,62,70,33,52,86,78,49,62,61,51,60,40,51,35,43,20,44,69,21,64,91,34,63,56,54,18,45,52,30,31,46,66,40,51,48,27,48,64,40,52,19,25,38,52,46,16,28,32,36,36,62,78,22,40,50,54,37,72,60,40,49,50,43,31,33,75,53,68,74,38,74,90,62,45,88,89,36,69,66,38,41,40,51,46,48,43,49,50,50,50,49,45,52,50,52,50,51,52,29,47,76,67,66,48,56,52,70,85,49,75,64,84,66,32,101,53,96,26,25,65,23,32,34,51,51,36,41,13,42,45,30,48,26,52,53,50,61,71,74,103

Secondary structure (DSSP, 8-state):
-----GGGHHHHHHH-EE--HHHHHHTPPPEETTB-HHHHHHHHHHHHHHHH-S-SS--HHHHHHHHHHH-SSS-THHHHHHHGGGS-HHHHHHHHHHTTT-HHHHHHHHTTSTT--HHHHHHHHHHH-TTT-----HHHHHHHHHTTSSPPPPTT-HHHHHHHHHHHHHHHHHHHHHHHHTTPPPPP-SSPPPSSSS---HHHHHHHHHHHHHHHHHH-/-----GGGHHHHHHH-EE--HHHHHHTPPPEETTB-HHHHHHHHHHHHHHHH-S-SS--HHHHHHHHHHH-SSS-THHHHHHHGGGS-HHHHHHHHHHTTT-HHHHHHHHTTSTT--HHHHHHHHHHH-TTT-----HHHHHHHHHTTSSPPPPTT-HHHHHHHHHHHHHHHHHHHHHHHHTTPPPPP-SSPPPSSSS---HHHHHHHHHHHHHHHHHH-

Radius of gyration: 24.14 Å; Cα contacts (8 Å, |Δi|>4): 714; chains: 2; bounding box: 41×68×57 Å

pLDDT: mean 94.56, std 7.71, range [44.5, 98.94]

Nearest PDB structures (foldseek):
  3fhg-assembly1_A  TM=4.491E-01  e=3.984E-02  Saccharolobus solfataricus
  7ep0-assembly1_A  TM=2.819E-01  e=1.348E+00  Homo sapiens
  7d3s-assembly1_R  TM=1.798E-01  e=9.376E+00  Homo sapiens
  3fhg-assembly1_A  TM=4.419E-01  e=2.936E-02  Saccharolobus solfataricus
  7ep0-assembly1_A  TM=2.820E-01  e=1.390E+00  Homo sapiens

Organism: Pseudomonas fluorescens (strain SBW25) (NCBI:txid216595)